Protein AF-0000000080282221 (afdb_homodimer)

Nearest PDB structures (foldseek):
  2b5a-assembly1_A  TM=9.089E-01  e=2.354E-03  [Bacillus] caldolyticus
  3f52-assembly1_A  TM=8.834E-01  e=5.276E-03  Corynebacterium glutamicum
  3jxc-assembly1_L  TM=9.179E-01  e=8.369E-03  Lederbergvirus P22
  3f52-assembly1_E  TM=8.524E-01  e=6.273E-03  Corynebacterium glutamicum
  4fbi-assembly2_C  TM=8.414E-01  e=1.771E-02  Enterobacter sp. RFL1396

Solvent-accessible surface area (backbone atoms only — not comparable to full-atom values): 26665 Å² total; per-residue (Å²): 123,71,77,37,35,16,53,43,51,48,52,53,37,53,69,68,63,44,50,57,53,56,49,13,61,65,42,72,57,44,39,66,56,45,49,29,30,43,69,62,75,42,81,75,54,72,57,54,49,52,39,44,31,55,60,65,65,48,55,62,62,54,36,27,50,51,30,44,35,63,73,38,75,64,84,50,51,74,60,60,90,84,35,76,88,43,42,45,47,52,51,46,50,50,45,40,45,58,24,36,58,59,37,27,28,38,30,24,42,81,82,32,36,58,74,48,66,39,76,48,35,55,64,68,51,55,86,38,44,68,76,63,67,42,80,86,26,38,51,62,53,37,51,45,27,74,57,26,35,29,78,36,31,76,46,40,63,61,41,50,48,40,53,51,49,51,52,50,50,49,37,67,74,52,77,44,70,70,56,51,52,47,50,56,55,53,54,71,49,47,75,78,69,66,80,74,53,88,78,54,65,68,63,31,46,54,46,32,37,60,44,98,86,42,68,34,38,29,25,41,31,41,28,36,32,70,14,41,61,32,36,47,59,43,36,32,34,39,39,34,44,38,35,67,35,65,68,26,40,52,59,48,67,102,122,70,79,34,34,17,54,42,50,47,53,53,37,53,69,69,63,44,51,55,53,55,48,13,61,65,42,72,55,45,40,66,55,44,49,29,30,42,69,61,75,42,80,76,53,72,58,54,49,52,38,44,30,54,61,65,66,48,55,58,63,55,37,26,50,51,30,42,37,62,72,39,74,64,84,50,51,75,60,60,88,84,37,75,88,43,42,46,46,52,51,48,50,51,45,41,46,57,23,36,58,58,36,27,27,38,30,25,41,80,82,32,36,60,74,46,67,41,76,48,34,56,64,69,52,56,86,37,44,66,76,64,68,41,80,84,26,38,53,62,54,36,50,44,27,75,57,25,36,29,79,36,30,77,48,41,63,59,42,50,46,40,54,52,49,52,51,51,50,50,38,67,74,52,76,43,70,69,55,51,51,48,49,57,55,55,56,69,49,47,75,76,70,65,79,72,52,89,78,52,65,69,63,30,45,53,45,34,35,60,44,98,88,43,68,34,38,29,25,42,30,40,29,38,32,71,14,41,60,31,35,47,58,43,37,32,35,40,40,34,43,36,34,65,35,65,68,25,41,52,59,48,68,102

Structure (mmCIF, N/CA/C/O backbone):
data_AF-0000000080282221-model_v1
#
loop_
_entity.id
_entity.type
_entity.pdbx_description
1 polymer 'Transcriptional regulator'
#
loop_
_atom_site.group_PDB
_atom_site.id
_atom_site.type_symbol
_atom_site.label_atom_id
_atom_site.label_alt_id
_atom_site.label_comp_id
_atom_site.label_asym_id
_atom_site.label_entity_id
_atom_site.label_seq_id
_atom_site.pdbx_PDB_ins_code
_atom_site.Cartn_x
_atom_site.Cartn_y
_atom_site.Cartn_z
_atom_site.occupancy
_atom_site.B_iso_or_equiv
_atom_site.auth_seq_id
_atom_site.auth_comp_id
_atom_site.auth_asym_id
_atom_site.auth_atom_id
_atom_site.pdbx_PDB_model_num
ATOM 1 N N . MET A 1 1 ? -8.883 6.48 26.781 1 37.97 1 MET A N 1
ATOM 2 C CA . MET A 1 1 ? -9.992 6.176 25.875 1 37.97 1 MET A CA 1
ATOM 3 C C . MET A 1 1 ? -10.953 7.352 25.781 1 37.97 1 MET A C 1
ATOM 5 O O . MET A 1 1 ? -11.602 7.719 26.781 1 37.97 1 MET A O 1
ATOM 9 N N . VAL A 1 2 ? -10.625 8.344 25.094 1 50.25 2 VAL A N 1
ATOM 10 C CA . VAL A 1 2 ? -11.5 9.516 25.078 1 50.25 2 VAL A CA 1
ATOM 11 C C . VAL A 1 2 ? -12.938 9.086 24.828 1 50.25 2 VAL A C 1
ATOM 13 O O . VAL A 1 2 ? -13.234 8.43 23.828 1 50.25 2 VAL A O 1
ATOM 16 N N . SER A 1 3 ? -13.797 8.992 25.797 1 66.38 3 SER A N 1
ATOM 17 C CA . SER A 1 3 ? -14.992 8.219 26.109 1 66.38 3 SER A CA 1
ATOM 18 C C . SER A 1 3 ? -16.141 8.562 25.156 1 66.38 3 SER A C 1
ATOM 20 O O . SER A 1 3 ? -17 7.73 24.891 1 66.38 3 SER A O 1
ATOM 22 N N . GLY A 1 4 ? -16.156 9.477 24.469 1 90.94 4 GLY A N 1
ATOM 23 C CA . GLY A 1 4 ? -17.344 9.703 23.656 1 90.94 4 GLY A CA 1
ATOM 24 C C . GLY A 1 4 ? -17.047 9.969 22.203 1 90.94 4 GLY A C 1
ATOM 25 O O . GLY A 1 4 ? -15.875 10.156 21.828 1 90.94 4 GLY A O 1
ATOM 26 N N . PHE A 1 5 ? -18 9.836 21.422 1 96.19 5 PHE A N 1
ATOM 27 C CA . PHE A 1 5 ? -17.875 10.055 19.984 1 96.19 5 PHE A CA 1
ATOM 28 C C . PHE A 1 5 ? -17.219 11.398 19.703 1 96.19 5 PHE A C 1
ATOM 30 O O . PHE A 1 5 ? -16.312 11.492 18.875 1 96.19 5 PHE A O 1
ATOM 37 N N . GLY A 1 6 ? -17.656 12.375 20.359 1 96.38 6 GLY A N 1
ATOM 38 C CA . GLY A 1 6 ? -17.172 13.727 20.141 1 96.38 6 GLY A CA 1
ATOM 39 C C . GLY A 1 6 ? -15.672 13.859 20.266 1 96.38 6 GLY A C 1
ATOM 40 O O . GLY A 1 6 ? -14.984 14.203 19.297 1 96.38 6 GLY A O 1
ATOM 41 N N . PRO A 1 7 ? -15.227 13.539 21.453 1 96.25 7 PRO A N 1
ATOM 42 C CA . PRO A 1 7 ? -13.773 13.617 21.656 1 96.25 7 PRO A CA 1
ATOM 43 C C . PRO A 1 7 ? -13 12.711 20.703 1 96.25 7 PRO A C 1
ATOM 45 O O . PRO A 1 7 ? -11.922 13.086 20.234 1 96.25 7 PRO A O 1
ATOM 48 N N . ALA A 1 8 ? -13.508 11.562 20.391 1 96.38 8 ALA A N 1
ATOM 49 C CA . ALA A 1 8 ? -12.844 10.656 19.453 1 96.38 8 ALA A CA 1
ATOM 50 C C . ALA A 1 8 ? -12.758 11.273 18.062 1 96.38 8 ALA A C 1
ATOM 52 O O . ALA A 1 8 ? -11.711 11.211 17.422 1 96.38 8 ALA A O 1
ATOM 53 N N . LEU A 1 9 ? -13.859 11.828 17.656 1 97.5 9 LEU A N 1
ATOM 54 C CA . LEU A 1 9 ? -13.906 12.477 16.344 1 97.5 9 LEU A CA 1
ATOM 55 C C . LEU A 1 9 ? -12.891 13.609 16.266 1 97.5 9 LEU A C 1
ATOM 57 O O . LEU A 1 9 ? -12.133 13.703 15.297 1 97.5 9 LEU A O 1
ATOM 61 N N . ARG A 1 10 ? -12.898 14.414 17.297 1 96.88 10 ARG A N 1
ATOM 62 C CA . ARG A 1 10 ? -11.953 15.523 17.344 1 96.88 10 ARG A CA 1
ATOM 63 C C . ARG A 1 10 ? -10.516 15.023 17.281 1 96.88 10 ARG A C 1
ATOM 65 O O . ARG A 1 10 ? -9.688 15.578 16.547 1 96.88 10 ARG A O 1
ATOM 72 N N . GLY A 1 11 ? -10.25 13.992 18.047 1 96.12 11 GLY A N 1
ATOM 73 C CA . GLY A 1 11 ? -8.922 13.414 18.047 1 96.12 11 GLY A CA 1
ATOM 74 C C . GLY A 1 11 ? -8.461 12.961 16.672 1 96.12 11 GLY A C 1
ATOM 75 O O . GLY A 1 11 ? -7.348 13.266 16.25 1 96.12 11 GLY A O 1
ATOM 76 N N . TRP A 1 12 ? -9.273 12.25 15.945 1 96.25 12 TRP A N 1
ATOM 77 C CA . TRP A 1 12 ? -8.938 11.758 14.617 1 96.25 12 TRP A CA 1
ATOM 78 C C . TRP A 1 12 ? -8.805 12.906 13.625 1 96.25 12 TRP A C 1
ATOM 80 O O . TRP A 1 12 ? -7.887 12.914 12.797 1 96.25 12 TRP A O 1
ATOM 90 N N . ARG A 1 13 ? -9.758 13.844 13.68 1 96.31 13 ARG A N 1
ATOM 91 C CA . ARG A 1 13 ? -9.703 14.992 12.781 1 96.31 13 ARG A CA 1
ATOM 92 C C . ARG A 1 13 ? -8.383 15.742 12.938 1 96.31 13 ARG A C 1
ATOM 94 O O . ARG A 1 13 ? -7.738 16.094 11.945 1 96.31 13 ARG A O 1
ATOM 101 N N . GLU A 1 14 ? -7.961 16 14.203 1 95.06 14 GLU A N 1
ATOM 102 C CA . GLU A 1 14 ? -6.727 16.719 14.484 1 95.06 14 GLU A CA 1
ATOM 103 C C . GLU A 1 14 ? -5.504 15.922 14.055 1 95.06 14 GLU A C 1
ATOM 105 O O . GLU A 1 14 ? -4.527 16.484 13.555 1 95.06 14 GLU A O 1
ATOM 110 N N . ARG A 1 15 ? -5.605 14.688 14.211 1 92.56 15 ARG A N 1
ATOM 111 C CA . ARG A 1 15 ? -4.504 13.82 13.789 1 92.56 15 ARG A CA 1
ATOM 112 C C . ARG A 1 15 ? -4.312 13.875 12.281 1 92.56 15 ARG A C 1
ATOM 114 O O . ARG A 1 15 ? -3.186 13.789 11.789 1 92.56 15 ARG A O 1
ATOM 121 N N . ARG A 1 16 ? -5.398 14.039 11.57 1 92.62 16 ARG A N 1
ATOM 122 C CA . ARG A 1 16 ? -5.324 14.164 10.117 1 92.62 16 ARG A CA 1
ATOM 123 C C . ARG A 1 16 ? -5.051 15.609 9.711 1 92.62 16 ARG A C 1
ATOM 125 O O . ARG A 1 16 ? -5.031 15.93 8.516 1 92.62 16 ARG A O 1
ATOM 132 N N . ARG A 1 17 ? -5.016 16.484 10.742 1 92.69 17 ARG A N 1
ATOM 133 C CA . ARG A 1 17 ? -4.758 17.906 10.539 1 92.69 17 ARG A CA 1
ATOM 134 C C . ARG A 1 17 ? -5.844 18.547 9.688 1 92.69 17 ARG A C 1
ATOM 136 O O . ARG A 1 17 ? -5.551 19.375 8.82 1 92.69 17 ARG A O 1
ATOM 143 N N . LEU A 1 18 ? -6.996 18.125 9.883 1 94.75 18 LEU A N 1
ATOM 144 C CA . LEU A 1 18 ? -8.133 18.703 9.18 1 94.75 18 LEU A CA 1
ATOM 145 C C . LEU A 1 18 ? -8.867 19.703 10.055 1 94.75 18 LEU A C 1
ATOM 147 O O . LEU A 1 18 ? -9.031 19.484 11.258 1 94.75 18 LEU A O 1
ATOM 151 N N . SER A 1 19 ? -9.305 20.781 9.422 1 95.88 19 SER A N 1
ATOM 152 C CA . SER A 1 19 ? -10.258 21.656 10.094 1 95.88 19 SER A CA 1
ATOM 153 C C . SER A 1 19 ? -11.656 21.047 10.102 1 95.88 19 SER A C 1
ATOM 155 O O . SER A 1 19 ? -11.922 20.062 9.391 1 95.88 19 SER A O 1
ATOM 157 N N . GLN A 1 20 ? -12.469 21.656 10.992 1 96.88 20 GLN A N 1
ATOM 158 C CA . GLN A 1 20 ? -13.852 21.203 11 1 96.88 20 GLN A CA 1
ATOM 159 C C . GLN A 1 20 ? -14.508 21.422 9.641 1 96.88 20 GLN A C 1
ATOM 161 O O . GLN A 1 20 ? -15.281 20.578 9.18 1 96.88 20 GLN A O 1
ATOM 166 N N . LEU A 1 21 ? -14.156 22.469 8.977 1 96.75 21 LEU A N 1
ATOM 167 C CA . LEU A 1 21 ? -14.711 22.781 7.664 1 96.75 21 LEU A CA 1
ATOM 168 C C . LEU A 1 21 ? -14.258 21.766 6.629 1 96.75 21 LEU A C 1
ATOM 170 O O . LEU A 1 21 ? -15.07 21.266 5.848 1 96.75 21 LEU A O 1
ATOM 174 N N . GLU A 1 22 ? -13 21.438 6.656 1 94.62 22 GLU A N 1
ATOM 175 C CA . GLU A 1 22 ? -12.469 20.469 5.691 1 94.62 22 GLU A CA 1
ATOM 176 C C . GLU A 1 22 ? -13.102 19.094 5.875 1 94.62 22 GLU A C 1
ATOM 178 O O . GLU A 1 22 ? -13.469 18.438 4.898 1 94.62 22 GLU A O 1
ATOM 183 N N . LEU A 1 23 ? -13.195 18.672 7.086 1 95.81 23 LEU A N 1
ATOM 184 C CA . LEU A 1 23 ? -13.844 17.391 7.344 1 95.81 23 LEU A CA 1
ATOM 185 C C . LEU A 1 23 ? -15.297 17.406 6.887 1 95.81 23 LEU A C 1
ATOM 187 O O . LEU A 1 23 ? -15.781 16.438 6.301 1 95.81 23 LEU A O 1
ATOM 191 N N . ALA A 1 24 ? -16 18.5 7.188 1 96 24 ALA A N 1
ATOM 192 C CA . ALA A 1 24 ? -17.406 18.625 6.797 1 96 24 ALA A CA 1
ATOM 193 C C . ALA A 1 24 ? -17.562 18.5 5.285 1 96 24 ALA A C 1
ATOM 195 O O . ALA A 1 24 ? -18.453 17.797 4.812 1 96 24 ALA A O 1
ATOM 196 N N . LEU A 1 25 ? -16.703 19.109 4.566 1 91.44 25 LEU A N 1
ATOM 197 C CA . LEU A 1 25 ? -16.75 19.062 3.109 1 91.44 25 LEU A CA 1
ATOM 198 C C . LEU A 1 25 ? -16.516 17.641 2.602 1 91.44 25 LEU A C 1
ATOM 200 O O . LEU A 1 25 ? -17.234 17.172 1.718 1 91.44 25 LEU A O 1
ATOM 204 N N . ARG A 1 26 ? -15.586 16.953 3.178 1 87.44 26 ARG A N 1
ATOM 205 C CA . ARG A 1 26 ? -15.281 15.594 2.77 1 87.44 26 ARG A CA 1
ATOM 206 C C . ARG A 1 26 ? -16.438 14.656 3.102 1 87.44 26 ARG A C 1
ATOM 208 O O . ARG A 1 26 ? -16.703 13.719 2.352 1 87.44 26 ARG A O 1
ATOM 215 N N . ALA A 1 27 ? -17.031 14.914 4.211 1 90 27 ALA A N 1
ATOM 216 C CA . ALA A 1 27 ? -18.062 14.008 4.723 1 90 27 ALA A CA 1
ATOM 217 C C . ALA A 1 27 ? -19.438 14.375 4.191 1 90 27 ALA A C 1
ATOM 219 O O . ALA A 1 27 ? -20.422 13.672 4.457 1 90 27 ALA A O 1
ATOM 220 N N . GLY A 1 28 ? -19.562 15.391 3.504 1 88.62 28 GLY A N 1
ATOM 221 C CA . GLY A 1 28 ? -20.844 15.812 2.957 1 88.62 28 GLY A CA 1
ATOM 222 C C . GLY A 1 28 ? -21.797 16.359 4.008 1 88.62 28 GLY A C 1
ATOM 223 O O . GLY A 1 28 ? -22.969 16 4.043 1 88.62 28 GLY A O 1
ATOM 224 N N . THR A 1 29 ? -21.297 17.125 4.883 1 93.19 29 THR A N 1
ATOM 225 C CA . THR A 1 29 ? -22.094 17.781 5.918 1 93.19 29 THR A CA 1
ATOM 226 C C . THR A 1 29 ? -21.625 19.219 6.129 1 93.19 29 THR A C 1
ATOM 228 O O . THR A 1 29 ? -20.969 19.797 5.262 1 93.19 29 THR A O 1
ATOM 231 N N . THR A 1 30 ? -22.031 19.859 7.227 1 95.69 30 THR A N 1
ATOM 232 C CA . THR A 1 30 ? -21.688 21.25 7.465 1 95.69 30 THR A CA 1
ATOM 233 C C . THR A 1 30 ? -20.688 21.375 8.609 1 95.69 30 THR A C 1
ATOM 235 O O . THR A 1 30 ? -20.625 20.5 9.477 1 95.69 30 THR A O 1
ATOM 238 N N . GLN A 1 31 ? -19.938 22.438 8.461 1 97.25 31 GLN A N 1
ATOM 239 C CA . GLN A 1 31 ? -18.984 22.719 9.531 1 97.25 31 GLN A CA 1
ATOM 240 C C . GLN A 1 31 ? -19.703 22.812 10.883 1 97.25 31 GLN A C 1
ATOM 242 O O . GLN A 1 31 ? -19.188 22.344 11.891 1 97.25 31 GLN A O 1
ATOM 247 N N . ARG A 1 32 ? -20.812 23.422 10.898 1 97.25 32 ARG A N 1
ATOM 248 C CA . ARG A 1 32 ? -21.594 23.547 12.125 1 97.25 32 ARG A CA 1
ATOM 249 C C . ARG A 1 32 ? -21.953 22.188 12.703 1 97.25 32 ARG A C 1
ATOM 251 O O . ARG A 1 32 ? -21.844 21.969 13.914 1 97.25 32 ARG A O 1
ATOM 258 N N . HIS A 1 33 ? -22.391 21.328 11.875 1 96.94 33 HIS A N 1
ATOM 259 C CA . HIS A 1 33 ? -22.766 20 12.344 1 96.94 33 HIS A CA 1
ATOM 260 C C . HIS A 1 33 ? -21.562 19.266 12.922 1 96.94 33 HIS A C 1
ATOM 262 O O . HIS A 1 33 ? -21.656 18.625 13.969 1 96.94 33 HIS A O 1
ATOM 268 N N . VAL A 1 34 ? -20.453 19.328 12.227 1 97.38 34 VAL A N 1
ATOM 269 C CA . VAL A 1 34 ? -19.234 18.719 12.742 1 97.38 34 VAL A CA 1
ATOM 270 C C . VAL A 1 34 ? -18.891 19.297 14.109 1 97.38 34 VAL A C 1
ATOM 272 O O . VAL A 1 34 ? -18.531 18.562 15.031 1 97.38 34 VAL A O 1
ATOM 275 N N . SER A 1 35 ? -19.016 20.578 14.203 1 97.81 35 SER A N 1
ATOM 276 C CA . SER A 1 35 ? -18.766 21.25 15.477 1 97.81 35 SER A CA 1
ATOM 277 C C . SER A 1 35 ? -19.688 20.734 16.578 1 97.81 35 SER A C 1
ATOM 279 O O . SER A 1 35 ? -19.25 20.453 17.688 1 97.81 35 SER A O 1
ATOM 281 N N . PHE A 1 36 ? -20.922 20.594 16.266 1 97.38 36 PHE A N 1
ATOM 282 C CA . PHE A 1 36 ? -21.891 20.078 17.219 1 97.38 36 PHE A CA 1
ATOM 283 C C . PHE A 1 36 ? -21.562 18.641 17.609 1 97.38 36 PHE A C 1
ATOM 285 O O . PHE A 1 36 ? -21.703 18.266 18.781 1 97.38 36 PHE A O 1
ATOM 292 N N . LEU A 1 37 ? -21.125 17.859 16.703 1 97.12 37 LEU A N 1
ATOM 293 C CA . LEU A 1 37 ? -20.75 16.469 16.969 1 97.12 37 LEU A CA 1
ATOM 294 C C . LEU A 1 37 ? -19.578 16.406 17.938 1 97.12 37 LEU A C 1
ATOM 296 O O . LEU A 1 37 ? -19.609 15.68 18.922 1 97.12 37 LEU A O 1
ATOM 300 N N . GLU A 1 38 ? -18.578 17.234 17.641 1 97.12 38 GLU A N 1
ATOM 301 C CA . GLU A 1 38 ? -17.375 17.219 18.469 1 97.12 38 GLU A CA 1
ATOM 302 C C . GLU A 1 38 ? -17.656 17.75 19.875 1 97.12 38 GLU A C 1
ATOM 304 O O . GLU A 1 38 ? -17.016 17.328 20.844 1 97.12 38 GLU A O 1
ATOM 309 N N . GLY A 1 39 ? -18.641 18.625 19.969 1 95.56 39 GLY A N 1
ATOM 310 C CA . GLY A 1 39 ? -18.984 19.219 21.25 1 95.56 39 GLY A CA 1
ATOM 311 C C . GLY A 1 39 ? -20.047 18.438 22 1 95.56 39 GLY A C 1
ATOM 312 O O . GLY A 1 39 ? -20.406 18.797 23.125 1 95.56 39 GLY A O 1
ATOM 313 N N . GLY A 1 40 ? -20.594 17.406 21.422 1 93.81 40 GLY A N 1
ATOM 314 C CA . GLY A 1 40 ? -21.594 16.578 22.094 1 93.81 40 GLY A CA 1
ATOM 315 C C . GLY A 1 40 ? -22.984 17.156 22 1 93.81 40 GLY A C 1
ATOM 316 O O . GLY A 1 40 ? -23.906 16.656 22.641 1 93.81 40 GLY A O 1
ATOM 317 N N . ARG A 1 41 ? -23.203 18.141 21.234 1 94.94 41 ARG A N 1
ATOM 318 C CA . ARG A 1 41 ? -24.5 18.797 21.109 1 94.94 41 ARG A CA 1
ATOM 319 C C . ARG A 1 41 ? -25.375 18.094 20.078 1 94.94 41 ARG A C 1
ATOM 321 O O . ARG A 1 41 ? -26.578 18.359 20 1 94.94 41 ARG A O 1
ATOM 328 N N . SER A 1 42 ? -24.828 17.234 19.297 1 94.75 42 SER A N 1
ATOM 329 C CA . SER A 1 42 ? -25.547 16.391 18.344 1 94.75 42 SER A CA 1
ATOM 330 C C . SER A 1 42 ? -25.047 14.953 18.375 1 94.75 42 SER A C 1
ATOM 332 O O . SER A 1 42 ? -23.859 14.711 18.594 1 94.75 42 SER A O 1
ATOM 334 N N . ILE A 1 43 ? -25.984 14.102 18.172 1 91.94 43 ILE A N 1
ATOM 335 C CA . ILE A 1 43 ? -25.656 12.68 18.109 1 91.94 43 ILE A CA 1
ATOM 336 C C . ILE A 1 43 ? -25.734 12.211 16.656 1 91.94 43 ILE A C 1
ATOM 338 O O . ILE A 1 43 ? -26.75 12.391 15.984 1 91.94 43 ILE A O 1
ATOM 342 N N . PRO A 1 44 ? -24.641 11.688 16.203 1 93.5 44 PRO A N 1
ATOM 343 C CA . PRO A 1 44 ? -24.641 11.258 14.797 1 93.5 44 PRO A CA 1
ATOM 344 C C . PRO A 1 44 ? -25.438 9.969 14.586 1 93.5 44 PRO A C 1
ATOM 346 O O . PRO A 1 44 ? -25.531 9.141 15.492 1 93.5 44 PRO A O 1
ATOM 349 N N . GLY A 1 45 ? -26.062 9.844 13.383 1 91.88 45 GLY A N 1
ATOM 350 C CA . GLY A 1 45 ? -26.531 8.531 12.969 1 91.88 45 GLY A CA 1
ATOM 351 C C . GLY A 1 45 ? -25.406 7.609 12.523 1 91.88 45 GLY A C 1
ATOM 352 O O . GLY A 1 45 ? -24.281 8.047 12.344 1 91.88 45 GLY A O 1
ATOM 353 N N . ARG A 1 46 ? -25.75 6.316 12.391 1 90.31 46 ARG A N 1
ATOM 354 C CA . ARG A 1 46 ? -24.766 5.312 12.016 1 90.31 46 ARG A CA 1
ATOM 355 C C . ARG A 1 46 ? -24.109 5.66 10.68 1 90.31 46 ARG A C 1
ATOM 357 O O . ARG A 1 46 ? -22.891 5.555 10.531 1 90.31 46 ARG A O 1
ATOM 364 N N . GLY A 1 47 ? -24.906 6.059 9.742 1 88.5 47 GLY A N 1
ATOM 365 C CA . GLY A 1 47 ? -24.406 6.418 8.422 1 88.5 47 GLY A CA 1
ATOM 366 C C . GLY A 1 47 ? -23.406 7.562 8.453 1 88.5 47 GLY A C 1
ATOM 367 O O . GLY A 1 47 ? -22.391 7.527 7.754 1 88.5 47 GLY A O 1
ATOM 368 N N . LEU A 1 48 ? -23.672 8.539 9.242 1 90.94 48 LEU A N 1
ATOM 369 C CA . LEU A 1 48 ? -22.766 9.68 9.336 1 90.94 48 LEU A CA 1
ATOM 370 C C . LEU A 1 48 ? -21.453 9.281 9.992 1 90.94 48 LEU A C 1
ATOM 372 O O . LEU A 1 48 ? -20.391 9.75 9.586 1 90.94 48 LEU A O 1
ATOM 376 N N . VAL A 1 49 ? -21.516 8.383 11 1 93.19 49 VAL A N 1
ATOM 377 C CA . VAL A 1 49 ? -20.312 7.895 11.656 1 93.19 49 VAL A CA 1
ATOM 378 C C . VAL A 1 49 ? -19.406 7.227 10.625 1 93.19 49 VAL A C 1
ATOM 380 O O . VAL A 1 49 ? -18.203 7.496 10.578 1 93.19 49 VAL A O 1
ATOM 383 N N . LEU A 1 50 ? -19.984 6.461 9.781 1 89.19 50 LEU A N 1
ATOM 384 C CA . LEU A 1 50 ? -19.203 5.746 8.773 1 89.19 50 LEU A CA 1
ATOM 385 C C . LEU A 1 50 ? -18.656 6.707 7.723 1 89.19 50 LEU A C 1
ATOM 387 O O . LEU A 1 50 ? -17.516 6.57 7.289 1 89.19 50 LEU A O 1
ATOM 391 N N . ARG A 1 51 ? -19.406 7.66 7.391 1 88.56 51 ARG A N 1
ATOM 392 C CA . ARG A 1 51 ? -18.969 8.641 6.402 1 88.56 51 ARG A CA 1
ATOM 393 C C . ARG A 1 51 ? -17.781 9.445 6.918 1 88.56 51 ARG A C 1
ATOM 395 O O . ARG A 1 51 ? -16.812 9.688 6.18 1 88.56 51 ARG A O 1
ATOM 402 N N . VAL A 1 52 ? -17.922 9.828 8.141 1 92.5 52 VAL A N 1
ATOM 403 C CA . VAL A 1 52 ? -16.828 10.617 8.727 1 92.5 52 VAL A CA 1
ATOM 404 C C . VAL A 1 52 ? -15.586 9.742 8.875 1 92.5 52 VAL A C 1
ATOM 406 O O . VAL A 1 52 ? -14.469 10.195 8.609 1 92.5 52 VAL A O 1
ATOM 409 N N . ALA A 1 53 ? -15.758 8.531 9.273 1 92.88 53 ALA A N 1
ATOM 410 C CA . ALA A 1 53 ? -14.633 7.613 9.414 1 92.88 53 ALA A CA 1
ATOM 411 C C . ALA A 1 53 ? -13.914 7.426 8.078 1 92.88 53 ALA A C 1
ATOM 413 O O . ALA A 1 53 ? -12.688 7.414 8.031 1 92.88 53 ALA A O 1
ATOM 414 N N . GLU A 1 54 ? -14.625 7.301 7.066 1 88.5 54 GLU A N 1
ATOM 415 C CA . GLU A 1 54 ? -14.078 7.145 5.723 1 88.5 54 GLU A CA 1
ATOM 416 C C . GLU A 1 54 ? -13.328 8.398 5.277 1 88.5 54 GLU A C 1
ATOM 418 O O . GLU A 1 54 ? -12.242 8.312 4.703 1 88.5 54 GLU A O 1
ATOM 423 N N . SER A 1 55 ? -13.977 9.5 5.582 1 89.44 55 SER A N 1
ATOM 424 C CA . SER A 1 55 ? -13.383 10.781 5.215 1 89.44 55 SER A CA 1
ATOM 425 C C . SER A 1 55 ? -12.055 11 5.941 1 89.44 55 SER A C 1
ATOM 427 O O . SER A 1 55 ? -11.18 11.711 5.445 1 89.44 55 SER A O 1
ATOM 429 N N . LEU A 1 56 ? -11.961 10.32 7.051 1 93.06 56 LEU A N 1
ATOM 430 C CA . LEU A 1 56 ? -10.734 10.398 7.844 1 93.06 56 LEU A CA 1
ATOM 431 C C . LEU A 1 56 ? -9.766 9.281 7.469 1 93.06 56 LEU A C 1
ATOM 433 O O . LEU A 1 56 ? -8.695 9.156 8.07 1 93.06 56 LEU A O 1
ATOM 437 N N . GLU A 1 57 ? -10.141 8.445 6.543 1 89.38 57 GLU A N 1
ATOM 438 C CA . GLU A 1 57 ? -9.328 7.336 6.051 1 89.38 57 GLU A CA 1
ATOM 439 C C . GLU A 1 57 ? -8.914 6.41 7.191 1 89.38 57 GLU A C 1
ATOM 441 O O . GLU A 1 57 ? -7.758 5.977 7.254 1 89.38 57 GLU A O 1
ATOM 446 N N . LEU A 1 58 ? -9.852 6.117 8.039 1 93.06 58 LEU A N 1
ATOM 447 C CA . LEU A 1 58 ? -9.562 5.23 9.156 1 93.06 58 LEU A CA 1
ATOM 448 C C . LEU A 1 58 ? -9.523 3.773 8.695 1 93.06 58 LEU A C 1
ATOM 450 O O . LEU A 1 58 ? -10.352 3.352 7.891 1 93.06 58 LEU A O 1
ATOM 454 N N . PRO A 1 59 ? -8.508 3.029 9.203 1 92.88 59 PRO A N 1
ATOM 455 C CA . PRO A 1 59 ? -8.594 1.581 9.008 1 92.88 59 PRO A CA 1
ATOM 456 C C . PRO A 1 59 ? -9.852 0.972 9.609 1 92.88 59 PRO A C 1
ATOM 458 O O . PRO A 1 59 ? -10.5 1.599 10.453 1 92.88 59 PRO A O 1
ATOM 461 N N . LEU A 1 60 ? -10.219 -0.206 9.219 1 92.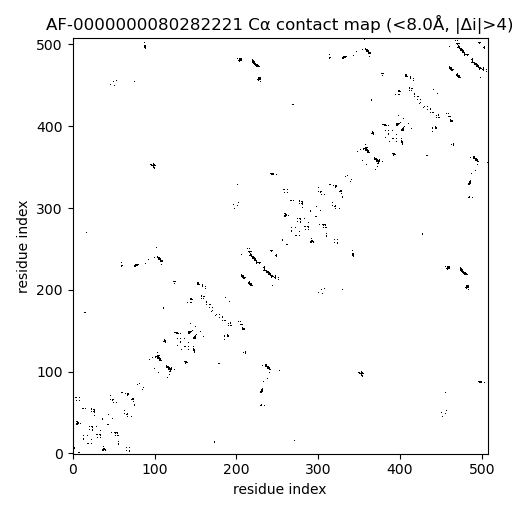69 60 LEU A N 1
ATOM 462 C CA . LEU A 1 60 ? -11.477 -0.828 9.602 1 92.69 60 LEU A CA 1
ATOM 463 C C . LEU A 1 60 ? -11.602 -0.938 11.117 1 92.69 60 LEU A C 1
ATOM 465 O O . LEU A 1 60 ? -12.672 -0.707 11.68 1 92.69 60 LEU A O 1
ATOM 469 N N . ARG A 1 61 ? -10.562 -1.325 11.766 1 94.31 61 ARG A N 1
ATOM 470 C CA . ARG A 1 61 ? -10.594 -1.45 13.219 1 94.31 61 ARG A CA 1
ATOM 471 C C . ARG A 1 61 ? -10.93 -0.115 13.875 1 94.31 61 ARG A C 1
ATOM 473 O O . ARG A 1 61 ? -11.734 -0.06 14.812 1 94.31 61 ARG A O 1
ATOM 480 N N . GLU A 1 62 ? -10.312 0.894 13.359 1 95.06 62 GLU A N 1
ATOM 481 C CA . GLU A 1 62 ? -10.531 2.223 13.922 1 95.06 62 GLU A CA 1
ATOM 482 C C . GLU A 1 62 ? -11.914 2.758 13.562 1 95.06 62 GLU A C 1
ATOM 484 O O . GLU A 1 62 ? -12.5 3.531 14.32 1 95.06 62 GLU A O 1
ATOM 489 N N . ARG A 1 63 ? -12.43 2.348 12.422 1 93.69 63 ARG A N 1
ATOM 490 C CA . ARG A 1 63 ? -13.82 2.662 12.109 1 93.69 63 ARG A CA 1
ATOM 491 C C . ARG A 1 63 ? -14.766 2.035 13.133 1 93.69 63 ARG A C 1
ATOM 493 O O . ARG A 1 63 ? -15.695 2.689 13.609 1 93.69 63 ARG A O 1
ATOM 500 N N . ASN A 1 64 ? -14.516 0.767 13.422 1 94.25 64 ASN A N 1
ATOM 501 C CA . ASN A 1 64 ? -15.289 0.107 14.477 1 94.25 64 ASN A CA 1
ATOM 502 C C . ASN A 1 64 ? -15.188 0.857 15.797 1 94.25 64 ASN A C 1
ATOM 504 O O . ASN A 1 64 ? -16.188 0.985 16.516 1 94.25 64 ASN A O 1
ATOM 508 N N . GLY A 1 65 ? -13.977 1.319 16.125 1 95.5 65 GLY A N 1
ATOM 509 C CA . GLY A 1 65 ? -13.797 2.104 17.328 1 95.5 65 GLY A CA 1
ATOM 510 C C . GLY A 1 65 ? -14.664 3.346 17.375 1 95.5 65 GLY A C 1
ATOM 511 O O . GL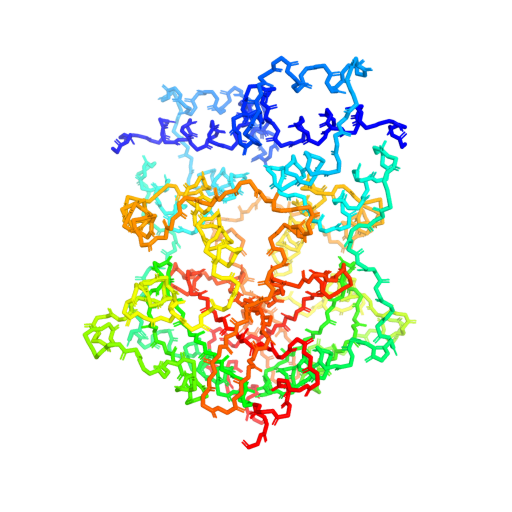Y A 1 65 ? -15.25 3.668 18.406 1 95.5 65 GLY A O 1
ATOM 512 N N . LEU A 1 66 ? -14.75 4.008 16.266 1 95.06 66 LEU A N 1
ATOM 513 C CA . LEU A 1 66 ? -15.562 5.215 16.188 1 95.06 66 LEU A CA 1
ATOM 514 C C . LEU A 1 66 ? -17.047 4.879 16.297 1 95.06 66 LEU A C 1
ATOM 516 O O . LEU A 1 66 ? -17.812 5.602 16.938 1 95.06 66 LEU A O 1
ATOM 520 N N . LEU A 1 67 ? -17.484 3.777 15.656 1 94.25 67 LEU A N 1
ATOM 521 C CA . LEU A 1 67 ? -18.859 3.301 15.789 1 94.25 67 LEU A CA 1
ATOM 522 C C . LEU A 1 67 ? -19.203 3.029 17.25 1 94.25 67 LEU A C 1
ATOM 524 O O . LEU A 1 67 ? -20.219 3.494 17.75 1 94.25 67 LEU A O 1
ATOM 528 N N . LEU A 1 68 ? -18.312 2.396 17.938 1 96.25 68 LEU A N 1
ATOM 529 C CA . LEU A 1 68 ? -18.516 2.068 19.344 1 96.25 68 LEU A CA 1
ATOM 530 C C . LEU A 1 68 ? -18.609 3.336 20.188 1 96.25 68 LEU A C 1
ATOM 532 O O . LEU A 1 68 ? -19.469 3.439 21.078 1 96.25 68 LEU A O 1
ATOM 536 N N . ALA A 1 69 ? -17.75 4.258 19.875 1 95.94 69 ALA A N 1
ATOM 537 C CA . ALA A 1 69 ? -17.75 5.52 20.609 1 95.94 69 ALA A CA 1
ATOM 538 C C . ALA A 1 69 ? -19.078 6.254 20.438 1 95.94 69 ALA A C 1
ATOM 540 O O . ALA A 1 69 ? -19.5 7.004 21.312 1 95.94 69 ALA A O 1
ATOM 541 N N . ALA A 1 70 ? -19.734 5.988 19.344 1 95.81 70 ALA A N 1
ATOM 542 C CA . ALA A 1 70 ? -21 6.637 19.047 1 95.81 70 ALA A CA 1
ATOM 543 C C . ALA A 1 70 ? -22.172 5.797 19.547 1 95.81 70 ALA A C 1
ATOM 545 O O . ALA A 1 70 ? -23.344 6.176 19.375 1 95.81 70 ALA A O 1
ATOM 546 N N . GLY A 1 71 ? -21.875 4.625 20.094 1 94.69 71 GLY A N 1
ATOM 547 C CA . GLY A 1 71 ? -22.922 3.797 20.672 1 94.69 71 GLY A CA 1
ATOM 548 C C . GLY A 1 71 ? -23.453 2.748 19.719 1 94.69 71 GLY A C 1
ATOM 549 O O . GLY A 1 71 ? -24.5 2.148 19.969 1 94.69 71 GLY A O 1
ATOM 550 N N . PHE A 1 72 ? -22.766 2.525 18.641 1 94.25 72 PHE A N 1
ATOM 551 C CA . PHE A 1 72 ? -23.203 1.524 17.672 1 94.25 72 PHE A CA 1
ATOM 552 C C . PHE A 1 72 ? -22.359 0.267 17.766 1 94.25 72 PHE A C 1
ATOM 554 O O . PHE A 1 72 ? -21.203 0.322 18.219 1 94.25 72 PHE A O 1
ATOM 561 N N . ALA A 1 73 ? -22.984 -0.832 17.328 1 93.69 73 ALA A N 1
ATOM 562 C CA . ALA A 1 73 ? -22.203 -2.066 17.188 1 93.69 73 ALA A CA 1
ATOM 563 C C . ALA A 1 73 ? -21.188 -1.945 16.062 1 93.69 73 ALA A C 1
ATOM 565 O O . ALA A 1 73 ? -21.391 -1.194 15.109 1 93.69 73 ALA A O 1
ATOM 566 N N . PRO A 1 74 ? -20.047 -2.711 16.172 1 92.06 74 PRO A N 1
ATOM 567 C CA . PRO A 1 74 ? -19.094 -2.729 15.062 1 92.06 74 PRO A CA 1
ATOM 568 C C . PRO A 1 74 ? -19.734 -3.104 13.727 1 92.06 74 PRO A C 1
ATOM 570 O O . PRO A 1 74 ? -20.641 -3.934 13.695 1 92.06 74 PRO A O 1
ATOM 573 N N . GLY A 1 75 ? -19.234 -2.436 12.68 1 88.44 75 GLY A N 1
ATOM 574 C CA . GLY A 1 75 ? -19.734 -2.707 11.336 1 88.44 75 GLY A CA 1
ATOM 575 C C . GLY A 1 75 ? -18.875 -3.705 10.578 1 88.44 75 GLY A C 1
ATOM 576 O O . GLY A 1 75 ? -19.312 -4.258 9.562 1 88.44 75 GLY A O 1
ATOM 577 N N . PHE A 1 76 ? -17.672 -3.949 11.039 1 91 76 PHE A N 1
ATOM 578 C CA . PHE A 1 76 ? -16.719 -4.832 10.367 1 91 76 PHE A CA 1
ATOM 579 C C . PHE A 1 76 ? -16.281 -5.961 11.289 1 91 76 PHE A C 1
ATOM 581 O O . PHE A 1 76 ? -15.82 -5.711 12.406 1 91 76 PHE A O 1
ATOM 588 N N . PRO A 1 77 ? -16.453 -7.137 10.82 1 91.38 77 PRO A N 1
ATOM 589 C CA . PRO A 1 77 ? -16.109 -8.266 11.688 1 91.38 77 PRO A CA 1
ATOM 590 C C . PRO A 1 77 ? -14.602 -8.406 11.906 1 91.38 77 PRO A C 1
ATOM 592 O O . PRO A 1 77 ? -13.812 -8.031 11.039 1 91.38 77 PRO A O 1
ATOM 595 N N . GLU A 1 78 ? -14.25 -8.836 13.055 1 93.44 78 GLU A N 1
ATOM 596 C CA . GLU A 1 78 ? -12.898 -9.266 13.398 1 93.44 78 GLU A CA 1
ATOM 597 C C . GLU A 1 78 ? -12.836 -10.781 13.578 1 93.44 78 GLU A C 1
ATOM 599 O O . GLU A 1 78 ? -12.867 -11.281 14.703 1 93.44 78 GLU A O 1
ATOM 604 N N . THR A 1 79 ? -12.664 -11.43 12.508 1 91.81 79 THR A N 1
ATOM 605 C CA . THR A 1 79 ? -12.781 -12.891 12.492 1 91.81 79 THR A CA 1
ATOM 606 C C . THR A 1 79 ? -11.438 -13.539 12.82 1 91.81 79 THR A C 1
ATOM 608 O O . THR A 1 79 ? -10.391 -13.062 12.383 1 91.81 79 THR A O 1
ATOM 611 N N . LYS A 1 80 ? -11.609 -14.711 13.672 1 92.75 80 LYS A N 1
ATOM 612 C CA . LYS A 1 80 ? -10.383 -15.461 13.938 1 92.75 80 LYS A CA 1
ATOM 613 C C . LYS A 1 80 ? -9.852 -16.109 12.672 1 92.75 80 LYS A C 1
ATOM 615 O O . LYS A 1 80 ? -10.625 -16.531 11.812 1 92.75 80 LYS A O 1
ATOM 620 N N . LEU A 1 81 ? -8.523 -16.172 12.562 1 89.19 81 LEU A N 1
ATOM 621 C CA . LEU A 1 81 ? -7.875 -16.672 11.352 1 89.19 81 LEU A CA 1
ATOM 622 C C . LEU A 1 81 ? -8.281 -18.125 11.078 1 89.19 81 LEU A C 1
ATOM 624 O O . LEU A 1 81 ? -8.211 -18.578 9.938 1 89.19 81 LEU A O 1
ATOM 628 N N . ASP A 1 82 ? -8.672 -18.844 12.078 1 88.25 82 ASP A N 1
ATOM 629 C CA . ASP A 1 82 ? -9.039 -20.25 11.898 1 88.25 82 ASP A CA 1
ATOM 630 C C . ASP A 1 82 ? -10.539 -20.406 11.656 1 88.25 82 ASP A C 1
ATOM 632 O O . ASP A 1 82 ? -11.039 -21.516 11.523 1 88.25 82 ASP A O 1
ATOM 636 N N . ASP A 1 83 ? -11.203 -19.297 11.602 1 90.69 83 ASP A N 1
ATOM 637 C CA . ASP A 1 83 ? -12.641 -19.312 11.336 1 90.69 83 ASP A CA 1
ATOM 638 C C . ASP A 1 83 ? -12.93 -19.812 9.922 1 90.69 83 ASP A C 1
ATOM 640 O O . ASP A 1 83 ? -12.336 -19.328 8.953 1 90.69 83 ASP A O 1
ATOM 644 N N . PRO A 1 84 ? -13.906 -20.719 9.805 1 87.19 84 PRO A N 1
ATOM 645 C CA . PRO A 1 84 ? -14.25 -21.266 8.492 1 87.19 84 PRO A CA 1
ATOM 646 C C . PRO A 1 84 ? -14.719 -20.203 7.512 1 87.19 84 PRO A C 1
ATOM 648 O O . PRO A 1 84 ? -14.555 -20.359 6.301 1 87.19 84 PRO A O 1
ATOM 651 N N . GLY A 1 85 ? -15.258 -19.156 8.031 1 84.75 85 GLY A N 1
ATOM 652 C CA . GLY A 1 85 ? -15.734 -18.078 7.18 1 84.75 85 GLY A CA 1
ATOM 653 C C . GLY A 1 85 ? -14.625 -17.391 6.41 1 84.75 85 GLY A C 1
ATOM 654 O O . GLY A 1 85 ? -14.875 -16.75 5.383 1 84.75 85 GLY A O 1
ATOM 655 N N . LEU A 1 86 ? -13.445 -17.453 6.891 1 87 86 LEU A N 1
ATOM 656 C CA . LEU A 1 86 ? -12.305 -16.797 6.25 1 87 86 LEU A CA 1
ATOM 657 C C . LEU A 1 86 ? -11.547 -17.781 5.363 1 87 86 LEU A C 1
ATOM 659 O O . LEU A 1 86 ? -10.625 -17.391 4.648 1 87 86 LEU A O 1
ATOM 663 N N . LYS A 1 87 ? -11.969 -19.016 5.293 1 87.62 87 LYS A N 1
ATOM 664 C CA . LYS A 1 87 ? -11.203 -20.078 4.641 1 87.62 87 LYS A CA 1
ATOM 665 C C . LYS A 1 87 ? -10.938 -19.734 3.178 1 87.62 87 LYS A C 1
ATOM 667 O O . LYS A 1 87 ? -9.812 -19.875 2.693 1 87.62 87 LYS A O 1
ATOM 672 N N . PRO A 1 88 ? -11.953 -19.266 2.418 1 83.94 88 PRO A N 1
ATOM 673 C CA . PRO A 1 88 ? -11.68 -18.984 1.006 1 83.94 88 PRO A CA 1
ATOM 674 C C . PRO A 1 88 ? -10.609 -17.922 0.81 1 83.94 88 PRO A C 1
ATOM 676 O O . PRO A 1 88 ? -9.742 -18.062 -0.056 1 83.94 88 PRO A O 1
ATOM 679 N N . VAL A 1 89 ? -10.656 -16.859 1.617 1 85.5 89 VAL A N 1
ATOM 680 C CA . VAL A 1 89 ? -9.68 -15.773 1.515 1 85.5 89 VAL A CA 1
ATOM 681 C C . VAL A 1 89 ? -8.297 -16.266 1.931 1 85.5 89 VAL A C 1
ATOM 683 O O . VAL A 1 89 ? -7.305 -16 1.257 1 85.5 89 VAL A O 1
ATOM 686 N N . LEU A 1 90 ? -8.281 -17.047 2.975 1 88.25 90 LEU A N 1
ATOM 687 C CA . LEU A 1 90 ? -7.012 -17.531 3.496 1 88.25 90 LEU A CA 1
ATOM 688 C C . LEU A 1 90 ? -6.406 -18.578 2.555 1 88.25 90 LEU A C 1
ATOM 690 O O . LEU A 1 90 ? -5.188 -18.625 2.377 1 88.25 90 LEU A O 1
ATOM 694 N N . ASP A 1 91 ? -7.25 -19.359 1.96 1 88.69 91 ASP A N 1
ATOM 695 C CA . ASP A 1 91 ? -6.77 -20.312 0.957 1 88.69 91 ASP A CA 1
ATOM 696 C C . ASP A 1 91 ? -6.18 -19.578 -0.248 1 88.69 91 ASP A C 1
ATOM 698 O O . ASP A 1 91 ? -5.152 -19.984 -0.788 1 88.69 91 ASP A O 1
ATOM 702 N N . GLY A 1 92 ? -6.879 -18.531 -0.671 1 88.06 92 GLY A N 1
ATOM 703 C CA . GLY A 1 92 ? -6.344 -17.703 -1.735 1 88.06 92 GLY A CA 1
ATOM 704 C C . GLY A 1 92 ? -4.996 -17.094 -1.4 1 88.06 92 GLY A C 1
ATOM 705 O O . GLY A 1 92 ? -4.078 -17.109 -2.227 1 88.06 92 GLY A O 1
ATOM 706 N N . MET A 1 93 ? -4.859 -16.562 -0.243 1 89.56 93 MET A N 1
ATOM 707 C CA . MET A 1 93 ? -3.609 -15.977 0.224 1 89.56 93 MET A CA 1
ATOM 708 C C . MET A 1 93 ? -2.49 -17.016 0.245 1 89.56 93 MET A C 1
ATOM 710 O O . MET A 1 93 ? -1.361 -16.719 -0.153 1 89.56 93 MET A O 1
ATOM 714 N N . ARG A 1 94 ? -2.83 -18.188 0.739 1 90.69 94 ARG A N 1
ATOM 715 C CA . ARG A 1 94 ? -1.849 -19.266 0.78 1 90.69 94 ARG A CA 1
ATOM 716 C C . ARG A 1 94 ? -1.425 -19.688 -0.626 1 90.69 94 ARG A C 1
ATOM 718 O O . ARG A 1 94 ? -0.256 -20 -0.861 1 90.69 94 ARG A O 1
ATOM 725 N N . ARG A 1 95 ? -2.348 -19.672 -1.485 1 89.69 95 ARG A N 1
ATOM 726 C CA . ARG A 1 95 ? -2.027 -19.969 -2.877 1 89.69 95 ARG A CA 1
ATOM 727 C C . ARG A 1 95 ? -1.091 -18.906 -3.461 1 89.69 95 ARG A C 1
ATOM 729 O O . ARG A 1 95 ? -0.145 -19.25 -4.176 1 89.69 95 ARG A O 1
ATOM 736 N N . LEU A 1 96 ? -1.391 -17.672 -3.188 1 91.12 96 LEU A N 1
ATOM 737 C CA . LEU A 1 96 ? -0.492 -16.609 -3.623 1 91.12 96 LEU A CA 1
ATOM 738 C C . LEU A 1 96 ? 0.909 -16.812 -3.059 1 91.12 96 LEU A C 1
ATOM 740 O O . LEU A 1 96 ? 1.899 -16.703 -3.783 1 91.12 96 LEU A O 1
ATOM 744 N N . LEU A 1 97 ? 0.909 -17.078 -1.784 1 92.62 97 LEU A N 1
ATOM 745 C CA . LEU A 1 97 ? 2.176 -17.328 -1.102 1 92.62 97 LEU A CA 1
ATOM 746 C C . LEU A 1 97 ? 2.971 -18.422 -1.799 1 92.62 97 LEU A C 1
ATOM 748 O O . LEU A 1 97 ? 4.164 -18.266 -2.062 1 92.62 97 LEU A O 1
ATOM 752 N N . ASP A 1 98 ? 2.295 -19.484 -2.146 1 90.69 98 ASP A N 1
ATOM 753 C CA . ASP A 1 98 ? 2.936 -20.609 -2.818 1 90.69 98 ASP A CA 1
ATOM 754 C C . ASP A 1 98 ? 3.344 -20.234 -4.242 1 90.69 98 ASP A C 1
ATOM 756 O O . ASP A 1 98 ? 4.402 -20.656 -4.715 1 90.69 98 ASP A O 1
ATOM 760 N N . GLY A 1 99 ? 2.562 -19.469 -4.867 1 88.94 99 GLY A N 1
ATOM 761 C CA . GLY A 1 99 ? 2.826 -19.047 -6.23 1 88.94 99 GLY A CA 1
ATOM 762 C C . GLY A 1 99 ? 4.012 -18.109 -6.34 1 88.94 99 GLY A C 1
ATOM 763 O O . GLY A 1 99 ? 4.547 -17.906 -7.434 1 88.94 99 GLY A O 1
ATOM 764 N N . HIS A 1 100 ? 4.441 -17.547 -5.27 1 91.94 100 HIS A N 1
ATOM 765 C CA . HIS A 1 100 ? 5.535 -16.578 -5.277 1 91.94 100 HIS A CA 1
ATOM 766 C C . HIS A 1 100 ? 6.891 -17.281 -5.234 1 91.94 100 HIS A C 1
ATOM 768 O O . HIS A 1 100 ? 7.934 -16.641 -5.344 1 91.94 100 HIS A O 1
ATOM 774 N N . ARG A 1 101 ? 6.836 -18.656 -5.117 1 91.69 101 ARG A N 1
ATOM 775 C CA . ARG A 1 101 ? 8.078 -19.406 -5.266 1 91.69 101 ARG A CA 1
ATOM 776 C C . ARG A 1 101 ? 8.711 -19.156 -6.633 1 91.69 101 ARG A C 1
ATOM 778 O O . ARG A 1 101 ? 8 -19 -7.629 1 91.69 101 ARG A O 1
ATOM 785 N N . PRO A 1 102 ? 10.062 -19.062 -6.707 1 92.69 102 PRO A N 1
ATOM 786 C CA . PRO A 1 102 ? 11.094 -19.375 -5.719 1 92.69 102 PRO A CA 1
ATOM 787 C C . PRO A 1 102 ? 11.461 -18.188 -4.836 1 92.69 102 PRO A C 1
ATOM 789 O O . PRO A 1 102 ? 12.438 -18.25 -4.082 1 92.69 102 PRO A O 1
ATOM 792 N N . TYR A 1 103 ? 10.734 -17.156 -4.93 1 94.44 103 TYR A N 1
ATOM 793 C CA . TYR A 1 103 ? 11.055 -15.969 -4.137 1 94.44 103 TYR A CA 1
ATOM 794 C C . TYR A 1 103 ? 10.531 -16.109 -2.713 1 94.44 103 TYR A C 1
ATOM 796 O O . TYR A 1 103 ? 9.383 -16.516 -2.506 1 94.44 103 TYR A O 1
ATOM 804 N N . PRO A 1 104 ? 11.383 -15.789 -1.729 1 96.06 104 PRO A N 1
ATOM 805 C CA . PRO A 1 104 ? 10.906 -15.828 -0.344 1 96.06 104 PRO A CA 1
ATOM 806 C C . PRO A 1 104 ? 9.695 -14.922 -0.112 1 96.06 104 PRO A C 1
ATOM 808 O O . PRO A 1 104 ? 9.656 -13.797 -0.612 1 96.06 104 PRO A O 1
ATOM 811 N N . ALA A 1 105 ? 8.742 -15.422 0.603 1 96.88 105 ALA A N 1
ATOM 812 C CA . ALA A 1 105 ? 7.531 -14.656 0.891 1 96.88 105 ALA A CA 1
ATOM 813 C C . ALA A 1 105 ? 6.965 -15.023 2.26 1 96.88 105 ALA A C 1
ATOM 815 O O . ALA A 1 105 ? 7.129 -16.156 2.725 1 96.88 105 ALA A O 1
ATOM 816 N N . ILE A 1 106 ? 6.348 -14.016 2.861 1 97.19 106 ILE A N 1
ATOM 817 C CA . ILE A 1 106 ? 5.73 -14.211 4.168 1 97.19 106 ILE A CA 1
ATOM 818 C C . ILE A 1 106 ? 4.363 -13.523 4.199 1 97.19 106 ILE A C 1
ATOM 820 O O . ILE A 1 106 ? 4.09 -12.641 3.387 1 97.19 106 ILE A O 1
ATOM 824 N N . VAL A 1 107 ? 3.482 -14.008 5.039 1 96.62 107 VAL A N 1
ATOM 825 C CA . VAL A 1 107 ? 2.266 -13.312 5.445 1 96.62 107 VAL A CA 1
ATOM 826 C C . VAL A 1 107 ? 2.373 -12.891 6.91 1 96.62 107 VAL A C 1
ATOM 828 O O . VAL A 1 107 ? 2.713 -13.711 7.77 1 96.62 107 VAL A O 1
ATOM 831 N N . VAL A 1 108 ? 2.109 -11.625 7.141 1 97.06 108 VAL A N 1
ATOM 832 C CA . VAL A 1 108 ? 2.197 -11.109 8.508 1 97.06 108 VAL A CA 1
ATOM 833 C C . VAL A 1 108 ? 0.907 -10.383 8.867 1 97.06 108 VAL A C 1
ATOM 835 O O . VAL A 1 108 ? 0.177 -9.922 7.984 1 97.06 108 VAL A O 1
ATOM 838 N N . ASP A 1 109 ? 0.647 -10.336 10.156 1 95.88 109 ASP A N 1
ATOM 839 C CA . ASP A 1 109 ? -0.479 -9.523 10.609 1 95.88 109 ASP A CA 1
ATOM 840 C C . ASP A 1 109 ? -0.042 -8.094 10.898 1 95.88 109 ASP A C 1
ATOM 842 O O . ASP A 1 109 ? 1.058 -7.684 10.516 1 95.88 109 ASP A O 1
ATOM 846 N N . ARG A 1 110 ? -0.919 -7.277 11.5 1 94.81 110 ARG A N 1
ATOM 847 C CA . ARG A 1 110 ? -0.708 -5.848 11.711 1 94.81 110 ARG A CA 1
ATOM 848 C C . ARG A 1 110 ? 0.533 -5.594 12.555 1 94.81 110 ARG A C 1
ATOM 850 O O . ARG A 1 110 ? 1.16 -4.539 12.453 1 94.81 110 ARG A O 1
ATOM 857 N N . TYR A 1 111 ? 0.94 -6.547 13.383 1 96.56 111 TYR A N 1
ATOM 858 C CA . TYR A 1 111 ? 2.025 -6.344 14.336 1 96.56 111 TYR A CA 1
ATOM 859 C C . TYR A 1 111 ? 3.312 -6.996 13.844 1 96.56 111 TYR A C 1
ATOM 861 O O . TYR A 1 111 ? 4.305 -7.059 14.578 1 96.56 111 TYR A O 1
ATOM 869 N N . GLY A 1 112 ? 3.332 -7.52 12.633 1 97.12 112 GLY A N 1
ATOM 870 C CA . GLY A 1 112 ? 4.52 -8.148 12.07 1 97.12 112 GLY A CA 1
ATOM 871 C C . GLY A 1 112 ? 4.684 -9.594 12.484 1 97.12 112 GLY A C 1
ATOM 872 O O . GLY A 1 112 ? 5.754 -10.18 12.297 1 97.12 112 GLY A O 1
ATOM 873 N N . VAL A 1 113 ? 3.639 -10.164 13.078 1 97.31 113 VAL A N 1
ATOM 874 C CA . VAL A 1 113 ? 3.691 -11.562 13.492 1 97.31 113 VAL A CA 1
ATOM 875 C C . VAL A 1 113 ? 3.484 -12.461 12.273 1 97.31 113 VAL A C 1
ATOM 877 O O . VAL A 1 113 ? 2.547 -12.258 11.5 1 97.31 113 VAL A O 1
ATOM 880 N N . LEU A 1 114 ? 4.328 -13.43 12.172 1 96.81 114 LEU A N 1
ATOM 881 C CA . LEU A 1 114 ? 4.328 -14.344 11.039 1 96.81 114 LEU A CA 1
ATOM 882 C C . LEU A 1 114 ? 3.104 -15.258 11.07 1 96.81 114 LEU A C 1
ATOM 884 O O . LEU A 1 114 ? 2.877 -15.961 12.062 1 96.81 114 LEU A O 1
ATOM 888 N N . VAL A 1 115 ? 2.336 -15.203 10.047 1 95.25 115 VAL A N 1
ATOM 889 C CA . VAL A 1 115 ? 1.137 -16.031 9.922 1 95.25 115 VAL A CA 1
ATOM 890 C C . VAL A 1 115 ? 1.428 -17.234 9.03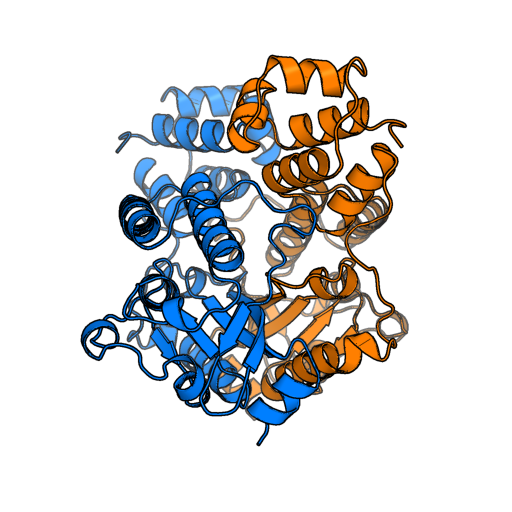9 1 95.25 115 VAL A C 1
ATOM 892 O O . VAL A 1 115 ? 0.97 -18.344 9.32 1 95.25 115 VAL A O 1
ATOM 895 N N . ALA A 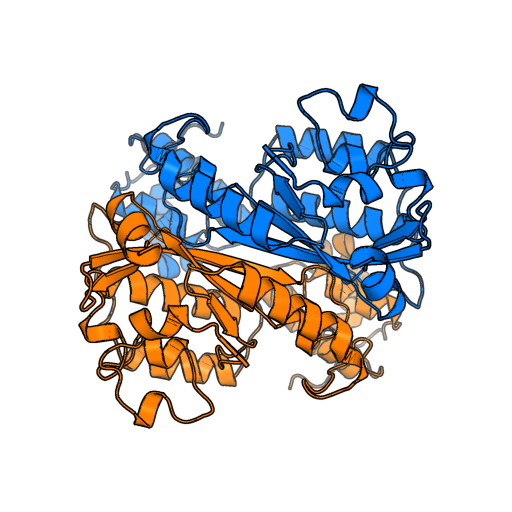1 116 ? 2.164 -17.016 7.977 1 94.75 116 ALA A N 1
ATOM 896 C CA . ALA A 1 116 ? 2.537 -18.062 7.027 1 94.75 116 ALA A CA 1
ATOM 897 C C . ALA A 1 116 ? 3.814 -17.703 6.281 1 94.75 116 ALA A C 1
ATOM 899 O O . ALA A 1 116 ? 4.219 -16.531 6.266 1 94.75 116 ALA A O 1
ATOM 900 N N . ARG A 1 117 ? 4.461 -18.641 5.758 1 95.56 117 ARG A N 1
ATOM 901 C CA . ARG A 1 117 ? 5.668 -18.438 4.965 1 95.56 117 ARG A CA 1
ATOM 902 C C . ARG A 1 117 ? 5.844 -19.547 3.938 1 95.56 117 ARG A C 1
ATOM 904 O O . ARG A 1 117 ? 5.234 -20.625 4.059 1 95.56 117 ARG A O 1
ATOM 911 N N . ASN A 1 118 ? 6.539 -19.266 2.885 1 94.75 118 ASN A N 1
ATOM 912 C CA . ASN A 1 118 ? 6.934 -20.359 2.012 1 94.75 118 ASN A CA 1
ATOM 913 C C . ASN A 1 118 ? 8.359 -20.828 2.312 1 94.75 118 ASN A C 1
ATOM 915 O O . ASN A 1 118 ? 9.039 -20.25 3.158 1 94.75 118 ASN A O 1
ATOM 919 N N . ASP A 1 119 ? 8.812 -21.891 1.724 1 92.62 119 ASP A N 1
ATOM 920 C CA . ASP A 1 119 ? 10.055 -22.578 2.084 1 92.62 119 ASP A CA 1
ATOM 921 C C . ASP A 1 119 ? 11.266 -21.75 1.653 1 92.62 119 ASP A C 1
ATOM 923 O O . ASP A 1 119 ? 12.352 -21.906 2.213 1 92.62 119 ASP A O 1
ATOM 927 N N . ALA A 1 120 ? 11.102 -20.922 0.692 1 92.06 120 ALA A N 1
ATOM 928 C CA . ALA A 1 120 ? 12.211 -20.109 0.214 1 92.06 120 ALA A CA 1
ATOM 929 C C . ALA A 1 120 ? 12.719 -19.172 1.312 1 92.06 120 ALA A C 1
ATOM 931 O O . ALA A 1 120 ? 13.844 -18.672 1.237 1 92.06 120 ALA A O 1
ATOM 932 N N . LEU A 1 121 ? 11.914 -18.922 2.307 1 93.5 121 LEU A N 1
ATOM 933 C CA . LEU A 1 121 ? 12.266 -18.031 3.404 1 93.5 121 LEU A CA 1
ATOM 934 C C . LEU A 1 121 ? 13.414 -18.625 4.227 1 93.5 121 LEU A C 1
ATOM 936 O O . LEU A 1 121 ? 14.078 -17.906 4.969 1 93.5 121 LEU A O 1
ATOM 940 N N . ASP A 1 122 ? 13.617 -19.938 4.148 1 93.06 122 ASP A N 1
ATOM 941 C CA . ASP A 1 122 ? 14.664 -20.609 4.922 1 93.06 122 ASP A CA 1
ATOM 942 C C . ASP A 1 122 ? 16.031 -19.969 4.648 1 93.06 122 ASP A C 1
ATOM 944 O O . ASP A 1 122 ? 16.844 -19.844 5.562 1 93.06 122 ASP A O 1
ATOM 948 N N . LEU A 1 123 ? 16.219 -19.609 3.441 1 93.38 123 LEU A N 1
ATOM 949 C CA . LEU A 1 123 ? 17.484 -18.969 3.057 1 93.38 123 LEU A CA 1
ATOM 950 C C . LEU A 1 123 ? 17.688 -17.656 3.811 1 93.38 123 LEU A C 1
ATOM 952 O O . LEU A 1 123 ? 18.797 -17.344 4.238 1 93.38 123 LEU A O 1
ATOM 956 N N . LEU A 1 124 ? 16.641 -16.875 4.051 1 94.38 124 LEU A N 1
ATOM 957 C CA . LEU A 1 124 ? 16.734 -15.594 4.734 1 94.38 124 LEU A CA 1
ATOM 958 C C . LEU A 1 124 ? 16.906 -15.781 6.234 1 94.38 124 LEU A C 1
ATOM 960 O O . LEU A 1 124 ? 17.484 -14.93 6.91 1 94.38 124 LEU A O 1
ATOM 964 N N . PHE A 1 125 ? 16.484 -16.891 6.711 1 94.19 125 PHE A N 1
ATOM 965 C CA . PHE A 1 125 ? 16.484 -17.109 8.148 1 94.19 125 PHE A CA 1
ATOM 966 C C . PHE A 1 125 ? 17.719 -17.891 8.578 1 94.19 125 PHE A C 1
ATOM 968 O O . PHE A 1 125 ? 17.812 -18.344 9.719 1 94.19 125 PHE A O 1
ATOM 975 N N . GLU A 1 126 ? 18.656 -18.062 7.719 1 94.31 126 GLU A N 1
ATOM 976 C CA . GLU A 1 126 ? 19.906 -18.719 8.086 1 94.31 126 GLU A CA 1
ATOM 977 C C . GLU A 1 126 ? 20.547 -18.031 9.297 1 94.31 126 GLU A C 1
ATOM 979 O O . GLU A 1 126 ? 20.547 -16.812 9.398 1 94.31 126 GLU A O 1
ATOM 984 N N . ASP A 1 127 ? 21.062 -18.922 10.281 1 94.25 127 ASP A N 1
ATOM 985 C CA . ASP A 1 127 ? 21.906 -18.531 11.406 1 94.25 127 ASP A CA 1
ATOM 986 C C . ASP A 1 127 ? 21.125 -17.688 12.414 1 94.25 127 ASP A C 1
ATOM 988 O O . ASP A 1 127 ? 21.719 -17.047 13.281 1 94.25 127 ASP A O 1
ATOM 992 N N . VAL A 1 128 ? 19.828 -17.625 12.258 1 96.19 128 VAL A N 1
ATOM 993 C CA . VAL A 1 128 ? 19 -16.938 13.242 1 96.19 128 VAL A CA 1
ATOM 994 C C . VAL A 1 128 ? 18.891 -17.766 14.508 1 96.19 128 VAL A C 1
ATOM 996 O O . VAL A 1 128 ? 18.719 -19 14.438 1 96.19 128 VAL A O 1
ATOM 999 N N . ALA A 1 129 ? 18.953 -17.172 15.656 1 97.25 129 ALA A N 1
ATOM 1000 C CA . ALA A 1 129 ? 18.828 -17.859 16.938 1 97.25 129 ALA A CA 1
ATOM 1001 C C . ALA A 1 129 ? 17.484 -18.578 17.031 1 97.25 129 ALA A C 1
ATOM 1003 O O . ALA A 1 129 ? 16.438 -18 16.734 1 97.25 129 ALA A O 1
ATOM 1004 N N . PRO A 1 130 ? 17.5 -19.797 17.531 1 95.88 130 PRO A N 1
ATOM 1005 C CA . PRO A 1 130 ? 16.266 -20.594 17.594 1 95.88 130 PRO A CA 1
ATOM 1006 C C . PRO A 1 130 ? 15.18 -19.953 18.453 1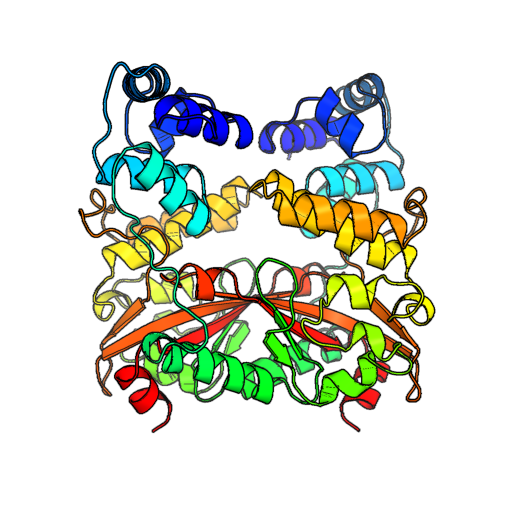 95.88 130 PRO A C 1
ATOM 1008 O O . PRO A 1 130 ? 13.992 -20.109 18.172 1 95.88 130 PRO A O 1
ATOM 1011 N N . GLU A 1 131 ? 15.57 -19.219 19.406 1 95.81 131 GLU A N 1
ATOM 1012 C CA . GLU A 1 131 ? 14.594 -18.578 20.297 1 95.81 131 GLU A CA 1
ATOM 1013 C C . GLU A 1 131 ? 13.742 -17.562 19.531 1 95.81 131 GLU A C 1
ATOM 1015 O O . GLU A 1 131 ? 12.578 -17.344 19.875 1 95.81 131 GLU A O 1
ATOM 1020 N N . LEU A 1 132 ? 14.344 -16.938 18.5 1 96.19 132 LEU A N 1
ATOM 1021 C CA . LEU A 1 132 ? 13.633 -15.945 17.703 1 96.19 132 LEU A CA 1
ATOM 1022 C C . LEU A 1 132 ? 12.664 -16.609 16.734 1 96.19 132 LEU A C 1
ATOM 1024 O O . LEU A 1 132 ? 11.781 -15.953 16.172 1 96.19 132 LEU A O 1
ATOM 1028 N N . LEU A 1 133 ? 12.773 -17.922 16.562 1 95.56 133 LEU A N 1
ATOM 1029 C CA . LEU A 1 133 ? 11.93 -18.656 15.625 1 95.56 133 LEU A CA 1
ATOM 1030 C C . LEU A 1 133 ? 10.836 -19.406 16.375 1 95.56 133 LEU A C 1
ATOM 1032 O O . LEU A 1 133 ? 10.031 -20.109 15.758 1 95.56 133 LEU A O 1
ATOM 1036 N N . GLU A 1 134 ? 10.844 -19.203 17.688 1 95.19 134 GLU A N 1
ATOM 1037 C CA . GLU A 1 134 ? 9.75 -19.766 18.469 1 95.19 134 GLU A CA 1
ATOM 1038 C C . GLU A 1 134 ? 8.469 -18.953 18.297 1 95.19 134 GLU A C 1
ATOM 1040 O O . GLU A 1 134 ? 8.492 -17.719 18.391 1 95.19 134 GLU A O 1
ATOM 1045 N N . GLU A 1 135 ? 7.465 -19.578 18.109 1 93.25 135 GLU A N 1
ATOM 1046 C CA . GLU A 1 135 ? 6.191 -18.891 17.875 1 93.25 135 GLU A CA 1
ATOM 1047 C C . GLU A 1 135 ? 5.688 -18.203 19.141 1 93.25 135 GLU A C 1
ATOM 1049 O O . GLU A 1 135 ? 5.855 -18.734 20.25 1 93.25 135 GLU A O 1
ATOM 1054 N N . PRO A 1 136 ? 5.047 -17.047 19.031 1 95.19 136 PRO A N 1
ATOM 1055 C CA . PRO A 1 136 ? 4.805 -16.312 17.781 1 95.19 136 PRO A CA 1
ATOM 1056 C C . PRO A 1 136 ? 6.051 -15.578 17.281 1 95.19 136 PRO A C 1
ATOM 1058 O O . PRO A 1 136 ? 6.695 -14.859 18.031 1 95.19 136 PRO A O 1
ATOM 1061 N N . VAL A 1 137 ? 6.379 -15.797 16.031 1 97.06 137 VAL A N 1
ATOM 1062 C CA . VAL A 1 137 ? 7.551 -15.195 15.406 1 97.06 137 VAL A CA 1
ATOM 1063 C C . VAL A 1 137 ? 7.219 -13.773 14.953 1 97.06 137 VAL A C 1
ATOM 1065 O O . VAL A 1 137 ? 6.258 -13.57 14.203 1 97.06 137 VAL A O 1
ATOM 1068 N N . ASN A 1 138 ? 7.926 -12.844 15.406 1 97.75 138 ASN A N 1
ATOM 1069 C CA . ASN A 1 138 ? 7.809 -11.477 14.922 1 97.75 138 ASN A CA 1
ATOM 1070 C C . ASN A 1 138 ? 8.875 -11.156 13.875 1 97.75 138 ASN A C 1
ATOM 1072 O O . ASN A 1 138 ? 10.07 -11.125 14.195 1 97.75 138 ASN A O 1
ATOM 1076 N N . THR A 1 139 ? 8.477 -10.828 12.75 1 97.31 139 THR A N 1
ATOM 1077 C CA . THR A 1 139 ? 9.398 -10.727 11.625 1 97.31 139 THR A CA 1
ATOM 1078 C C . THR A 1 139 ? 10.195 -9.43 11.695 1 97.31 139 THR A C 1
ATOM 1080 O O . THR A 1 139 ? 11.289 -9.336 11.141 1 97.31 139 THR A O 1
ATOM 1083 N N . LEU A 1 140 ? 9.633 -8.383 12.344 1 97.19 140 LEU A N 1
ATOM 1084 C CA . LEU A 1 140 ? 10.383 -7.145 12.531 1 97.19 140 LEU A CA 1
ATOM 1085 C C . LEU A 1 140 ? 11.523 -7.348 13.531 1 97.19 140 LEU A C 1
ATOM 1087 O O . LEU A 1 140 ? 12.641 -6.879 13.305 1 97.19 140 LEU A O 1
ATOM 1091 N N . ARG A 1 141 ? 11.211 -8.117 14.586 1 96.81 141 ARG A N 1
ATOM 1092 C CA . ARG A 1 141 ? 12.258 -8.508 15.523 1 96.81 141 ARG A CA 1
ATOM 1093 C C . ARG A 1 141 ? 13.328 -9.344 14.82 1 96.81 141 ARG A C 1
ATOM 1095 O O . ARG A 1 141 ? 14.523 -9.086 14.992 1 96.81 141 ARG A O 1
ATOM 1102 N N . LEU A 1 142 ? 12.906 -10.234 14.078 1 96.38 142 LEU A N 1
ATOM 1103 C CA . LEU A 1 142 ? 13.828 -11.102 13.352 1 96.38 142 LEU A CA 1
ATOM 1104 C C . LEU A 1 142 ? 14.758 -10.289 12.461 1 96.38 142 LEU A C 1
ATOM 1106 O O . LEU A 1 142 ? 15.953 -10.586 12.359 1 96.38 142 LEU A O 1
ATOM 1110 N N . ALA A 1 143 ? 14.234 -9.297 11.844 1 95.62 143 ALA A N 1
ATOM 1111 C CA . ALA A 1 143 ? 14.961 -8.508 10.852 1 95.62 143 ALA A CA 1
ATOM 1112 C C . ALA A 1 143 ? 16.031 -7.652 11.516 1 95.62 143 ALA A C 1
ATOM 1114 O O . ALA A 1 143 ? 17.109 -7.457 10.953 1 95.62 143 ALA A O 1
ATOM 1115 N N . LEU A 1 144 ? 15.742 -7.211 12.758 1 96.62 144 LEU A N 1
ATOM 1116 C CA . LEU A 1 144 ? 16.609 -6.176 13.297 1 96.62 144 LEU A CA 1
ATOM 1117 C C . LEU A 1 144 ? 17.391 -6.688 14.5 1 96.62 144 LEU A C 1
ATOM 1119 O O . LEU A 1 144 ? 18.375 -6.07 14.922 1 96.62 144 LEU A O 1
ATOM 1123 N N . HIS A 1 145 ? 17 -7.805 15.086 1 97.5 145 HIS A N 1
ATOM 1124 C CA . HIS A 1 145 ? 17.625 -8.305 16.297 1 97.5 145 HIS A CA 1
ATOM 1125 C C . HIS A 1 145 ? 19.078 -8.703 16.047 1 97.5 145 HIS A C 1
ATOM 1127 O O . HIS A 1 145 ? 19.391 -9.297 15.016 1 97.5 145 HIS A O 1
ATOM 1133 N N . PRO A 1 146 ? 19.953 -8.469 17.062 1 96.56 146 PRO A N 1
ATOM 1134 C CA . PRO A 1 146 ? 21.375 -8.82 16.922 1 96.56 146 PRO A CA 1
ATOM 1135 C C . PRO A 1 146 ? 21.594 -10.32 16.75 1 96.56 146 PRO A C 1
ATOM 1137 O O . PRO A 1 146 ? 22.625 -10.742 16.219 1 96.56 146 PRO A O 1
ATOM 1140 N N . LYS A 1 147 ? 20.734 -11.117 17.234 1 97.44 147 LYS A N 1
ATOM 1141 C CA . LYS A 1 147 ? 20.828 -12.562 17.062 1 97.44 147 LYS A CA 1
ATOM 1142 C C . LYS A 1 147 ? 19.906 -13.039 15.945 1 97.44 147 LYS A C 1
ATOM 1144 O O . LYS A 1 147 ? 19.641 -14.242 15.812 1 97.44 147 LYS A O 1
ATOM 1149 N N . GLY A 1 148 ? 19.312 -12.109 15.227 1 97.38 148 GLY A N 1
ATOM 1150 C CA . GLY A 1 148 ? 18.469 -12.422 14.078 1 97.38 148 GLY A CA 1
ATOM 1151 C C . GLY A 1 148 ? 19.188 -12.25 12.758 1 97.38 148 GLY A C 1
ATOM 1152 O O . GLY A 1 148 ? 20.297 -12.766 12.57 1 97.38 148 GLY A O 1
ATOM 1153 N N . MET A 1 149 ? 18.547 -11.461 11.859 1 96.69 149 MET A N 1
ATOM 1154 C CA . MET A 1 149 ? 19.094 -11.289 10.516 1 96.69 149 MET A CA 1
ATOM 1155 C C . MET A 1 149 ? 20.125 -10.164 10.492 1 96.69 149 MET A C 1
ATOM 1157 O O . MET A 1 149 ? 20.922 -10.07 9.562 1 96.69 149 MET A O 1
ATOM 1161 N N . ALA A 1 150 ? 20.156 -9.328 11.469 1 96.06 150 ALA A N 1
ATOM 1162 C CA . ALA A 1 150 ? 20.891 -8.062 11.477 1 96.06 150 ALA A CA 1
ATOM 1163 C C . ALA A 1 150 ? 22.359 -8.266 11.156 1 96.06 150 ALA A C 1
ATOM 1165 O O . ALA A 1 150 ? 22.922 -7.574 10.297 1 96.06 150 ALA A O 1
ATOM 1166 N N . PRO A 1 151 ? 23.047 -9.25 11.719 1 96.38 151 PRO A N 1
ATOM 1167 C CA . PRO A 1 151 ? 24.469 -9.406 11.477 1 96.38 151 PRO A CA 1
ATOM 1168 C C . PRO A 1 151 ? 24.797 -9.719 10.008 1 96.38 151 PRO A C 1
ATOM 1170 O O . PRO A 1 151 ? 25.922 -9.508 9.562 1 96.38 151 PRO A O 1
ATOM 1173 N N . ARG A 1 152 ? 23.812 -10.141 9.289 1 97.31 152 ARG A N 1
ATOM 1174 C CA . ARG A 1 152 ? 24.047 -10.555 7.906 1 97.31 152 ARG A CA 1
ATOM 1175 C C . ARG A 1 152 ? 23.562 -9.492 6.926 1 97.31 152 ARG A C 1
ATOM 1177 O O . ARG A 1 152 ? 23.766 -9.625 5.715 1 97.31 152 ARG A O 1
ATOM 1184 N N . VAL A 1 153 ? 22.906 -8.5 7.398 1 95.19 153 VAL A N 1
ATOM 1185 C CA . VAL A 1 153 ? 22.422 -7.43 6.535 1 95.19 153 VAL A CA 1
ATOM 1186 C C . VAL A 1 153 ? 23.547 -6.414 6.305 1 95.19 153 VAL A C 1
ATOM 1188 O O . VAL A 1 153 ? 23.938 -5.695 7.227 1 95.19 153 VAL A O 1
ATOM 1191 N N . ARG A 1 154 ? 24.031 -6.273 5.109 1 94.12 154 ARG A N 1
ATOM 1192 C CA . ARG A 1 154 ? 25.219 -5.48 4.781 1 94.12 154 ARG A CA 1
ATOM 1193 C C . ARG A 1 154 ? 24.906 -3.986 4.848 1 94.12 154 ARG A C 1
ATOM 1195 O O . ARG A 1 154 ? 25.781 -3.18 5.152 1 94.12 154 ARG A O 1
ATOM 1202 N N . ASN A 1 155 ? 23.688 -3.676 4.527 1 90.06 155 ASN A N 1
ATOM 1203 C CA . ASN A 1 155 ? 23.281 -2.277 4.621 1 90.06 155 ASN A CA 1
ATOM 1204 C C . ASN A 1 155 ? 22.328 -2.053 5.785 1 90.06 155 ASN A C 1
ATOM 1206 O O . ASN A 1 155 ? 21.297 -1.388 5.629 1 90.06 155 ASN A O 1
ATOM 1210 N N . LEU A 1 156 ? 22.656 -2.533 6.93 1 91.44 156 LEU A N 1
ATOM 1211 C CA . LEU A 1 156 ? 21.781 -2.592 8.094 1 91.44 156 LEU A CA 1
ATOM 1212 C C . LEU A 1 156 ? 21.328 -1.195 8.5 1 91.44 156 LEU A C 1
ATOM 1214 O O . LEU A 1 156 ? 20.156 -0.998 8.852 1 91.44 156 LEU A O 1
ATOM 1218 N N . ALA A 1 157 ? 22.172 -0.254 8.469 1 87.19 157 ALA A N 1
ATOM 1219 C CA . ALA A 1 157 ? 21.812 1.095 8.898 1 87.19 157 ALA A CA 1
ATOM 1220 C C . ALA A 1 157 ? 20.641 1.639 8.07 1 87.19 157 ALA A C 1
ATOM 1222 O O . ALA A 1 157 ? 19.656 2.115 8.633 1 87.19 157 ALA A O 1
ATOM 1223 N N . ASP A 1 158 ? 20.75 1.512 6.754 1 84.56 158 ASP A N 1
ATOM 1224 C CA . ASP A 1 158 ? 19.703 2.004 5.852 1 84.56 158 ASP A CA 1
ATOM 1225 C C . ASP A 1 158 ? 18.438 1.161 5.965 1 84.56 158 ASP A C 1
ATOM 1227 O O . ASP A 1 158 ? 17.328 1.7 5.988 1 84.56 158 ASP A O 1
ATOM 1231 N N . TRP A 1 159 ? 18.641 -0.1 6.039 1 88.75 159 TRP A N 1
ATOM 1232 C CA . TRP A 1 159 ? 17.516 -1.021 6.117 1 88.75 159 TRP A CA 1
ATOM 1233 C C . TRP A 1 159 ? 16.75 -0.833 7.418 1 88.75 159 TRP A C 1
ATOM 1235 O O . TRP A 1 159 ? 15.516 -0.786 7.418 1 88.75 159 TRP A O 1
ATOM 1245 N N . ALA A 1 160 ? 17.438 -0.715 8.531 1 91.31 160 ALA A N 1
ATOM 1246 C CA . ALA A 1 160 ? 16.812 -0.476 9.828 1 91.31 160 ALA A CA 1
ATOM 1247 C C . ALA A 1 160 ? 16.031 0.839 9.828 1 91.31 160 ALA A C 1
ATOM 1249 O O . ALA A 1 160 ? 14.914 0.906 10.344 1 91.31 160 ALA A O 1
ATOM 1250 N N . ARG A 1 161 ? 16.625 1.816 9.289 1 86.44 161 ARG A N 1
ATOM 1251 C CA . ARG A 1 161 ? 15.938 3.105 9.188 1 86.44 161 ARG A CA 1
ATOM 1252 C C . ARG A 1 161 ? 14.625 2.975 8.43 1 86.44 161 ARG A C 1
ATOM 1254 O O . ARG A 1 161 ? 13.602 3.518 8.852 1 86.44 161 ARG A O 1
ATOM 1261 N N . HIS A 1 162 ? 14.719 2.271 7.352 1 85.88 162 HIS A N 1
ATOM 1262 C CA . HIS A 1 162 ? 13.516 2.043 6.551 1 85.88 162 HIS A CA 1
ATOM 1263 C C . HIS A 1 162 ? 12.422 1.373 7.375 1 85.88 162 HIS A C 1
ATOM 1265 O O . HIS A 1 162 ? 11.273 1.827 7.379 1 85.88 162 HIS A O 1
ATOM 1271 N N . ILE A 1 163 ? 12.758 0.365 8.094 1 91.62 163 ILE A N 1
ATOM 1272 C CA . ILE A 1 163 ? 11.789 -0.396 8.875 1 91.62 163 ILE A CA 1
ATOM 1273 C C . ILE A 1 163 ? 11.211 0.486 9.977 1 91.62 163 ILE A C 1
ATOM 1275 O O . ILE A 1 163 ? 9.992 0.549 10.156 1 91.62 163 ILE A O 1
ATOM 1279 N N . LEU A 1 164 ? 12.047 1.208 10.688 1 91.75 164 LEU A N 1
ATOM 1280 C CA . LEU A 1 164 ? 11.625 2.01 11.828 1 91.75 164 LEU A CA 1
ATOM 1281 C C . LEU A 1 164 ? 10.773 3.193 11.375 1 91.75 164 LEU A C 1
ATOM 1283 O O . LEU A 1 164 ? 9.773 3.525 12.016 1 91.75 164 LEU A O 1
ATOM 1287 N N . GLU A 1 165 ? 11.141 3.779 10.312 1 86.31 165 GLU A N 1
ATOM 1288 C CA . GLU A 1 165 ? 10.375 4.914 9.797 1 86.31 165 GLU A CA 1
ATOM 1289 C C . GLU A 1 165 ? 8.992 4.48 9.336 1 86.31 165 GLU A C 1
ATOM 1291 O O . GLU A 1 165 ? 8 5.184 9.562 1 86.31 165 GLU A O 1
ATOM 1296 N N . ARG A 1 166 ? 8.977 3.383 8.672 1 88.88 166 ARG A N 1
ATOM 1297 C CA . ARG A 1 166 ? 7.688 2.861 8.234 1 88.88 166 ARG A CA 1
ATOM 1298 C C . ARG A 1 166 ? 6.777 2.59 9.43 1 88.88 166 ARG A C 1
ATOM 1300 O O . ARG A 1 166 ? 5.586 2.912 9.398 1 88.88 166 ARG A O 1
ATOM 1307 N N . LEU A 1 167 ? 7.309 2.008 10.438 1 93.06 167 LEU A N 1
ATOM 1308 C CA . LEU A 1 167 ? 6.539 1.724 11.641 1 93.06 167 LEU A CA 1
ATOM 1309 C C . LEU A 1 167 ? 6.102 3.016 12.32 1 93.06 167 LEU A C 1
ATOM 1311 O O . LEU A 1 167 ? 4.961 3.125 12.781 1 93.06 167 LEU A O 1
ATOM 1315 N N . THR A 1 168 ? 6.98 3.973 12.359 1 90.62 168 THR A N 1
ATOM 1316 C CA . THR A 1 168 ? 6.668 5.277 12.93 1 90.62 168 THR A CA 1
ATOM 1317 C C . THR A 1 168 ? 5.508 5.93 12.18 1 90.62 168 THR A C 1
ATOM 1319 O O . THR A 1 168 ? 4.59 6.473 12.797 1 90.62 168 THR A O 1
ATOM 1322 N N . GLN A 1 169 ? 5.559 5.824 10.898 1 88.12 169 GLN A N 1
ATOM 1323 C CA . GLN A 1 169 ? 4.496 6.398 10.078 1 88.12 169 GLN A CA 1
ATOM 1324 C C . GLN A 1 169 ? 3.17 5.684 10.32 1 88.12 169 GLN A C 1
ATOM 1326 O O . GLN A 1 169 ? 2.115 6.32 10.375 1 88.12 169 GLN A O 1
ATOM 1331 N N . GLU A 1 170 ? 3.246 4.395 10.414 1 91.62 170 GLU A N 1
ATOM 1332 C CA . GLU A 1 170 ? 2.041 3.615 10.688 1 91.62 170 GLU A CA 1
ATOM 1333 C C . GLU A 1 170 ? 1.41 4.02 12.016 1 91.62 170 GLU A C 1
ATOM 1335 O O . GLU A 1 170 ? 0.194 4.203 12.102 1 91.62 170 GLU A O 1
ATOM 1340 N N . ILE A 1 171 ? 2.207 4.238 13.023 1 93.62 171 ILE A N 1
ATOM 1341 C CA . ILE A 1 171 ? 1.748 4.621 14.352 1 93.62 171 ILE A CA 1
ATOM 1342 C C . ILE A 1 171 ? 1.157 6.027 14.312 1 93.62 171 ILE A C 1
ATOM 1344 O O . ILE A 1 171 ? 0.152 6.305 14.969 1 93.62 171 ILE A O 1
ATOM 1348 N N . ALA A 1 172 ? 1.786 6.871 13.531 1 88.5 172 ALA A N 1
ATOM 1349 C CA . ALA A 1 172 ? 1.291 8.242 13.391 1 88.5 172 ALA A CA 1
ATOM 1350 C C . ALA A 1 172 ? -0.085 8.258 12.734 1 88.5 172 ALA A C 1
ATOM 1352 O O . ALA A 1 172 ? -0.947 9.055 13.109 1 88.5 172 ALA A O 1
ATOM 1353 N N . HIS A 1 173 ? -0.274 7.371 11.844 1 88.62 173 HIS A N 1
ATOM 1354 C CA . HIS A 1 173 ? -1.53 7.301 11.102 1 88.62 173 HIS A CA 1
ATOM 1355 C C . HIS A 1 173 ? -2.639 6.699 11.961 1 88.62 173 HIS A C 1
ATOM 1357 O O . HIS A 1 173 ? -3.777 7.168 11.93 1 88.62 173 HIS A O 1
ATOM 1363 N N . ALA A 1 174 ? -2.326 5.707 12.672 1 93.25 174 ALA A N 1
ATOM 1364 C CA . ALA A 1 174 ? -3.252 5.043 13.586 1 93.25 174 ALA A CA 1
ATOM 1365 C C . ALA A 1 174 ? -2.533 4.559 14.836 1 93.25 174 ALA A C 1
ATOM 1367 O O . ALA A 1 174 ? -1.968 3.463 14.852 1 93.25 174 ALA A O 1
ATOM 1368 N N . PRO A 1 175 ? -2.645 5.336 15.867 1 93.12 175 PRO A N 1
ATOM 1369 C CA . PRO A 1 175 ? -1.903 5.008 17.094 1 93.12 175 PRO A CA 1
ATOM 1370 C C . PRO A 1 175 ? -2.281 3.643 17.656 1 93.12 175 PRO A C 1
ATOM 1372 O O . PRO A 1 175 ? -3.457 3.27 17.641 1 93.12 175 PRO A O 1
ATOM 1375 N N . ASP A 1 176 ? -1.288 2.941 18.078 1 95.06 176 ASP A N 1
ATOM 1376 C CA . ASP A 1 176 ? -1.403 1.604 18.656 1 95.06 176 ASP A CA 1
ATOM 1377 C C . ASP A 1 176 ? -0.316 1.36 19.703 1 95.06 176 ASP A C 1
ATOM 1379 O O . ASP A 1 176 ? 0.875 1.427 19.391 1 95.06 176 ASP A O 1
ATOM 1383 N N . GLU A 1 177 ? -0.745 1.112 20.906 1 96.25 177 GLU A N 1
ATOM 1384 C CA . GLU A 1 177 ? 0.201 0.987 22.016 1 96.25 177 GLU A CA 1
ATOM 1385 C C . GLU A 1 177 ? 1.14 -0.198 21.797 1 96.25 177 GLU A C 1
ATOM 1387 O O . GLU A 1 177 ? 2.318 -0.131 22.156 1 96.25 177 GLU A O 1
ATOM 1392 N N . ARG A 1 178 ? 0.573 -1.245 21.312 1 96.81 178 ARG A N 1
ATOM 1393 C CA . ARG A 1 178 ? 1.394 -2.426 21.062 1 96.81 178 ARG A CA 1
ATOM 1394 C C . ARG A 1 178 ? 2.471 -2.135 20.031 1 96.81 178 ARG A C 1
ATOM 1396 O O . ARG A 1 178 ? 3.625 -2.535 20.188 1 96.81 178 ARG A O 1
ATOM 1403 N N . LEU A 1 179 ? 2.156 -1.403 18.969 1 97.31 179 LEU A N 1
ATOM 1404 C CA . LEU A 1 179 ? 3.119 -1.032 17.938 1 97.31 179 LEU A CA 1
ATOM 1405 C C . LEU A 1 179 ? 4.145 -0.045 18.484 1 97.31 179 LEU A C 1
ATOM 1407 O O . LEU A 1 179 ? 5.324 -0.113 18.141 1 97.31 179 LEU A O 1
ATOM 1411 N N . ALA A 1 180 ? 3.65 0.825 19.312 1 97.56 180 ALA A N 1
ATOM 1412 C CA . ALA A 1 180 ? 4.566 1.781 19.922 1 97.56 180 ALA A CA 1
ATOM 1413 C C . ALA A 1 180 ? 5.605 1.07 20.797 1 97.56 180 ALA A C 1
ATOM 1415 O O . ALA A 1 180 ? 6.785 1.418 20.766 1 97.56 180 ALA A O 1
ATOM 1416 N N . ALA A 1 181 ? 5.117 0.122 21.547 1 97.94 181 ALA A N 1
ATOM 1417 C CA . ALA A 1 181 ? 6.027 -0.665 22.375 1 97.94 181 ALA A CA 1
ATOM 1418 C C . ALA A 1 181 ? 7.023 -1.436 21.516 1 97.94 181 ALA A C 1
ATOM 1420 O O . ALA A 1 181 ? 8.211 -1.515 21.844 1 97.94 181 ALA A O 1
ATOM 1421 N N . LEU A 1 182 ? 6.57 -1.979 20.422 1 97.62 182 LEU A N 1
ATOM 1422 C CA . LEU A 1 182 ? 7.438 -2.699 19.484 1 97.62 182 LEU A CA 1
ATOM 1423 C C . LEU A 1 182 ? 8.484 -1.769 18.891 1 97.62 182 LEU A C 1
ATOM 1425 O O . LEU A 1 182 ? 9.656 -2.137 18.781 1 97.62 182 LEU A O 1
ATOM 1429 N N . LEU A 1 183 ? 8.062 -0.582 18.484 1 97.25 183 LEU A N 1
ATOM 1430 C CA . LEU A 1 183 ? 8.992 0.401 17.938 1 97.25 183 LEU A CA 1
ATOM 1431 C C . LEU A 1 183 ? 10.109 0.708 18.922 1 97.25 183 LEU A C 1
ATOM 1433 O O . LEU A 1 183 ? 11.289 0.717 18.562 1 97.25 183 LEU A O 1
ATOM 1437 N N . THR A 1 184 ? 9.727 0.89 20.188 1 96.94 184 THR A N 1
ATOM 1438 C CA . THR A 1 184 ? 10.703 1.161 21.234 1 96.94 184 THR A CA 1
ATOM 1439 C C . THR A 1 184 ? 11.688 -0.001 21.375 1 96.94 184 THR A C 1
ATOM 1441 O O . THR A 1 184 ? 12.898 0.21 21.469 1 96.94 184 THR A O 1
ATOM 1444 N N . GLU A 1 185 ? 11.18 -1.137 21.359 1 97.38 185 GLU A N 1
ATOM 1445 C CA . GLU A 1 185 ? 12.023 -2.328 21.438 1 97.38 185 GLU A CA 1
ATOM 1446 C C . GLU A 1 185 ? 13 -2.391 20.266 1 97.38 185 GLU A C 1
ATOM 1448 O O . GLU A 1 185 ? 14.203 -2.574 20.469 1 97.38 185 GLU A O 1
ATOM 1453 N N . LEU A 1 186 ? 12.516 -2.203 19.047 1 97 186 LEU A N 1
ATOM 1454 C CA . LEU A 1 186 ? 13.312 -2.338 17.844 1 97 186 LEU A CA 1
ATOM 1455 C C . LEU A 1 186 ? 14.391 -1.261 17.781 1 97 186 LEU A C 1
ATOM 1457 O O . LEU A 1 186 ? 15.492 -1.509 17.297 1 97 186 LEU A O 1
ATOM 1461 N N . GLU A 1 187 ? 14.008 -0.085 18.25 1 94.94 187 GLU A N 1
ATOM 1462 C CA . GLU A 1 187 ? 14.977 1.009 18.297 1 94.94 187 GLU A CA 1
ATOM 1463 C C . GLU A 1 187 ? 16.188 0.642 19.141 1 94.94 187 GLU A C 1
ATOM 1465 O O . GLU A 1 187 ? 17.297 1.14 18.906 1 94.94 187 GLU A O 1
ATOM 1470 N N . GLY A 1 188 ? 16.016 -0.22 20.062 1 95.19 188 GLY A N 1
ATOM 1471 C CA . GLY A 1 188 ? 17.094 -0.653 20.938 1 95.19 188 GLY A CA 1
ATOM 1472 C C . GLY A 1 188 ? 18.047 -1.635 20.266 1 95.19 188 GLY A C 1
ATOM 1473 O O . GLY A 1 188 ? 19.156 -1.877 20.766 1 95.19 188 GLY A O 1
ATOM 1474 N N . TYR A 1 189 ? 17.641 -2.246 19.172 1 95.06 189 TYR A N 1
ATOM 1475 C CA . TYR A 1 189 ? 18.453 -3.262 18.516 1 95.06 189 TYR A CA 1
ATOM 1476 C C . TYR A 1 189 ? 19.531 -2.619 17.656 1 95.06 189 TYR A C 1
ATOM 1478 O O . TYR A 1 189 ? 20.531 -3.262 17.328 1 95.06 189 TYR A O 1
ATOM 1486 N N . VAL A 1 190 ? 19.266 -1.392 17.094 1 89.12 190 VAL A N 1
ATOM 1487 C CA . VAL A 1 190 ? 20.141 -0.821 16.062 1 89.12 190 VAL A CA 1
ATOM 1488 C C . VAL A 1 190 ? 20.641 0.549 16.516 1 89.12 190 VAL A C 1
ATOM 1490 O O . VAL A 1 190 ? 19.984 1.233 17.297 1 89.12 190 VAL A O 1
ATOM 1493 N N . PRO A 1 191 ? 21.844 0.749 16.078 1 76.31 191 PRO A N 1
ATOM 1494 C CA . PRO A 1 191 ? 22.344 2.078 16.438 1 76.31 191 PRO A CA 1
ATOM 1495 C C . PRO A 1 191 ? 21.547 3.205 15.789 1 76.31 191 PRO A C 1
ATOM 1497 O O . PRO A 1 191 ? 20.875 2.99 14.773 1 76.31 191 PRO A O 1
ATOM 1500 N N . ALA A 1 192 ? 21.531 4.254 16.469 1 70 192 ALA A N 1
ATOM 1501 C CA . ALA A 1 192 ? 20.828 5.418 15.93 1 70 192 ALA A CA 1
ATOM 1502 C C . ALA A 1 192 ? 21.359 5.781 14.547 1 70 192 ALA A C 1
ATOM 1504 O O . ALA A 1 192 ? 22.578 5.77 14.32 1 70 192 ALA A O 1
ATOM 1505 N N . PRO A 1 193 ? 20.312 5.699 13.594 1 61.53 193 PRO A N 1
ATOM 1506 C CA . PRO A 1 193 ? 20.797 5.973 12.242 1 61.53 193 PRO A CA 1
ATOM 1507 C C . PRO A 1 193 ? 21.562 7.285 12.141 1 61.53 193 PRO A C 1
ATOM 1509 O O . PRO A 1 193 ? 21.219 8.258 12.812 1 61.53 193 PRO A O 1
ATOM 1512 N N . GLY A 1 194 ? 22.812 7.184 11.805 1 59.31 194 GLY A N 1
ATOM 1513 C CA . GLY A 1 194 ? 23.531 8.406 11.492 1 59.31 194 GLY A CA 1
ATOM 1514 C C . GLY A 1 194 ? 22.891 9.195 10.359 1 59.31 194 GLY A C 1
ATOM 1515 O O . GLY A 1 194 ? 21.891 8.773 9.789 1 59.31 194 GLY A O 1
ATOM 1516 N N . PRO A 1 195 ? 23.359 10.445 10.195 1 59.62 195 PRO A N 1
ATOM 1517 C CA . PRO A 1 195 ? 22.875 11.211 9.047 1 59.62 195 PRO A CA 1
ATOM 1518 C C . PRO A 1 195 ? 23.016 10.445 7.73 1 59.62 195 PRO A C 1
ATOM 1520 O O . PRO A 1 195 ? 23.953 9.664 7.562 1 59.62 195 PRO A O 1
ATOM 1523 N N . PRO A 1 196 ? 21.875 10.391 7.02 1 57.03 196 PRO A N 1
ATOM 1524 C CA . PRO A 1 196 ? 21.984 9.672 5.75 1 57.03 196 PRO A CA 1
ATOM 1525 C C . PRO A 1 196 ? 23.203 10.094 4.938 1 57.03 196 PRO A C 1
ATOM 1527 O O . PRO A 1 196 ? 23.594 11.266 4.957 1 57.03 196 PRO A O 1
ATOM 1530 N N . GLY A 1 197 ? 23.938 9.094 4.582 1 55.81 197 GLY A N 1
ATOM 1531 C CA . GLY A 1 197 ? 25.078 9.383 3.713 1 55.81 197 GLY A CA 1
ATOM 1532 C C . GLY A 1 197 ? 24.672 10.062 2.416 1 55.81 197 GLY A C 1
ATOM 1533 O O . GLY A 1 197 ? 23.484 10.242 2.145 1 55.81 197 GLY A O 1
ATOM 1534 N N . PRO A 1 198 ? 25.688 10.664 1.746 1 54.5 198 PRO A N 1
ATOM 1535 C CA . PRO A 1 198 ? 25.438 11.383 0.495 1 54.5 198 PRO A CA 1
ATOM 1536 C C . PRO A 1 198 ? 24.703 10.523 -0.534 1 54.5 198 PRO A C 1
ATOM 1538 O O . PRO A 1 198 ? 24 11.062 -1.392 1 54.5 198 PRO A O 1
ATOM 1541 N N . ASP A 1 199 ? 24.875 9.164 -0.392 1 55.34 199 ASP A N 1
ATOM 1542 C CA . ASP A 1 199 ? 24.297 8.266 -1.383 1 55.34 199 ASP A CA 1
ATOM 1543 C C . ASP A 1 199 ? 22.953 7.727 -0.912 1 55.34 199 ASP A C 1
ATOM 1545 O O . ASP A 1 199 ? 22.422 6.773 -1.49 1 55.34 199 ASP A O 1
ATOM 1549 N N . HIS A 1 200 ? 22.578 8.398 0.126 1 56.75 200 HIS A N 1
ATOM 1550 C CA . HIS A 1 200 ? 21.344 7.906 0.71 1 56.75 200 HIS A CA 1
ATOM 1551 C C . HIS A 1 200 ? 20.156 8.141 -0.227 1 56.75 200 HIS A C 1
ATOM 1553 O O . HIS A 1 200 ? 19.922 9.273 -0.654 1 56.75 200 HIS A O 1
ATOM 1559 N N . LEU A 1 201 ? 19.672 7.039 -0.797 1 57.03 201 LEU A N 1
ATOM 1560 C CA . LEU A 1 201 ? 18.562 7.156 -1.725 1 57.03 201 LEU A CA 1
ATOM 1561 C C . LEU A 1 201 ? 17.234 7.141 -0.976 1 57.03 201 LEU A C 1
ATOM 1563 O O . LEU A 1 201 ? 16.188 6.859 -1.565 1 57.03 201 LEU A O 1
ATOM 1567 N N . GLY A 1 202 ? 17.344 7.48 0.312 1 56.81 202 GLY A N 1
ATOM 1568 C CA . GLY A 1 202 ? 16.094 7.523 1.062 1 56.81 202 GLY A CA 1
ATOM 1569 C C . GLY A 1 202 ? 15.539 6.148 1.374 1 56.81 202 GLY A C 1
ATOM 1570 O O . GLY A 1 202 ? 16.281 5.246 1.768 1 56.81 202 GLY A O 1
ATOM 1571 N N . PHE A 1 203 ? 14.172 5.949 1.225 1 60.75 203 PHE A N 1
ATOM 1572 C CA . PHE A 1 203 ? 13.453 4.766 1.686 1 60.75 203 PHE A CA 1
ATOM 1573 C C . PHE A 1 203 ? 13.484 3.666 0.63 1 60.75 203 PHE A C 1
ATOM 1575 O O . PHE A 1 203 ? 13.211 2.504 0.928 1 60.75 203 PHE A O 1
ATOM 1582 N N . ALA A 1 204 ? 13.961 3.998 -0.444 1 61.25 204 ALA A N 1
ATOM 1583 C CA . ALA A 1 204 ? 14.141 2.965 -1.459 1 61.25 204 ALA A CA 1
ATOM 1584 C C . ALA A 1 204 ? 15.445 2.203 -1.233 1 61.25 204 ALA A C 1
ATOM 1586 O O . ALA A 1 204 ? 16.5 2.609 -1.724 1 61.25 204 ALA A O 1
ATOM 1587 N N . VAL A 1 205 ? 15.383 1.197 -0.285 1 79.94 205 VAL A N 1
ATOM 1588 C CA . VAL A 1 205 ? 16.578 0.508 0.19 1 79.94 205 VAL A CA 1
ATOM 1589 C C . VAL A 1 205 ? 16.422 -0.998 0.001 1 79.94 205 VAL A C 1
ATOM 1591 O O . VAL A 1 205 ? 15.852 -1.681 0.858 1 79.94 205 VAL A O 1
ATOM 1594 N N . PRO A 1 206 ? 16.922 -1.461 -1.22 1 86.81 206 PRO A N 1
ATOM 1595 C CA . PRO A 1 206 ? 16.938 -2.924 -1.273 1 86.81 206 PRO A CA 1
ATOM 1596 C C . PRO A 1 206 ? 17.781 -3.547 -0.159 1 86.81 206 PRO A C 1
ATOM 1598 O O . PRO A 1 206 ? 18.859 -3.037 0.167 1 86.81 206 PRO A O 1
ATOM 1601 N N . MET A 1 207 ? 17.25 -4.523 0.464 1 92.12 207 MET A N 1
ATOM 1602 C CA . MET A 1 207 ? 17.984 -5.23 1.502 1 92.12 207 MET A CA 1
ATOM 1603 C C . MET A 1 207 ? 19.172 -5.984 0.905 1 92.12 207 MET A C 1
ATOM 1605 O O . MET A 1 207 ? 19.031 -6.68 -0.103 1 92.12 207 MET A O 1
ATOM 1609 N N . ARG A 1 208 ? 20.344 -5.785 1.413 1 95.31 208 ARG A N 1
ATOM 1610 C CA . ARG A 1 208 ? 21.516 -6.578 1.065 1 95.31 208 ARG A CA 1
ATOM 1611 C C . ARG A 1 208 ? 21.828 -7.605 2.148 1 95.31 208 ARG A C 1
ATOM 1613 O O . ARG A 1 208 ? 22.203 -7.246 3.262 1 95.31 208 ARG A O 1
ATOM 1620 N N . LEU A 1 209 ? 21.641 -8.844 1.814 1 97.06 209 LEU A N 1
ATOM 1621 C CA . LEU A 1 209 ? 21.734 -9.914 2.805 1 97.06 209 LEU A CA 1
ATOM 1622 C C . LEU A 1 209 ? 22.797 -10.938 2.414 1 97.06 209 LEU A C 1
ATOM 1624 O O . LEU A 1 209 ? 22.766 -11.461 1.302 1 97.06 209 LEU A O 1
ATOM 1628 N N . SER A 1 210 ? 23.75 -11.164 3.303 1 97.69 210 SER A N 1
ATOM 1629 C CA . SER A 1 210 ? 24.719 -12.234 3.107 1 97.69 210 SER A CA 1
ATOM 1630 C C . SER A 1 210 ? 24.125 -13.594 3.461 1 97.69 210 SER A C 1
ATOM 1632 O O . SER A 1 210 ? 23.516 -13.758 4.523 1 97.69 210 SER A O 1
ATOM 1634 N N . THR A 1 211 ? 24.266 -14.57 2.568 1 96.44 211 THR A N 1
ATOM 1635 C CA . THR A 1 211 ? 23.797 -15.93 2.805 1 96.44 211 THR A CA 1
ATOM 1636 C C . THR A 1 211 ? 24.859 -16.938 2.424 1 96.44 211 THR A C 1
ATOM 1638 O O . THR A 1 211 ? 25.906 -16.578 1.889 1 96.44 211 THR A O 1
ATOM 1641 N N . SER A 1 212 ? 24.609 -18.203 2.732 1 95 212 SER A N 1
ATOM 1642 C CA . SER A 1 212 ? 25.5 -19.297 2.352 1 95 212 SER A CA 1
ATOM 1643 C C . SER A 1 212 ? 25.594 -19.438 0.836 1 95 212 SER A C 1
ATOM 1645 O O . SER A 1 212 ? 26.578 -19.938 0.308 1 95 212 SER A O 1
ATOM 1647 N N . ALA A 1 213 ? 24.609 -18.953 0.122 1 95.31 213 ALA A N 1
ATOM 1648 C CA . ALA A 1 213 ? 24.547 -19.062 -1.333 1 95.31 213 ALA A CA 1
ATOM 1649 C C . ALA A 1 213 ? 25.156 -17.828 -2.002 1 95.31 213 ALA A C 1
ATOM 1651 O O . ALA A 1 213 ? 25.297 -17.781 -3.227 1 95.31 213 ALA A O 1
ATOM 1652 N N . GLY A 1 214 ? 25.469 -16.828 -1.203 1 95.69 214 GLY A N 1
ATOM 1653 C CA . GLY A 1 214 ? 25.984 -15.57 -1.715 1 95.69 214 GLY A CA 1
ATOM 1654 C C . GLY A 1 214 ? 25.234 -14.359 -1.192 1 95.69 214 GLY A C 1
ATOM 1655 O O . GLY A 1 214 ? 24.344 -14.492 -0.336 1 95.69 214 GLY A O 1
ATOM 1656 N N . GLU A 1 215 ? 25.609 -13.234 -1.722 1 96.75 215 GLU A N 1
ATOM 1657 C CA . GLU A 1 215 ? 24.922 -12.008 -1.324 1 96.75 215 GLU A CA 1
ATOM 1658 C C . GLU A 1 215 ? 23.641 -11.805 -2.127 1 96.75 215 GLU A C 1
ATOM 1660 O O . GLU A 1 215 ? 23.641 -11.945 -3.352 1 96.75 215 GLU A O 1
ATOM 1665 N N . LEU A 1 216 ? 22.609 -11.508 -1.394 1 96.25 216 LEU A N 1
ATOM 1666 C CA . LEU A 1 216 ? 21.328 -11.219 -2.021 1 96.25 216 LEU A CA 1
ATOM 1667 C C . LEU A 1 216 ? 21.031 -9.727 -1.965 1 96.25 216 LEU A C 1
ATOM 1669 O O . LEU A 1 216 ? 21.297 -9.07 -0.953 1 96.25 216 LEU A O 1
ATOM 1673 N N . ARG A 1 217 ? 20.609 -9.211 -3.039 1 93.62 217 ARG A N 1
ATOM 1674 C CA . ARG A 1 217 ? 20 -7.891 -3.115 1 93.62 217 ARG A CA 1
ATOM 1675 C C . ARG A 1 217 ? 18.5 -8 -3.422 1 93.62 217 ARG A C 1
ATOM 1677 O O . ARG A 1 217 ? 18.125 -8.414 -4.52 1 93.62 217 ARG A O 1
ATOM 1684 N N . LEU A 1 218 ? 17.688 -7.543 -2.414 1 93.69 218 LEU A N 1
ATOM 1685 C CA . LEU A 1 218 ? 16.266 -7.898 -2.473 1 93.69 218 LEU A CA 1
ATOM 1686 C C . LEU A 1 218 ? 15.391 -6.648 -2.422 1 93.69 218 LEU A C 1
ATOM 1688 O O . LEU A 1 218 ? 15.586 -5.785 -1.564 1 93.69 218 LEU A O 1
ATOM 1692 N N . ILE A 1 219 ? 14.43 -6.57 -3.322 1 91.5 219 ILE A N 1
ATOM 1693 C CA . ILE A 1 219 ? 13.352 -5.59 -3.281 1 91.5 219 ILE A CA 1
ATOM 1694 C C . ILE A 1 219 ? 12.133 -6.199 -2.594 1 91.5 219 ILE A C 1
ATOM 1696 O O . ILE A 1 219 ? 11.766 -7.348 -2.861 1 91.5 219 ILE A O 1
ATOM 1700 N N . THR A 1 220 ? 11.539 -5.398 -1.712 1 92.44 220 THR A N 1
ATOM 1701 C CA . THR A 1 220 ? 10.359 -5.887 -1.012 1 92.44 220 THR A CA 1
ATOM 1702 C C . THR A 1 220 ? 9.086 -5.469 -1.742 1 92.44 220 THR A C 1
ATOM 1704 O O . THR A 1 220 ? 8.867 -4.277 -1.989 1 92.44 220 THR A O 1
ATOM 1707 N N . ALA A 1 221 ? 8.297 -6.418 -2.119 1 93 221 ALA A N 1
ATOM 1708 C CA . ALA A 1 221 ? 6.941 -6.195 -2.619 1 93 221 ALA A CA 1
ATOM 1709 C C . ALA A 1 221 ? 5.902 -6.477 -1.537 1 93 221 ALA A C 1
ATOM 1711 O O . ALA A 1 221 ? 5.938 -7.531 -0.896 1 93 221 ALA A O 1
ATOM 1712 N N . ILE A 1 222 ? 5.012 -5.555 -1.353 1 94.44 222 ILE A N 1
ATOM 1713 C CA . ILE A 1 222 ? 4.012 -5.695 -0.3 1 94.44 222 ILE A CA 1
ATOM 1714 C C . ILE A 1 222 ? 2.621 -5.789 -0.92 1 94.44 222 ILE A C 1
ATOM 1716 O O . ILE A 1 222 ? 2.23 -4.934 -1.717 1 94.44 222 ILE A O 1
ATOM 1720 N N . THR A 1 223 ? 1.886 -6.781 -0.529 1 92.88 223 THR A N 1
ATOM 1721 C CA . THR A 1 223 ? 0.501 -6.988 -0.939 1 92.88 223 THR A CA 1
ATOM 1722 C C . THR A 1 223 ? -0.453 -6.703 0.218 1 92.88 223 THR A C 1
ATOM 1724 O O . THR A 1 223 ? -0.32 -7.289 1.296 1 92.88 223 THR A O 1
ATOM 1727 N N . THR A 1 224 ? -1.357 -5.836 -0.02 1 93.44 224 THR A N 1
ATOM 1728 C CA . THR A 1 224 ? -2.432 -5.543 0.922 1 93.44 224 THR A CA 1
ATOM 1729 C C . THR A 1 224 ? -3.791 -5.879 0.315 1 93.44 224 THR A C 1
ATOM 1731 O O . THR A 1 224 ? -3.934 -5.93 -0.908 1 93.44 224 THR A O 1
ATOM 1734 N N . PHE A 1 225 ? -4.738 -6.047 1.17 1 90.12 225 PHE A N 1
ATOM 1735 C CA . PHE A 1 225 ? -6.074 -6.422 0.73 1 90.12 225 PHE A CA 1
ATOM 1736 C C . PHE A 1 225 ? -7.02 -5.23 0.793 1 90.12 225 PHE A C 1
ATOM 1738 O O . PHE A 1 225 ? -7.809 -5.105 1.733 1 90.12 225 PHE A O 1
ATOM 1745 N N . ALA A 1 226 ? -7.047 -4.512 -0.193 1 83.31 226 ALA A N 1
ATOM 1746 C CA . ALA A 1 226 ? -7.551 -3.141 -0.249 1 83.31 226 ALA A CA 1
ATOM 1747 C C . ALA A 1 226 ? -9.07 -3.105 -0.086 1 83.31 226 ALA A C 1
ATOM 1749 O O . ALA A 1 226 ? -9.625 -2.115 0.396 1 83.31 226 ALA A O 1
ATOM 1750 N N . THR A 1 227 ? -9.805 -4.199 -0.419 1 82.38 227 THR A N 1
ATOM 1751 C CA . THR A 1 227 ? -11.266 -4.117 -0.385 1 82.38 227 THR A CA 1
ATOM 1752 C C . THR A 1 227 ? -11.844 -5.152 0.575 1 82.38 227 THR A C 1
ATOM 1754 O O . THR A 1 227 ? -13.031 -5.473 0.51 1 82.38 227 THR A O 1
ATOM 1757 N N . ALA A 1 228 ? -11.008 -5.676 1.46 1 82.31 228 ALA A N 1
ATOM 1758 C CA . ALA A 1 228 ? -11.5 -6.609 2.471 1 82.31 228 ALA A CA 1
ATOM 1759 C C . ALA A 1 228 ? -12.453 -5.914 3.441 1 82.31 228 ALA A C 1
ATOM 1761 O O . ALA A 1 228 ? -12.195 -4.789 3.873 1 82.31 228 ALA A O 1
ATOM 1762 N N . ALA A 1 229 ? -13.523 -6.613 3.717 1 85.94 229 ALA A N 1
ATOM 1763 C CA . ALA A 1 229 ? -14.516 -6.055 4.629 1 85.94 229 ALA A CA 1
ATOM 1764 C C . ALA A 1 229 ? -14.398 -6.68 6.016 1 85.94 229 ALA A C 1
ATOM 1766 O O . ALA A 1 229 ? -15.305 -6.543 6.844 1 85.94 229 ALA A O 1
ATOM 1767 N N . ASP A 1 230 ? -13.375 -7.441 6.266 1 89.94 230 ASP A N 1
ATOM 1768 C CA . ASP A 1 230 ? -13.039 -8.047 7.551 1 89.94 230 ASP A CA 1
ATOM 1769 C C . ASP A 1 230 ? -11.766 -7.434 8.125 1 89.94 230 ASP A C 1
ATOM 1771 O O . ASP A 1 230 ? -10.75 -7.332 7.43 1 89.94 230 ASP A O 1
ATOM 1775 N N . VAL A 1 231 ? -11.82 -7.02 9.414 1 93.31 231 VAL A N 1
ATOM 1776 C CA . VAL A 1 231 ? -10.703 -6.336 10.055 1 93.31 231 VAL A CA 1
ATOM 1777 C C . VAL A 1 231 ? -9.453 -7.203 9.977 1 93.31 231 VAL A C 1
ATOM 1779 O O . VAL A 1 231 ? -8.375 -6.723 9.625 1 93.31 231 VAL A O 1
ATOM 1782 N N . THR A 1 232 ? -9.594 -8.469 10.258 1 93.81 232 THR A N 1
ATOM 1783 C CA . THR A 1 232 ? -8.461 -9.383 10.289 1 93.81 232 THR A CA 1
ATOM 1784 C C . THR A 1 232 ? -7.793 -9.477 8.922 1 93.81 232 THR A C 1
ATOM 1786 O O . THR A 1 232 ? -6.578 -9.312 8.805 1 93.81 232 THR A O 1
ATOM 1789 N N . VAL A 1 233 ? -8.57 -9.641 7.898 1 91.56 233 VAL A N 1
ATOM 1790 C CA . VAL A 1 233 ? -8.047 -9.789 6.543 1 91.56 233 VAL A CA 1
ATOM 1791 C C . VAL A 1 233 ? -7.418 -8.477 6.086 1 91.56 233 VAL A C 1
ATOM 1793 O O . VAL A 1 233 ? -6.344 -8.477 5.477 1 91.56 233 VAL A O 1
ATOM 1796 N N . SER A 1 234 ? -8.055 -7.367 6.43 1 92.44 234 SER A N 1
ATOM 1797 C CA . SER A 1 234 ? -7.59 -6.055 6 1 92.44 234 SER A CA 1
ATOM 1798 C C . SER A 1 234 ? -6.234 -5.715 6.613 1 92.44 234 SER A C 1
ATOM 1800 O O . SER A 1 234 ? -5.531 -4.828 6.125 1 92.44 234 SER A O 1
ATOM 1802 N N . GLU A 1 235 ? -5.871 -6.398 7.684 1 95.19 235 GLU A N 1
ATOM 1803 C CA . GLU A 1 235 ? -4.645 -6.082 8.406 1 95.19 235 GLU A CA 1
ATOM 1804 C C . GLU A 1 235 ? -3.533 -7.074 8.07 1 95.19 235 GLU A C 1
ATOM 1806 O O . GLU A 1 235 ? -2.42 -6.965 8.586 1 95.19 235 GLU A O 1
ATOM 1811 N N . LEU A 1 236 ? -3.83 -8.023 7.176 1 94.81 236 LEU A N 1
ATOM 1812 C CA . LEU A 1 236 ? -2.793 -8.922 6.688 1 94.81 236 LEU A CA 1
ATOM 1813 C C . LEU A 1 236 ? -1.993 -8.273 5.562 1 94.81 236 LEU A C 1
ATOM 1815 O O . LEU A 1 236 ? -2.531 -7.477 4.793 1 94.81 236 LEU A O 1
ATOM 1819 N N . LYS A 1 237 ? -0.744 -8.648 5.504 1 95.94 237 LYS A N 1
ATOM 1820 C CA . LYS A 1 237 ? 0.145 -8.266 4.41 1 95.94 237 LYS A CA 1
ATOM 1821 C C . LYS A 1 237 ? 0.95 -9.461 3.91 1 95.94 237 LYS A C 1
ATOM 1823 O O . LYS A 1 237 ? 1.437 -10.266 4.707 1 95.94 237 LYS A O 1
ATOM 1828 N N . LEU A 1 238 ? 0.971 -9.586 2.682 1 95.75 238 LEU A N 1
ATOM 1829 C CA . LEU A 1 238 ? 1.909 -10.508 2.051 1 95.75 238 LEU A CA 1
ATOM 1830 C C . LEU A 1 238 ? 3.139 -9.766 1.538 1 95.75 238 LEU A C 1
ATOM 1832 O O . LEU A 1 238 ? 3.016 -8.805 0.778 1 95.75 238 LEU A O 1
ATOM 1836 N N . GLU A 1 239 ? 4.27 -10.125 2.027 1 95.81 239 GLU A N 1
ATOM 1837 C CA . GLU A 1 239 ? 5.535 -9.523 1.608 1 95.81 239 GLU A CA 1
ATOM 1838 C C . GLU A 1 239 ? 6.375 -10.523 0.81 1 95.81 239 GLU A C 1
ATOM 1840 O O . GLU A 1 239 ? 6.605 -11.648 1.256 1 95.81 239 GLU A O 1
ATOM 1845 N N . THR A 1 240 ? 6.812 -10.094 -0.32 1 95.25 240 THR A N 1
ATOM 1846 C CA . THR A 1 240 ? 7.668 -10.906 -1.177 1 95.25 240 THR A CA 1
ATOM 1847 C C . THR A 1 240 ? 9 -10.203 -1.432 1 95.25 240 THR A C 1
ATOM 1849 O O . THR A 1 240 ? 9.039 -8.992 -1.672 1 95.25 240 THR A O 1
ATOM 1852 N N . PHE A 1 241 ? 10.023 -10.992 -1.382 1 95.06 241 PHE A N 1
ATOM 1853 C CA . PHE A 1 241 ? 11.367 -10.469 -1.62 1 95.06 241 PHE A CA 1
ATOM 1854 C C . PHE A 1 241 ? 11.859 -10.867 -3.006 1 95.06 241 PHE A C 1
ATOM 1856 O O . PHE A 1 241 ? 12.211 -12.023 -3.242 1 95.06 241 PHE A O 1
ATOM 1863 N N . LEU A 1 242 ? 11.945 -9.891 -3.881 1 92.88 242 LEU A N 1
ATOM 1864 C CA . LEU A 1 242 ? 12.305 -10.102 -5.277 1 92.88 242 LEU A CA 1
ATOM 1865 C C . LEU A 1 242 ? 13.773 -9.742 -5.52 1 92.88 242 LEU A C 1
ATOM 1867 O O . LEU A 1 242 ? 14.328 -8.883 -4.828 1 92.88 242 LEU A O 1
ATOM 1871 N N . PRO A 1 243 ? 14.344 -10.383 -6.527 1 92.31 243 PRO A N 1
ATOM 1872 C CA . PRO A 1 243 ? 15.734 -10.031 -6.836 1 92.31 243 PRO A CA 1
ATOM 1873 C C . PRO A 1 243 ? 15.875 -8.625 -7.406 1 92.31 243 PRO A C 1
ATOM 1875 O O . PRO A 1 243 ? 15.117 -8.242 -8.305 1 92.31 243 PRO A O 1
ATOM 1878 N N . ALA A 1 244 ? 16.828 -7.918 -6.922 1 89.38 244 ALA A N 1
ATOM 1879 C CA . ALA A 1 244 ? 17.109 -6.574 -7.418 1 89.38 244 ALA A CA 1
ATOM 1880 C C . ALA A 1 244 ? 18.156 -6.605 -8.531 1 89.38 244 ALA A C 1
ATOM 1882 O O . ALA A 1 244 ? 18.406 -5.59 -9.18 1 89.38 244 ALA A O 1
ATOM 1883 N N . ASP A 1 245 ? 18.766 -7.77 -8.727 1 89.25 245 ASP A N 1
ATOM 1884 C CA . ASP A 1 245 ? 19.781 -7.906 -9.766 1 89.25 245 ASP A CA 1
ATOM 1885 C C . ASP A 1 245 ? 19.875 -9.344 -10.266 1 89.25 245 ASP A C 1
ATOM 1887 O O . ASP A 1 245 ? 19.203 -10.234 -9.734 1 89.25 245 ASP A O 1
ATOM 1891 N N . ALA A 1 246 ? 20.672 -9.484 -11.367 1 90.5 246 ALA A N 1
ATOM 1892 C CA . ALA A 1 246 ? 20.75 -10.773 -12.047 1 90.5 246 ALA A CA 1
ATOM 1893 C C . ALA A 1 246 ? 21.391 -11.828 -11.164 1 90.5 246 ALA A C 1
ATOM 1895 O O . ALA A 1 246 ? 21 -13 -11.195 1 90.5 246 ALA A O 1
ATOM 1896 N N . GLU A 1 247 ? 22.359 -11.469 -10.438 1 93.94 247 GLU A N 1
ATOM 1897 C CA . GLU A 1 247 ? 23.047 -12.398 -9.555 1 93.94 247 GLU A CA 1
ATOM 1898 C C . GLU A 1 247 ? 22.109 -12.977 -8.508 1 93.94 247 GLU A C 1
ATOM 1900 O O . GLU A 1 247 ? 22.062 -14.188 -8.289 1 93.94 247 GLU A O 1
ATOM 1905 N N . THR A 1 248 ? 21.344 -12.156 -7.816 1 94.62 248 THR A N 1
ATOM 1906 C CA . THR A 1 248 ? 20.375 -12.594 -6.828 1 94.62 248 THR A CA 1
ATOM 1907 C C . THR A 1 248 ? 19.312 -13.5 -7.469 1 94.62 248 THR A C 1
ATOM 1909 O O . THR A 1 248 ? 18.922 -14.508 -6.887 1 94.62 248 THR A O 1
ATOM 1912 N N . ALA A 1 249 ? 18.891 -13.109 -8.695 1 92.5 249 ALA A N 1
ATOM 1913 C CA . ALA A 1 249 ? 17.906 -13.93 -9.406 1 92.5 249 ALA A CA 1
ATOM 1914 C C . ALA A 1 249 ? 18.438 -15.344 -9.633 1 92.5 249 ALA A C 1
ATOM 1916 O O . ALA A 1 249 ? 17.703 -16.312 -9.445 1 92.5 249 ALA A O 1
ATOM 1917 N N . GLU A 1 250 ? 19.609 -15.414 -9.984 1 93.38 250 GLU A N 1
ATOM 1918 C CA . GLU A 1 250 ? 20.234 -16.719 -10.227 1 93.38 250 GLU A CA 1
ATOM 1919 C C . GLU A 1 250 ? 20.297 -17.547 -8.945 1 93.38 250 GLU A C 1
ATOM 1921 O O . GLU A 1 250 ? 20.016 -18.75 -8.969 1 93.38 250 GLU A O 1
ATOM 1926 N N . ILE A 1 251 ? 20.594 -16.938 -7.867 1 94.56 251 ILE A N 1
ATOM 1927 C CA . ILE A 1 251 ? 20.734 -17.625 -6.594 1 94.56 251 ILE A CA 1
ATOM 1928 C C . ILE A 1 251 ? 19.375 -18.156 -6.152 1 94.56 251 ILE A C 1
ATOM 1930 O O . ILE A 1 251 ? 19.266 -19.297 -5.684 1 94.56 251 ILE A O 1
ATOM 1934 N N . LEU A 1 252 ? 18.344 -17.359 -6.312 1 92.88 252 LEU A N 1
ATOM 1935 C CA . LEU A 1 252 ? 17.016 -17.719 -5.809 1 92.88 252 LEU A CA 1
ATOM 1936 C C . LEU A 1 252 ? 16.359 -18.766 -6.699 1 92.88 252 LEU A C 1
ATOM 1938 O O . LEU A 1 252 ? 15.445 -19.469 -6.266 1 92.88 252 LEU A O 1
ATOM 1942 N N . THR A 1 253 ? 16.781 -18.828 -7.945 1 87.06 253 THR A N 1
ATOM 1943 C CA . THR A 1 253 ? 16.141 -19.766 -8.867 1 87.06 253 THR A CA 1
ATOM 1944 C C . THR A 1 253 ? 16.938 -21.062 -8.953 1 87.06 253 THR A C 1
ATOM 1946 O O . THR A 1 253 ? 16.562 -21.969 -9.719 1 87.06 253 THR A O 1
ATOM 1949 N N . ARG A 1 254 ? 18.031 -21.203 -8.336 1 76.56 254 ARG A N 1
ATOM 1950 C CA . ARG A 1 254 ? 18.797 -22.453 -8.312 1 76.56 254 ARG A CA 1
ATOM 1951 C C . ARG A 1 254 ? 18.094 -23.516 -7.488 1 76.56 254 ARG A C 1
ATOM 1953 O O . ARG A 1 254 ? 17.375 -23.203 -6.531 1 76.56 254 ARG A O 1
ATOM 1960 N N . MET B 1 1 ? 4.656 25.641 -12.422 1 38 1 MET B N 1
ATOM 1961 C CA . MET B 1 1 ? 5.895 25.062 -11.922 1 38 1 MET B CA 1
ATOM 1962 C C . MET B 1 1 ? 6.559 25.969 -10.898 1 38 1 MET B C 1
ATOM 1964 O O . MET B 1 1 ? 6.969 27.094 -11.234 1 38 1 MET B O 1
ATOM 1968 N N . VAL B 1 2 ? 6.109 26 -9.758 1 50.31 2 VAL B N 1
ATOM 1969 C CA . VAL B 1 2 ? 6.684 26.938 -8.797 1 50.31 2 VAL B CA 1
ATOM 1970 C C . VAL B 1 2 ? 8.211 26.844 -8.836 1 50.31 2 VAL B C 1
ATOM 1972 O O . VAL B 1 2 ? 8.773 25.766 -8.656 1 50.31 2 VAL B O 1
ATOM 1975 N N . SER B 1 3 ? 8.891 27.734 -9.414 1 66.62 3 SER B N 1
ATOM 1976 C CA . SER B 1 3 ? 10.195 27.797 -10.062 1 66.62 3 SER B CA 1
ATOM 1977 C C . SER B 1 3 ? 11.328 27.641 -9.055 1 66.62 3 SER B C 1
ATOM 1979 O O . SER B 1 3 ? 12.422 27.203 -9.406 1 66.62 3 SER B O 1
ATOM 1981 N N . GLY B 1 4 ? 11.203 27.531 -7.934 1 90.94 4 GLY B N 1
ATOM 1982 C CA . GLY B 1 4 ? 12.383 27.344 -7.113 1 90.94 4 GLY B CA 1
ATOM 1983 C C . GLY B 1 4 ? 12.172 26.391 -5.961 1 90.94 4 GLY B C 1
ATOM 1984 O O . GLY B 1 4 ? 11.039 25.984 -5.684 1 90.94 4 GLY B O 1
ATOM 1985 N N . PHE B 1 5 ? 13.242 25.969 -5.449 1 96.19 5 PHE B N 1
ATOM 1986 C CA . PHE B 1 5 ? 13.203 25.031 -4.336 1 96.19 5 PHE B CA 1
ATOM 1987 C C . PHE B 1 5 ? 12.312 25.547 -3.217 1 96.19 5 PHE B C 1
ATOM 1989 O O . PHE B 1 5 ? 11.484 24.797 -2.684 1 96.19 5 PHE B O 1
ATOM 1996 N N . GLY B 1 6 ? 12.461 26.766 -2.908 1 96.38 6 GLY B N 1
ATOM 1997 C CA . GLY B 1 6 ? 11.727 27.359 -1.808 1 96.38 6 GLY B CA 1
ATOM 1998 C C . GLY B 1 6 ? 10.219 27.203 -1.944 1 96.38 6 GLY B C 1
ATOM 1999 O O . GLY B 1 6 ? 9.578 26.562 -1.107 1 96.38 6 GLY B O 1
ATOM 2000 N N . PRO B 1 7 ? 9.734 27.781 -3.027 1 96.25 7 PRO B N 1
ATOM 2001 C CA . PRO B 1 7 ? 8.297 27.656 -3.24 1 96.25 7 PRO B CA 1
ATOM 2002 C C . PRO B 1 7 ? 7.832 26.203 -3.332 1 96.25 7 PRO B C 1
ATOM 2004 O O . PRO B 1 7 ? 6.754 25.859 -2.846 1 96.25 7 PRO B O 1
ATOM 2007 N N . ALA B 1 8 ? 8.617 25.344 -3.916 1 96.38 8 ALA B N 1
ATOM 2008 C CA . ALA B 1 8 ? 8.266 23.922 -4.016 1 96.38 8 ALA B CA 1
ATOM 2009 C C . ALA B 1 8 ? 8.18 23.281 -2.633 1 96.38 8 ALA B C 1
ATOM 2011 O O . ALA B 1 8 ? 7.242 22.547 -2.34 1 96.38 8 ALA B O 1
ATOM 2012 N N . LEU B 1 9 ? 9.172 23.594 -1.848 1 97.5 9 LEU B N 1
ATOM 2013 C CA . LEU B 1 9 ? 9.203 23.062 -0.486 1 97.5 9 LEU B CA 1
ATOM 2014 C C . LEU B 1 9 ? 7.977 23.516 0.301 1 97.5 9 LEU B C 1
ATOM 2016 O O . LEU B 1 9 ? 7.316 22.703 0.951 1 97.5 9 LEU B O 1
ATOM 2020 N N . ARG B 1 10 ? 7.707 24.781 0.195 1 96.88 10 ARG B N 1
ATOM 2021 C CA . ARG B 1 10 ? 6.543 25.328 0.886 1 96.88 10 ARG B CA 1
ATOM 2022 C C . ARG B 1 10 ? 5.262 24.641 0.423 1 96.88 10 ARG B C 1
ATOM 2024 O O . ARG B 1 10 ? 4.41 24.281 1.242 1 96.88 10 ARG B O 1
ATOM 2031 N N . GLY B 1 11 ? 5.156 24.484 -0.866 1 96.12 11 GLY B N 1
ATOM 2032 C CA . GLY B 1 11 ? 3.986 23.828 -1.422 1 96.12 11 GLY B CA 1
ATOM 2033 C C . GLY B 1 11 ? 3.777 22.422 -0.876 1 96.12 11 GLY B C 1
ATOM 2034 O O . GLY B 1 11 ? 2.67 22.062 -0.47 1 96.12 11 GLY B O 1
ATOM 2035 N N . TRP B 1 12 ? 4.789 21.609 -0.833 1 96.25 12 TRP B N 1
ATOM 2036 C CA . TRP B 1 12 ? 4.703 20.234 -0.332 1 96.25 12 TRP B CA 1
ATOM 2037 C C . TRP B 1 12 ? 4.414 20.219 1.166 1 96.25 12 TRP B C 1
ATOM 2039 O O . TRP B 1 12 ? 3.604 19.422 1.641 1 96.25 12 TRP B O 1
ATOM 2049 N N . ARG B 1 13 ? 5.137 21.062 1.913 1 96.38 13 ARG B N 1
ATOM 2050 C CA . ARG B 1 13 ? 4.918 21.141 3.354 1 96.38 13 ARG B CA 1
ATOM 2051 C C . ARG B 1 13 ? 3.459 21.453 3.672 1 96.38 13 ARG B C 1
ATOM 2053 O O . ARG B 1 13 ? 2.855 20.797 4.531 1 96.38 13 ARG B O 1
ATOM 2060 N N . GLU B 1 14 ? 2.877 22.453 2.963 1 95.06 14 GLU B N 1
ATOM 2061 C CA . GLU B 1 14 ? 1.492 22.859 3.182 1 95.06 14 GLU B CA 1
ATOM 2062 C C . GLU B 1 14 ? 0.522 21.75 2.768 1 95.06 14 GLU B C 1
ATOM 2064 O O . GLU B 1 14 ? -0.498 21.547 3.426 1 95.06 14 GLU B O 1
ATOM 2069 N N . ARG B 1 15 ? 0.87 21.094 1.774 1 92.5 15 ARG B N 1
ATOM 2070 C CA . ARG B 1 15 ? 0.032 19.984 1.318 1 92.5 15 ARG B CA 1
ATOM 2071 C C . ARG B 1 15 ? -0.019 18.875 2.357 1 92.5 15 ARG B C 1
ATOM 2073 O O . ARG B 1 15 ? -1.045 18.203 2.514 1 92.5 15 ARG B O 1
ATOM 2080 N N . ARG B 1 16 ? 1.075 18.703 3.062 1 92.62 16 ARG B N 1
ATOM 2081 C CA . ARG B 1 16 ? 1.118 17.703 4.125 1 92.62 16 ARG B CA 1
ATOM 2082 C C . ARG B 1 16 ? 0.58 18.281 5.434 1 92.62 16 ARG B C 1
ATOM 2084 O O . ARG B 1 16 ? 0.607 17.609 6.469 1 92.62 16 ARG B O 1
ATOM 2091 N N . ARG B 1 17 ? 0.255 19.594 5.387 1 92.69 17 ARG B N 1
ATOM 2092 C CA . ARG B 1 17 ? -0.286 20.312 6.539 1 92.69 17 ARG B CA 1
ATOM 2093 C C . ARG B 1 17 ? 0.714 20.328 7.688 1 92.69 17 ARG B C 1
ATOM 2095 O O . ARG B 1 17 ? 0.334 20.172 8.852 1 92.69 17 ARG B O 1
ATOM 2102 N N . LEU B 1 18 ? 1.905 20.453 7.348 1 94.75 18 LEU B N 1
ATOM 2103 C CA . LEU B 1 18 ? 2.957 20.547 8.352 1 94.75 18 LEU B CA 1
ATOM 2104 C C . LEU B 1 18 ? 3.367 22 8.57 1 94.75 18 LEU B C 1
ATOM 2106 O O . LEU B 1 18 ? 3.451 22.781 7.609 1 94.75 18 LEU B O 1
ATOM 2110 N N . SER B 1 19 ? 3.619 22.328 9.812 1 96 19 SER B N 1
ATOM 2111 C CA . SER B 1 19 ? 4.289 23.594 10.094 1 96 19 SER B CA 1
ATOM 2112 C C . SER B 1 19 ? 5.777 23.516 9.773 1 96 19 SER B C 1
ATOM 2114 O O . SER B 1 19 ? 6.316 22.438 9.57 1 96 19 SER B O 1
ATOM 2116 N N . GLN B 1 20 ? 6.332 24.734 9.703 1 96.94 20 GLN B N 1
ATOM 2117 C CA . GLN B 1 20 ? 7.777 24.75 9.508 1 96.94 20 GLN B CA 1
ATOM 2118 C C . GLN B 1 20 ? 8.492 24.047 10.648 1 96.94 20 GLN B C 1
ATOM 2120 O O . GLN B 1 20 ? 9.484 23.328 10.422 1 96.94 20 GLN B O 1
ATOM 2125 N N . LEU B 1 21 ? 7.988 24.156 11.828 1 96.69 21 LEU B N 1
ATOM 2126 C CA . LEU B 1 21 ? 8.586 23.516 12.992 1 96.69 21 LEU B CA 1
ATOM 2127 C C . LEU B 1 21 ? 8.477 22 12.898 1 96.69 21 LEU B C 1
ATOM 2129 O O . LEU B 1 21 ? 9.453 21.281 13.141 1 96.69 21 LEU B O 1
ATOM 2133 N N . GLU B 1 22 ? 7.332 21.531 12.523 1 94.62 22 GLU B N 1
ATOM 2134 C CA . GLU B 1 22 ? 7.117 20.094 12.414 1 94.62 22 GLU B CA 1
ATOM 2135 C C . GLU B 1 22 ? 8.016 19.484 11.344 1 94.62 22 GLU B C 1
ATOM 2137 O O . GLU B 1 22 ? 8.617 18.422 11.555 1 94.62 22 GLU B O 1
ATOM 2142 N N . LEU B 1 23 ? 8.086 20.109 10.234 1 95.81 23 LEU B N 1
ATOM 2143 C CA . LEU B 1 23 ? 8.969 19.609 9.18 1 95.81 23 LEU B CA 1
ATOM 2144 C C . LEU B 1 23 ? 10.422 19.609 9.641 1 95.81 23 LEU B C 1
ATOM 2146 O O . LEU B 1 23 ? 11.156 18.656 9.367 1 95.81 23 LEU B O 1
ATOM 2150 N N . ALA B 1 24 ? 10.844 20.703 10.305 1 95.94 24 ALA B N 1
ATOM 2151 C CA . ALA B 1 24 ? 12.211 20.812 10.805 1 95.94 24 ALA B CA 1
ATOM 2152 C C . ALA B 1 24 ? 12.547 19.656 11.742 1 95.94 24 ALA B C 1
ATOM 2154 O O . ALA B 1 24 ? 13.609 19.047 11.625 1 95.94 24 ALA B O 1
ATOM 2155 N N . LEU B 1 25 ? 11.633 19.312 12.586 1 91.5 25 LEU B N 1
ATOM 2156 C CA . LEU B 1 25 ? 11.836 18.234 13.539 1 91.5 25 LEU B CA 1
ATOM 2157 C C . LEU B 1 25 ? 11.969 16.891 12.812 1 91.5 25 LEU B C 1
ATOM 2159 O O . LEU B 1 25 ? 12.859 16.094 13.133 1 91.5 25 LEU B O 1
ATOM 2163 N N . ARG B 1 26 ? 11.164 16.672 11.836 1 87.5 26 ARG B N 1
ATOM 2164 C CA . ARG B 1 26 ? 11.203 15.422 11.078 1 87.5 26 ARG B CA 1
ATOM 2165 C C . ARG B 1 26 ? 12.492 15.312 10.273 1 87.5 26 ARG B C 1
ATOM 2167 O O . ARG B 1 26 ? 13.039 14.219 10.117 1 87.5 26 ARG B O 1
ATOM 2174 N N . ALA B 1 27 ? 12.914 16.422 9.781 1 90.06 27 ALA B N 1
ATOM 2175 C CA . ALA B 1 27 ? 14.055 16.438 8.867 1 90.06 27 ALA B CA 1
ATOM 2176 C C . ALA B 1 27 ? 15.367 16.594 9.625 1 90.06 27 ALA B C 1
ATOM 2178 O O . ALA B 1 27 ? 16.453 16.547 9.031 1 90.06 27 ALA B O 1
ATOM 2179 N N . GLY B 1 28 ? 15.336 16.766 10.852 1 88.62 28 GLY B N 1
ATOM 2180 C CA . GLY B 1 28 ? 16.547 16.922 11.648 1 88.62 28 GLY B CA 1
ATOM 2181 C C . GLY B 1 28 ? 17.234 18.25 11.438 1 88.62 28 GLY B C 1
ATOM 2182 O O . GLY B 1 28 ? 18.453 18.297 11.258 1 88.62 28 GLY B O 1
ATOM 2183 N N . THR B 1 29 ? 16.516 19.297 11.367 1 93.25 29 THR B N 1
ATOM 2184 C CA . THR B 1 29 ? 17.047 20.641 11.227 1 93.25 29 THR B CA 1
ATOM 2185 C C . THR B 1 29 ? 16.25 21.625 12.094 1 93.25 29 THR B C 1
ATOM 2187 O O . THR B 1 29 ? 15.578 21.219 13.039 1 93.25 29 THR B O 1
ATOM 2190 N N . THR B 1 30 ? 16.406 22.922 11.859 1 95.75 30 THR B N 1
ATOM 2191 C CA . THR B 1 30 ? 15.742 23.922 12.688 1 95.75 30 THR B CA 1
ATOM 2192 C C . THR B 1 30 ? 14.625 24.609 11.914 1 95.75 30 THR B C 1
ATOM 2194 O O . THR B 1 30 ? 14.656 24.672 10.688 1 95.75 30 THR B O 1
ATOM 2197 N N . GLN B 1 31 ? 13.68 25.031 12.703 1 97.31 31 GLN B N 1
ATOM 2198 C CA . GLN B 1 31 ? 12.594 25.781 12.102 1 97.31 31 GLN B CA 1
ATOM 2199 C C . GLN B 1 31 ? 13.117 26.984 11.328 1 97.31 31 GLN B C 1
ATOM 2201 O O . GLN B 1 31 ? 12.617 27.297 10.25 1 97.31 31 GLN B O 1
ATOM 2206 N N . ARG B 1 32 ? 14.07 27.641 11.859 1 97.25 32 ARG B N 1
ATOM 2207 C CA . ARG B 1 32 ? 14.68 28.797 11.211 1 97.25 32 ARG B CA 1
ATOM 2208 C C . ARG B 1 32 ? 15.258 28.422 9.852 1 97.25 32 ARG B C 1
ATOM 2210 O O . ARG B 1 32 ? 15.07 29.141 8.867 1 97.25 32 ARG B O 1
ATOM 2217 N N . HIS B 1 33 ? 15.953 27.344 9.82 1 97 33 HIS B N 1
ATOM 2218 C CA . HIS B 1 33 ? 16.562 26.922 8.57 1 97 33 HIS B CA 1
ATOM 2219 C C . HIS B 1 33 ? 15.5 26.594 7.523 1 97 33 HIS B C 1
ATOM 2221 O O . HIS B 1 33 ? 15.633 26.984 6.355 1 97 33 HIS B O 1
ATOM 2227 N N . VAL B 1 34 ? 14.469 25.891 7.945 1 97.38 34 VAL B N 1
ATOM 2228 C CA . VAL B 1 34 ? 13.375 25.609 7.027 1 97.38 34 VAL B CA 1
ATOM 2229 C C . VAL B 1 34 ? 12.773 26.906 6.504 1 97.38 34 VAL B C 1
ATOM 2231 O O . VAL B 1 34 ? 12.492 27.031 5.309 1 97.38 34 VAL B O 1
ATOM 2234 N N . SER B 1 35 ? 12.609 27.828 7.398 1 97.81 35 SER B N 1
ATOM 2235 C CA . SER B 1 35 ? 12.094 29.141 7.012 1 97.81 35 SER B CA 1
ATOM 2236 C C . SER B 1 35 ? 13 29.812 5.98 1 97.81 35 SER B C 1
ATOM 2238 O O . SER B 1 35 ? 12.516 30.359 4.984 1 97.81 35 SER B O 1
ATOM 2240 N N . PHE B 1 36 ? 14.258 29.766 6.188 1 97.38 36 PHE B N 1
ATOM 2241 C CA . PHE B 1 36 ? 15.219 30.359 5.262 1 97.38 36 PHE B CA 1
ATOM 2242 C C . PHE B 1 36 ? 15.172 29.641 3.914 1 97.38 36 PHE B C 1
ATOM 2244 O O . PHE B 1 36 ? 15.281 30.281 2.865 1 97.38 36 PHE B O 1
ATOM 2251 N N . LEU B 1 37 ? 15.008 28.359 3.908 1 97.19 37 LEU B N 1
ATOM 2252 C CA . LEU B 1 37 ? 14.914 27.594 2.676 1 97.19 37 LEU B CA 1
ATOM 2253 C C . LEU B 1 37 ? 13.688 28 1.867 1 97.19 37 LEU B C 1
ATOM 2255 O O . LEU B 1 37 ? 13.789 28.266 0.666 1 97.19 37 LEU B O 1
ATOM 2259 N N . GLU B 1 38 ? 12.57 28.094 2.574 1 97.19 38 GLU B N 1
ATOM 2260 C CA . GLU B 1 38 ? 11.32 28.422 1.894 1 97.19 38 GLU B CA 1
ATOM 2261 C C . GLU B 1 38 ? 11.344 29.859 1.361 1 97.19 38 GLU B C 1
ATOM 2263 O O . GLU B 1 38 ? 10.719 30.156 0.339 1 97.19 38 GLU B O 1
ATOM 2268 N N . GLY B 1 39 ? 12.102 30.719 2.035 1 95.56 39 GLY B N 1
ATOM 2269 C CA . GLY B 1 39 ? 12.18 32.125 1.646 1 95.56 39 GLY B CA 1
ATOM 2270 C C . GLY B 1 39 ? 13.297 32.406 0.666 1 95.56 39 GLY B C 1
ATOM 2271 O O . GLY B 1 39 ? 13.453 33.531 0.205 1 95.56 39 GLY B O 1
ATOM 2272 N N . GLY B 1 40 ? 14.102 31.438 0.341 1 93.81 40 GLY B N 1
ATOM 2273 C CA . GLY B 1 40 ? 15.188 31.609 -0.613 1 93.81 40 GLY B CA 1
ATOM 2274 C C . GLY B 1 40 ? 16.438 32.219 0.002 1 93.81 40 GLY B C 1
ATOM 2275 O O . GLY B 1 40 ? 17.375 32.562 -0.711 1 93.81 40 GLY B O 1
ATOM 2276 N N . ARG B 1 41 ? 16.5 32.344 1.263 1 95 41 ARG B N 1
ATOM 2277 C CA . ARG B 1 41 ? 17.625 32.938 1.961 1 95 41 ARG B CA 1
ATOM 2278 C C . ARG B 1 41 ? 18.734 31.922 2.219 1 95 41 ARG B C 1
ATOM 2280 O O . ARG B 1 41 ? 19.844 32.281 2.598 1 95 41 ARG B O 1
ATOM 2287 N N . SER B 1 42 ? 18.469 30.688 2.047 1 94.75 42 SER B N 1
ATOM 2288 C CA . SER B 1 42 ? 19.438 29.609 2.152 1 94.75 42 SER B CA 1
ATOM 2289 C C . SER B 1 42 ? 19.266 28.594 1.026 1 94.75 42 SER B C 1
ATOM 2291 O O . SER B 1 42 ? 18.156 28.328 0.586 1 94.75 42 SER B O 1
ATOM 2293 N N . ILE B 1 43 ? 20.375 28.078 0.638 1 91.94 43 ILE B N 1
ATOM 2294 C CA . ILE B 1 43 ? 20.391 27.047 -0.383 1 91.94 43 ILE B CA 1
ATOM 2295 C C . ILE B 1 43 ? 20.703 25.688 0.256 1 91.94 43 ILE B C 1
ATOM 2297 O O . ILE B 1 43 ? 21.719 25.547 0.934 1 91.94 43 ILE B O 1
ATOM 2301 N N . PRO B 1 44 ? 19.797 24.781 0.069 1 93.44 44 PRO B N 1
ATOM 2302 C CA . PRO B 1 44 ? 20.047 23.484 0.699 1 93.44 44 PRO B CA 1
ATOM 2303 C C . PRO B 1 44 ? 21.125 22.672 -0.021 1 93.44 44 PRO B C 1
ATOM 2305 O O . PRO B 1 44 ? 21.297 22.828 -1.231 1 93.44 44 PRO B O 1
ATOM 2308 N N . GLY B 1 45 ? 21.859 21.844 0.758 1 91.94 45 GLY B N 1
ATOM 2309 C CA . GLY B 1 45 ? 22.641 20.797 0.122 1 91.94 45 GLY B CA 1
ATOM 2310 C C . GLY B 1 45 ? 21.797 19.625 -0.364 1 91.94 45 GLY B C 1
ATOM 2311 O O . GLY B 1 45 ? 20.625 19.531 -0.038 1 91.94 45 GLY B O 1
ATOM 2312 N N . ARG B 1 46 ? 22.438 18.781 -1.191 1 90.44 46 ARG B N 1
ATOM 2313 C CA . ARG B 1 46 ? 21.719 17.641 -1.767 1 90.44 46 ARG B CA 1
ATOM 2314 C C . ARG B 1 46 ? 21.156 16.734 -0.674 1 90.44 46 ARG B C 1
ATOM 2316 O O . ARG B 1 46 ? 20.016 16.297 -0.765 1 90.44 46 ARG B O 1
ATOM 2323 N N . GLY B 1 47 ? 21.938 16.5 0.329 1 88.56 47 GLY B N 1
ATOM 2324 C CA . GLY B 1 47 ? 21.5 15.648 1.434 1 88.56 47 GLY B CA 1
ATOM 2325 C C . GLY B 1 47 ? 20.281 16.188 2.152 1 88.56 47 GLY B C 1
ATOM 2326 O O . GLY B 1 47 ? 19.375 15.43 2.502 1 88.56 47 GLY B O 1
ATOM 2327 N N . LEU B 1 48 ? 20.234 17.453 2.355 1 90.94 48 LEU B N 1
ATOM 2328 C CA . LEU B 1 48 ? 19.109 18.062 3.039 1 90.94 48 LEU B CA 1
ATOM 2329 C C . LEU B 1 48 ? 17.844 17.984 2.178 1 90.94 48 LEU B C 1
ATOM 2331 O O . LEU B 1 48 ? 16.75 17.766 2.691 1 90.94 48 LEU B O 1
ATOM 2335 N N . VAL B 1 49 ? 18.016 18.172 0.849 1 93.25 49 VAL B N 1
ATOM 2336 C CA . VAL B 1 49 ? 16.875 18.062 -0.063 1 93.25 49 VAL B CA 1
ATOM 2337 C C . VAL B 1 49 ? 16.25 16.688 0.052 1 93.25 49 VAL B C 1
ATOM 2339 O O . VAL B 1 49 ? 15.023 16.562 0.165 1 93.25 49 VAL B O 1
ATOM 2342 N N . LEU B 1 50 ? 17.062 15.695 0.121 1 89.25 50 LEU B N 1
ATOM 2343 C CA . LEU B 1 50 ? 16.562 14.328 0.201 1 89.25 50 LEU B CA 1
ATOM 2344 C C . LEU B 1 50 ? 15.922 14.062 1.559 1 89.25 50 LEU B C 1
ATOM 2346 O O . LEU B 1 50 ? 14.883 13.406 1.64 1 89.25 50 LEU B O 1
ATOM 2350 N N . ARG B 1 51 ? 16.469 14.602 2.547 1 88.62 51 ARG B N 1
ATOM 2351 C CA . ARG B 1 51 ? 15.93 14.406 3.887 1 88.62 51 ARG B CA 1
ATOM 2352 C C . ARG B 1 51 ? 14.547 15.039 4.012 1 88.62 51 ARG B C 1
ATOM 2354 O O . ARG B 1 51 ? 13.633 14.453 4.594 1 88.62 51 ARG B O 1
ATOM 2361 N N . VAL B 1 52 ? 14.484 16.219 3.486 1 92.5 52 VAL B N 1
ATOM 2362 C CA . VAL B 1 52 ? 13.203 16.922 3.559 1 92.5 52 VAL B CA 1
ATOM 2363 C C . VAL B 1 52 ? 12.172 16.188 2.701 1 92.5 52 VAL B C 1
ATOM 2365 O O . VAL B 1 52 ? 11.016 16.047 3.105 1 92.5 52 VAL B O 1
ATOM 2368 N N . ALA B 1 53 ? 12.562 15.742 1.559 1 92.88 53 ALA B N 1
ATOM 2369 C CA . ALA B 1 53 ? 11.656 15.008 0.684 1 92.88 53 ALA B CA 1
ATOM 2370 C C . ALA B 1 53 ? 11.133 13.75 1.373 1 92.88 53 ALA B C 1
ATOM 2372 O O . ALA B 1 53 ? 9.945 13.438 1.281 1 92.88 53 ALA B O 1
ATOM 2373 N N . GLU B 1 54 ? 11.945 13.086 2.041 1 88.56 54 GLU B N 1
ATOM 2374 C CA . GLU B 1 54 ? 11.578 11.883 2.779 1 88.56 54 GLU B CA 1
ATOM 2375 C C . GLU B 1 54 ? 10.625 12.203 3.926 1 88.56 54 GLU B C 1
ATOM 2377 O O . GLU B 1 54 ? 9.641 11.484 4.145 1 88.56 54 GLU B O 1
ATOM 2382 N N . SER B 1 55 ? 10.977 13.281 4.59 1 89.5 55 SER B N 1
ATOM 2383 C CA . SER B 1 55 ? 10.156 13.711 5.715 1 89.5 55 SER B CA 1
ATOM 2384 C C . SER B 1 55 ? 8.75 14.094 5.258 1 89.5 55 SER B C 1
ATOM 2386 O O . SER B 1 55 ? 7.793 13.992 6.031 1 89.5 55 SER B O 1
ATOM 2388 N N . LEU B 1 56 ? 8.695 14.438 4.004 1 93.06 56 LEU B N 1
ATOM 2389 C CA . LEU B 1 56 ? 7.414 14.805 3.412 1 93.06 56 LEU B CA 1
ATOM 2390 C C . LEU B 1 56 ? 6.754 13.602 2.752 1 93.06 56 LEU B C 1
ATOM 2392 O O . LEU B 1 56 ? 5.684 13.727 2.154 1 93.06 56 LEU B O 1
ATOM 2396 N N . GLU B 1 57 ? 7.387 12.461 2.797 1 89.38 57 GLU B N 1
ATOM 2397 C CA . GLU B 1 57 ? 6.891 11.203 2.238 1 89.38 57 GLU B CA 1
ATOM 2398 C C . GLU B 1 57 ? 6.578 11.352 0.75 1 89.38 57 GLU B C 1
ATOM 2400 O O . GLU B 1 57 ? 5.547 10.867 0.278 1 89.38 57 GLU B O 1
ATOM 2405 N N . LEU B 1 58 ? 7.477 11.992 0.056 1 93.06 58 LEU B N 1
ATOM 2406 C CA . LEU B 1 58 ? 7.277 12.172 -1.378 1 93.06 58 LEU B CA 1
ATOM 2407 C C . LEU B 1 58 ? 7.605 10.891 -2.139 1 93.06 58 LEU B C 1
ATOM 2409 O O . LEU B 1 58 ? 8.586 10.211 -1.824 1 93.06 58 LEU B O 1
ATOM 2413 N N . PRO B 1 59 ? 6.734 10.555 -3.121 1 92.81 59 PRO B N 1
ATOM 2414 C CA . PRO B 1 59 ? 7.148 9.492 -4.043 1 92.81 59 PRO B CA 1
ATOM 2415 C C . PRO B 1 59 ? 8.445 9.82 -4.773 1 92.81 59 PRO B C 1
ATOM 2417 O O . PRO B 1 59 ? 8.859 10.984 -4.82 1 92.81 59 PRO B O 1
ATOM 2420 N N . LEU B 1 60 ? 9.102 8.852 -5.332 1 92.62 60 LEU B N 1
ATOM 2421 C CA . LEU B 1 60 ? 10.422 9.008 -5.922 1 92.62 60 LEU B CA 1
ATOM 2422 C C . LEU B 1 60 ? 10.414 10.078 -7.016 1 92.62 60 LEU B C 1
ATOM 2424 O O . LEU B 1 60 ? 11.352 10.867 -7.121 1 92.62 60 LEU B O 1
ATOM 2428 N N . ARG B 1 61 ? 9.43 10.078 -7.84 1 94.31 61 ARG B N 1
ATOM 2429 C CA . ARG B 1 61 ? 9.336 11.07 -8.906 1 94.31 61 ARG B CA 1
ATOM 2430 C C . ARG B 1 61 ? 9.312 12.484 -8.344 1 94.31 61 ARG B C 1
ATOM 2432 O O . ARG B 1 61 ? 9.984 13.375 -8.859 1 94.31 61 ARG B O 1
ATOM 2439 N N . GLU B 1 62 ? 8.555 12.617 -7.309 1 95 62 GLU B N 1
ATOM 2440 C CA . GLU B 1 62 ? 8.414 13.93 -6.691 1 95 62 GLU B CA 1
ATOM 2441 C C . GLU B 1 62 ? 9.68 14.312 -5.922 1 95 62 GLU B C 1
ATOM 2443 O O . GLU B 1 62 ? 10.008 15.5 -5.809 1 95 62 GLU B O 1
ATOM 2448 N N . ARG B 1 63 ? 10.375 13.328 -5.406 1 93.62 63 ARG B N 1
ATOM 2449 C CA . ARG B 1 63 ? 11.688 13.609 -4.836 1 93.62 63 ARG B CA 1
ATOM 2450 C C . ARG B 1 63 ? 12.641 14.156 -5.891 1 93.62 63 ARG B C 1
ATOM 2452 O O . ARG B 1 63 ? 13.352 15.133 -5.645 1 93.62 63 ARG B O 1
ATOM 2459 N N . ASN B 1 64 ? 12.641 13.5 -7.039 1 94.31 64 ASN B N 1
ATOM 2460 C CA . ASN B 1 64 ? 13.43 14.016 -8.156 1 94.31 64 ASN B CA 1
ATOM 2461 C C . ASN B 1 64 ? 13.039 15.445 -8.516 1 94.31 64 ASN B C 1
ATOM 2463 O O . ASN B 1 64 ? 13.906 16.266 -8.812 1 94.31 64 ASN B O 1
ATOM 2467 N N . GLY B 1 65 ? 11.734 15.719 -8.5 1 95.56 65 GLY B N 1
ATOM 2468 C CA . GLY B 1 65 ? 11.266 17.062 -8.766 1 95.56 65 GLY B CA 1
ATOM 2469 C C . GLY B 1 65 ? 11.836 18.094 -7.797 1 95.56 65 GLY B C 1
ATOM 2470 O O . GLY B 1 65 ? 12.227 19.188 -8.203 1 95.56 65 GLY B O 1
ATOM 2471 N N . LEU B 1 66 ? 11.891 17.719 -6.547 1 95.12 66 LEU B N 1
ATOM 2472 C CA . LEU B 1 66 ? 12.422 18.625 -5.539 1 95.12 66 LEU B CA 1
ATOM 2473 C C . LEU B 1 66 ? 13.93 18.812 -5.711 1 95.12 66 LEU B C 1
ATOM 2475 O O . LEU B 1 66 ? 14.445 19.906 -5.543 1 95.12 66 LEU B O 1
ATOM 2479 N N . LEU B 1 67 ? 14.648 17.719 -6.043 1 94.31 67 LEU B N 1
ATOM 2480 C CA . LEU B 1 67 ? 16.078 17.812 -6.352 1 94.31 67 LEU B CA 1
ATOM 2481 C C . LEU B 1 67 ? 16.312 18.781 -7.504 1 94.31 67 LEU B C 1
ATOM 2483 O O . LEU B 1 67 ? 17.156 19.688 -7.398 1 94.31 67 LEU B O 1
ATOM 2487 N N . LEU B 1 68 ? 15.531 18.688 -8.516 1 96.19 68 LEU B N 1
ATOM 2488 C CA . LEU B 1 68 ? 15.664 19.562 -9.68 1 96.19 68 LEU B CA 1
ATOM 2489 C C . LEU B 1 68 ? 15.398 21.016 -9.312 1 96.19 68 LEU B C 1
ATOM 2491 O O . LEU B 1 68 ? 16.125 21.906 -9.75 1 96.19 68 LEU B O 1
ATOM 2495 N N . ALA B 1 69 ? 14.391 21.188 -8.516 1 95.94 69 ALA B N 1
ATOM 2496 C CA . ALA B 1 69 ? 14.047 22.547 -8.086 1 95.94 69 ALA B CA 1
ATOM 2497 C C . ALA B 1 69 ? 15.188 23.172 -7.293 1 95.94 69 ALA B C 1
ATOM 2499 O O . ALA B 1 69 ? 15.352 24.406 -7.301 1 95.94 69 ALA B O 1
ATOM 2500 N N . ALA B 1 70 ? 15.977 22.344 -6.703 1 95.75 70 ALA B N 1
ATOM 2501 C CA . ALA B 1 70 ? 17.109 22.828 -5.902 1 95.75 70 ALA B CA 1
ATOM 2502 C C . ALA B 1 70 ? 18.375 22.906 -6.738 1 95.75 70 ALA B C 1
ATOM 2504 O O . ALA B 1 70 ? 19.438 23.281 -6.23 1 95.75 70 ALA B O 1
ATOM 2505 N N . GLY B 1 71 ? 18.281 22.484 -7.992 1 94.69 71 GLY B N 1
ATOM 2506 C CA . GLY B 1 71 ? 19.406 22.609 -8.898 1 94.69 71 GLY B CA 1
ATOM 2507 C C . GLY B 1 71 ? 20.266 21.359 -8.969 1 94.69 71 GLY B C 1
ATOM 2508 O O . GLY B 1 71 ? 21.375 21.391 -9.477 1 94.69 71 GLY B O 1
ATOM 2509 N N . PHE B 1 72 ? 19.75 20.266 -8.469 1 94.31 72 PHE B N 1
ATOM 2510 C CA . PHE B 1 72 ? 20.5 19 -8.508 1 94.31 72 PHE B CA 1
ATOM 2511 C C . PHE B 1 72 ? 19.938 18.078 -9.578 1 94.31 72 PHE B C 1
ATOM 2513 O O . PHE B 1 72 ? 18.766 18.203 -9.961 1 94.31 72 PHE B O 1
ATOM 2520 N N . ALA B 1 73 ? 20.828 17.188 -10.016 1 93.69 73 ALA B N 1
ATOM 2521 C CA . ALA B 1 73 ? 20.359 16.109 -10.898 1 93.69 73 ALA B CA 1
ATOM 2522 C C . ALA B 1 73 ? 19.453 15.141 -10.148 1 93.69 73 ALA B C 1
ATOM 2524 O O . ALA B 1 73 ? 19.578 14.977 -8.938 1 93.69 73 ALA B O 1
ATOM 2525 N N . PRO B 1 74 ? 18.5 14.477 -10.891 1 92.19 74 PRO B N 1
ATOM 2526 C CA . PRO B 1 74 ? 17.688 13.445 -10.25 1 92.19 74 PRO B CA 1
ATOM 2527 C C . PRO B 1 74 ? 18.531 12.367 -9.57 1 92.19 74 PRO B C 1
ATOM 2529 O O . PRO B 1 74 ? 19.594 12 -10.062 1 92.19 74 PRO B O 1
ATOM 2532 N N . GLY B 1 75 ? 18 11.922 -8.414 1 88.62 75 GLY B N 1
ATOM 2533 C CA . GLY B 1 75 ? 18.672 10.875 -7.668 1 88.62 75 GLY B CA 1
ATOM 2534 C C . GLY B 1 75 ? 18.125 9.484 -7.965 1 88.62 75 GLY B C 1
ATOM 2535 O O . GLY B 1 75 ? 18.781 8.484 -7.648 1 88.62 75 GLY B O 1
ATOM 2536 N N . PHE B 1 76 ? 16.969 9.406 -8.578 1 91 76 PHE B N 1
ATOM 2537 C CA . PHE B 1 76 ? 16.297 8.141 -8.859 1 91 76 PHE B CA 1
ATOM 2538 C C . PHE B 1 76 ? 16.031 7.996 -10.352 1 91 76 PHE B C 1
ATOM 2540 O O . PHE B 1 76 ? 15.414 8.875 -10.969 1 91 76 PHE B O 1
ATOM 2547 N N . PRO B 1 77 ? 16.484 6.922 -10.883 1 91.5 77 PRO B N 1
ATOM 2548 C CA . PRO B 1 77 ? 16.328 6.758 -12.328 1 91.5 77 PRO B CA 1
ATOM 2549 C C . PRO B 1 77 ? 14.875 6.492 -12.727 1 91.5 77 PRO B C 1
ATOM 2551 O O . PRO B 1 77 ? 14.109 5.922 -11.945 1 91.5 77 PRO B O 1
ATOM 2554 N N . GLU B 1 78 ? 14.508 6.988 -13.844 1 93.44 78 GLU B N 1
ATOM 2555 C CA . GLU B 1 78 ? 13.258 6.668 -14.523 1 93.44 78 GLU B CA 1
ATOM 2556 C C . GLU B 1 78 ? 13.5 5.809 -15.758 1 93.44 78 GLU B C 1
ATOM 2558 O O . GLU B 1 78 ? 13.539 6.32 -16.875 1 93.44 78 GLU B O 1
ATOM 2563 N N . THR B 1 79 ? 13.594 4.566 -15.547 1 91.81 79 THR B N 1
ATOM 2564 C CA . THR B 1 79 ? 14.016 3.643 -16.594 1 91.81 79 THR B CA 1
ATOM 2565 C C . THR B 1 79 ? 12.828 3.168 -17.406 1 91.81 79 THR B C 1
ATOM 2567 O O . THR B 1 79 ? 11.75 2.918 -16.875 1 91.81 79 THR B O 1
ATOM 2570 N N . LYS B 1 80 ? 13.156 3.084 -18.828 1 92.69 80 LYS B N 1
ATOM 2571 C CA . LYS B 1 80 ? 12.109 2.529 -19.672 1 92.69 80 LYS B CA 1
ATOM 2572 C C . LYS B 1 80 ? 11.859 1.058 -19.359 1 92.69 80 LYS B C 1
ATOM 2574 O O . LYS B 1 80 ? 12.789 0.326 -19.016 1 92.69 80 LYS B O 1
ATOM 2579 N N . LEU B 1 81 ? 10.594 0.652 -19.453 1 89.06 81 LEU B N 1
ATOM 2580 C CA . LEU B 1 81 ? 10.188 -0.698 -19.078 1 89.06 81 LEU B CA 1
ATOM 2581 C C . LEU B 1 81 ? 10.93 -1.74 -19.906 1 89.06 81 LEU B C 1
ATOM 2583 O O . LEU B 1 81 ? 11.07 -2.889 -19.484 1 89.06 81 LEU B O 1
ATOM 2587 N N . ASP B 1 82 ? 11.367 -1.39 -21.078 1 88.12 82 ASP B N 1
ATOM 2588 C CA . ASP B 1 82 ? 12.047 -2.342 -21.953 1 88.12 82 ASP B CA 1
ATOM 2589 C C . ASP B 1 82 ? 13.562 -2.285 -21.766 1 88.12 82 ASP B C 1
ATOM 2591 O O . ASP B 1 82 ? 14.305 -2.988 -22.438 1 88.12 82 ASP B O 1
ATOM 2595 N N . ASP B 1 83 ? 13.969 -1.476 -20.844 1 90.62 83 ASP B N 1
ATOM 2596 C CA . ASP B 1 83 ? 15.391 -1.364 -20.547 1 90.62 83 ASP B CA 1
ATOM 2597 C C . ASP B 1 83 ? 15.922 -2.652 -19.922 1 90.62 83 ASP B C 1
ATOM 2599 O O . ASP B 1 83 ? 15.336 -3.178 -18.969 1 90.62 83 ASP B O 1
ATOM 2603 N N . PRO B 1 84 ? 17.078 -3.109 -20.406 1 87.12 84 PRO B N 1
ATOM 2604 C CA . PRO B 1 84 ? 17.672 -4.352 -19.891 1 87.12 84 PRO B CA 1
ATOM 2605 C C . PRO B 1 84 ? 17.984 -4.277 -18.406 1 87.12 84 PRO B C 1
ATOM 2607 O O . PRO B 1 84 ? 17.969 -5.305 -17.719 1 87.12 84 PRO B O 1
ATOM 2610 N N . GLY B 1 85 ? 18.234 -3.113 -17.938 1 84.5 85 GLY B N 1
ATOM 2611 C CA . GLY B 1 85 ? 18.547 -2.938 -16.516 1 84.5 85 GLY B CA 1
ATOM 2612 C C . GLY B 1 85 ? 17.391 -3.303 -15.602 1 84.5 85 GLY B C 1
ATOM 2613 O O . GLY B 1 85 ? 17.594 -3.6 -14.43 1 84.5 85 GLY B O 1
ATOM 2614 N N . LEU B 1 86 ? 16.203 -3.252 -16.109 1 86.81 86 LEU B N 1
ATOM 2615 C CA . LEU B 1 86 ? 15.023 -3.551 -15.312 1 86.81 86 LEU B CA 1
ATOM 2616 C C . LEU B 1 86 ? 14.586 -5 -15.508 1 86.81 86 LEU B C 1
ATOM 2618 O O . LEU B 1 86 ? 13.672 -5.473 -14.828 1 86.81 86 LEU B O 1
ATOM 2622 N N . LYS B 1 87 ? 15.258 -5.758 -16.312 1 87.38 87 LYS B N 1
ATOM 2623 C CA . LYS B 1 87 ? 14.812 -7.086 -16.719 1 87.38 87 LYS B CA 1
ATOM 2624 C C . LYS B 1 87 ? 14.633 -8 -15.516 1 87.38 87 LYS B C 1
ATOM 2626 O O . LYS B 1 87 ? 13.617 -8.695 -15.406 1 87.38 87 LYS B O 1
ATOM 2631 N N . PRO B 1 88 ? 15.594 -8.016 -14.562 1 83.81 88 PRO B N 1
ATOM 2632 C CA . PRO B 1 88 ? 15.406 -8.938 -13.438 1 83.81 88 PRO B CA 1
ATOM 2633 C C . PRO B 1 88 ? 14.148 -8.633 -12.633 1 83.81 88 PRO B C 1
ATOM 2635 O O . PRO B 1 88 ? 13.422 -9.547 -12.234 1 83.81 88 PRO B O 1
ATOM 2638 N N . VAL B 1 89 ? 13.883 -7.34 -12.391 1 85.12 89 VAL B N 1
ATOM 2639 C CA . VAL B 1 89 ? 12.711 -6.93 -11.625 1 85.12 89 VAL B CA 1
ATOM 2640 C C . VAL B 1 89 ? 11.445 -7.254 -12.406 1 85.12 89 VAL B C 1
ATOM 2642 O O . VAL B 1 89 ? 10.484 -7.797 -11.844 1 85.12 89 VAL B O 1
ATOM 2645 N N . LEU B 1 90 ? 11.484 -6.988 -13.672 1 88 90 LEU B N 1
ATOM 2646 C CA . LEU B 1 90 ? 10.312 -7.203 -14.508 1 88 90 LEU B CA 1
ATOM 2647 C C . LEU B 1 90 ? 10.047 -8.695 -14.695 1 88 90 LEU B C 1
ATOM 2649 O O . LEU B 1 90 ? 8.891 -9.125 -14.727 1 88 90 LEU B O 1
ATOM 2653 N N . ASP B 1 91 ? 11.086 -9.453 -14.781 1 88.38 91 ASP B N 1
ATOM 2654 C CA . ASP B 1 91 ? 10.93 -10.898 -14.852 1 88.38 91 ASP B CA 1
ATOM 2655 C C . ASP B 1 91 ? 10.32 -11.445 -13.555 1 88.38 91 ASP B C 1
ATOM 2657 O O . ASP B 1 91 ? 9.461 -12.328 -13.594 1 88.38 91 ASP B O 1
ATOM 2661 N N . GLY B 1 92 ? 10.812 -10.93 -12.445 1 87.75 92 GLY B N 1
ATOM 2662 C CA . GLY B 1 92 ? 10.219 -11.289 -11.164 1 87.75 92 GLY B CA 1
ATOM 2663 C C . GLY B 1 92 ? 8.742 -10.953 -11.078 1 87.75 92 GLY B C 1
ATOM 2664 O O . GLY B 1 92 ? 7.938 -11.773 -10.625 1 87.75 92 GLY B O 1
ATOM 2665 N N . MET B 1 93 ? 8.375 -9.797 -11.484 1 89.38 93 MET B N 1
ATOM 2666 C CA . MET B 1 93 ? 6.988 -9.352 -11.484 1 89.38 93 MET B CA 1
ATOM 2667 C C . MET B 1 93 ? 6.125 -10.25 -12.367 1 89.38 93 MET B C 1
ATOM 2669 O O . MET B 1 93 ? 5.004 -10.602 -11.992 1 89.38 93 MET B O 1
ATOM 2673 N N . ARG B 1 94 ? 6.66 -10.57 -13.531 1 90.5 94 ARG B N 1
ATOM 2674 C CA . ARG B 1 94 ? 5.938 -11.453 -14.445 1 90.5 94 ARG B CA 1
ATOM 2675 C C . ARG B 1 94 ? 5.754 -12.844 -13.836 1 90.5 94 ARG B C 1
ATOM 2677 O O . ARG B 1 94 ? 4.711 -13.469 -14.023 1 90.5 94 ARG B O 1
ATOM 2684 N N . ARG B 1 95 ? 6.738 -13.25 -13.164 1 89.56 95 ARG B N 1
ATOM 2685 C CA . ARG B 1 95 ? 6.629 -14.531 -12.477 1 89.56 95 ARG B CA 1
ATOM 2686 C C . ARG B 1 95 ? 5.547 -14.484 -11.398 1 89.56 95 ARG B C 1
ATOM 2688 O O . ARG B 1 95 ? 4.773 -15.43 -11.25 1 89.56 95 ARG B O 1
ATOM 2695 N N . LEU B 1 96 ? 5.539 -13.43 -10.641 1 91.06 96 LEU B N 1
ATOM 2696 C CA . LEU B 1 96 ? 4.48 -13.258 -9.656 1 91.06 96 LEU B CA 1
ATOM 2697 C C . LEU B 1 96 ? 3.107 -13.281 -10.32 1 91.06 96 LEU B C 1
ATOM 2699 O O . LEU B 1 96 ? 2.193 -13.961 -9.844 1 91.06 96 LEU B O 1
ATOM 2703 N N . LEU B 1 97 ? 3.039 -12.523 -11.367 1 92.56 97 LEU B N 1
ATOM 2704 C CA . LEU B 1 97 ? 1.793 -12.453 -12.125 1 92.56 97 LEU B CA 1
ATOM 2705 C C . LEU B 1 97 ? 1.329 -13.844 -12.539 1 92.56 97 LEU B C 1
ATOM 2707 O O . LEU B 1 97 ? 0.159 -14.195 -12.359 1 92.56 97 LEU B O 1
ATOM 2711 N N . ASP B 1 98 ? 2.258 -14.633 -13.023 1 90.56 98 ASP B N 1
ATOM 2712 C CA . ASP B 1 98 ? 1.947 -15.992 -13.461 1 90.56 98 ASP B CA 1
ATOM 2713 C C . ASP B 1 98 ? 1.607 -16.891 -12.273 1 90.56 98 ASP B C 1
ATOM 2715 O O . ASP B 1 98 ? 0.719 -17.734 -12.359 1 90.56 98 ASP B O 1
ATOM 2719 N N . GLY B 1 99 ? 2.262 -16.688 -11.203 1 88.81 99 GLY B N 1
ATOM 2720 C CA . GLY B 1 99 ? 2.039 -17.469 -9.992 1 88.81 99 GLY B CA 1
ATOM 2721 C C . GLY B 1 99 ? 0.691 -17.203 -9.352 1 88.81 99 GLY B C 1
ATOM 2722 O O . GLY B 1 99 ? 0.229 -17.984 -8.516 1 88.81 99 GLY B O 1
ATOM 2723 N N . HIS B 1 100 ? 0.046 -16.156 -9.703 1 91.75 100 HIS B N 1
ATOM 2724 C CA . HIS B 1 100 ? -1.227 -15.766 -9.102 1 91.75 100 HIS B CA 1
ATOM 2725 C C . HIS B 1 100 ? -2.391 -16.484 -9.773 1 91.75 100 HIS B C 1
ATOM 2727 O O . HIS B 1 100 ? -3.537 -16.375 -9.328 1 91.75 100 HIS B O 1
ATOM 2733 N N . ARG B 1 101 ? -2.045 -17.281 -10.852 1 91.56 101 ARG B N 1
ATOM 2734 C CA . ARG B 1 101 ? -3.08 -18.141 -11.414 1 91.56 101 ARG B CA 1
ATOM 2735 C C . ARG B 1 101 ? -3.615 -19.109 -10.367 1 91.56 101 ARG B C 1
ATOM 2737 O O . ARG B 1 101 ? -2.865 -19.594 -9.516 1 91.56 101 ARG B O 1
ATOM 2744 N N . PRO B 1 102 ? -4.938 -19.406 -10.383 1 92.69 102 PRO B N 1
ATOM 2745 C CA . PRO B 1 102 ? -5.961 -19.109 -11.391 1 92.69 102 PRO B CA 1
ATOM 2746 C C . PRO B 1 102 ? -6.66 -17.781 -11.156 1 92.69 102 PRO B C 1
ATOM 2748 O O . PRO B 1 102 ? -7.664 -17.484 -11.812 1 92.69 102 PRO B O 1
ATOM 2751 N N . TYR B 1 103 ? -6.184 -17.031 -10.25 1 94.44 103 TYR B N 1
ATOM 2752 C CA . TYR B 1 103 ? -6.828 -15.758 -9.953 1 94.44 103 TYR B CA 1
ATOM 2753 C C . TYR B 1 103 ? -6.43 -14.688 -10.969 1 94.44 103 TYR B C 1
ATOM 2755 O O . TYR B 1 103 ? -5.246 -14.539 -11.289 1 94.44 103 TYR B O 1
ATOM 2763 N N . PRO B 1 104 ? -7.426 -13.945 -11.477 1 96 104 PRO B N 1
ATOM 2764 C CA . PRO B 1 104 ? -7.098 -12.844 -12.391 1 96 104 PRO B CA 1
ATOM 2765 C C . PRO B 1 104 ? -6.141 -11.828 -11.766 1 96 104 PRO B C 1
ATOM 2767 O O . PRO B 1 104 ? -6.293 -11.461 -10.602 1 96 104 PRO B O 1
ATOM 2770 N N . ALA B 1 105 ? -5.172 -11.414 -12.523 1 96.88 105 ALA B N 1
ATOM 2771 C CA . ALA B 1 105 ? -4.188 -10.453 -12.039 1 96.88 105 ALA B CA 1
ATOM 2772 C C . ALA B 1 105 ? -3.693 -9.555 -13.172 1 96.88 105 ALA B C 1
ATOM 2774 O O . ALA B 1 105 ? -3.646 -9.984 -14.328 1 96.88 105 ALA B O 1
ATOM 2775 N N . ILE B 1 106 ? -3.369 -8.328 -12.781 1 97.12 106 ILE B N 1
ATOM 2776 C CA . ILE B 1 106 ? -2.855 -7.355 -13.742 1 97.12 106 ILE B CA 1
ATOM 2777 C C . ILE B 1 106 ? -1.679 -6.598 -13.125 1 97.12 106 ILE B C 1
ATOM 2779 O O . ILE B 1 106 ? -1.522 -6.566 -11.906 1 97.12 106 ILE B O 1
ATOM 2783 N N . VAL B 1 107 ? -0.806 -6.102 -13.961 1 96.56 107 VAL B N 1
ATOM 2784 C CA . VAL B 1 107 ? 0.186 -5.094 -13.609 1 96.56 107 VAL B CA 1
ATOM 2785 C C . VAL B 1 107 ? -0.152 -3.771 -14.297 1 96.56 107 VAL B C 1
ATOM 2787 O O . VAL B 1 107 ? -0.393 -3.74 -15.508 1 96.56 107 VAL B O 1
ATOM 2790 N N . VAL B 1 108 ? -0.191 -2.729 -13.492 1 97 108 VAL B N 1
ATOM 2791 C CA . VAL B 1 108 ? -0.52 -1.418 -14.047 1 97 108 VAL B CA 1
ATOM 2792 C C . VAL B 1 108 ? 0.539 -0.401 -13.625 1 97 108 VAL B C 1
ATOM 2794 O O . VAL B 1 108 ? 1.235 -0.595 -12.625 1 97 108 VAL B O 1
ATOM 2797 N N . ASP B 1 109 ? 0.656 0.63 -14.438 1 95.75 109 ASP B N 1
ATOM 2798 C CA . ASP B 1 109 ? 1.528 1.729 -14.031 1 95.75 109 ASP B CA 1
ATOM 2799 C C . ASP B 1 109 ? 0.762 2.768 -13.219 1 95.75 109 ASP B C 1
ATOM 2801 O O . ASP B 1 109 ? -0.359 2.512 -12.773 1 95.75 109 ASP B O 1
ATOM 2805 N N . ARG B 1 110 ? 1.373 3.928 -12.945 1 94.62 110 ARG B N 1
ATOM 2806 C CA . ARG B 1 110 ? 0.835 4.953 -12.055 1 94.62 110 ARG B CA 1
ATOM 2807 C C . ARG B 1 110 ? -0.509 5.465 -12.562 1 94.62 110 ARG B C 1
ATOM 2809 O O . ARG B 1 110 ? -1.34 5.926 -11.773 1 94.62 110 ARG B O 1
ATOM 2816 N N . TYR B 1 111 ? -0.765 5.375 -13.859 1 96.44 111 TYR B N 1
ATOM 2817 C CA . TYR B 1 111 ? -1.956 5.969 -14.453 1 96.44 111 TYR B CA 1
ATOM 2818 C C . TYR B 1 111 ? -3.016 4.906 -14.727 1 96.44 111 TYR B C 1
ATOM 2820 O O . TYR B 1 111 ? -4.039 5.184 -15.359 1 96.44 111 TYR B O 1
ATOM 2828 N N . GLY B 1 112 ? -2.803 3.676 -14.297 1 97.06 112 GLY B N 1
ATOM 2829 C CA . GLY B 1 112 ? -3.766 2.604 -14.492 1 97.06 112 GLY B CA 1
ATOM 2830 C C . GLY B 1 112 ? -3.648 1.938 -15.852 1 97.06 112 GLY B C 1
ATOM 2831 O O . GLY B 1 112 ? -4.543 1.194 -16.266 1 97.06 112 GLY B O 1
ATOM 2832 N N . VAL B 1 113 ? -2.574 2.244 -16.562 1 97.25 113 VAL B N 1
ATOM 2833 C CA . VAL B 1 113 ? -2.359 1.631 -17.875 1 97.25 113 VAL B CA 1
ATOM 2834 C C . VAL B 1 113 ? -1.844 0.204 -17.703 1 97.25 113 VAL B C 1
ATOM 2836 O O . VAL B 1 113 ? -0.904 -0.033 -16.938 1 97.25 113 VAL B O 1
ATOM 2839 N N . LEU B 1 114 ? -2.441 -0.675 -18.422 1 96.75 114 LEU B N 1
ATOM 2840 C CA . LEU B 1 114 ? -2.133 -2.098 -18.328 1 96.75 114 LEU B CA 1
ATOM 2841 C C . LEU B 1 114 ? -0.749 -2.391 -18.906 1 96.75 114 LEU B C 1
ATOM 2843 O O . LEU B 1 114 ? -0.472 -2.068 -20.062 1 96.75 114 LEU B O 1
ATOM 2847 N N . VAL B 1 115 ? 0.084 -2.953 -18.094 1 95.12 115 VAL B N 1
ATOM 2848 C CA . VAL B 1 115 ? 1.439 -3.312 -18.5 1 95.12 115 VAL B CA 1
ATOM 2849 C C . VAL B 1 115 ? 1.506 -4.805 -18.828 1 95.12 115 VAL B C 1
ATOM 2851 O O . VAL B 1 115 ? 2.162 -5.211 -19.781 1 95.12 115 VAL B O 1
ATOM 2854 N N . ALA B 1 116 ? 0.846 -5.602 -18.016 1 94.56 116 ALA B N 1
ATOM 2855 C CA . ALA B 1 116 ? 0.803 -7.051 -18.188 1 94.56 116 ALA B CA 1
ATOM 2856 C C . ALA B 1 116 ? -0.445 -7.641 -17.531 1 94.56 116 ALA B C 1
ATOM 2858 O O . ALA B 1 116 ? -1.095 -6.984 -16.719 1 94.56 116 ALA B O 1
ATOM 2859 N N . ARG B 1 117 ? -0.812 -8.773 -17.938 1 95.44 117 ARG B N 1
ATOM 2860 C CA . ARG B 1 117 ? -1.954 -9.484 -17.375 1 95.44 117 ARG B CA 1
ATOM 2861 C C . ARG B 1 117 ? -1.778 -10.992 -17.516 1 95.44 117 ARG B C 1
ATOM 2863 O O . ARG B 1 117 ? -0.967 -11.461 -18.312 1 95.44 117 ARG B O 1
ATOM 2870 N N . ASN B 1 118 ? -2.424 -11.727 -16.672 1 94.62 118 ASN B N 1
ATOM 2871 C CA . ASN B 1 118 ? -2.48 -13.164 -16.922 1 94.62 118 ASN B CA 1
ATOM 2872 C C . ASN B 1 118 ? -3.785 -13.555 -17.609 1 94.62 118 ASN B C 1
ATOM 2874 O O . ASN B 1 118 ? -4.656 -12.711 -17.828 1 94.62 118 ASN B O 1
ATOM 2878 N N . ASP B 1 119 ? -3.93 -14.781 -18.047 1 92.38 119 ASP B N 1
ATOM 2879 C CA . ASP B 1 119 ? -5.023 -15.227 -18.906 1 92.38 119 ASP B CA 1
ATOM 2880 C C . ASP B 1 119 ? -6.34 -15.281 -18.125 1 92.38 119 ASP B C 1
ATOM 2882 O O . ASP B 1 119 ? -7.418 -15.211 -18.719 1 92.38 119 ASP B O 1
ATOM 2886 N N . ALA B 1 120 ? -6.27 -15.414 -16.859 1 91.75 120 ALA B N 1
ATOM 2887 C CA . ALA B 1 120 ? -7.48 -15.484 -16.047 1 91.75 120 ALA B CA 1
ATOM 2888 C C . ALA B 1 120 ? -8.281 -14.188 -16.141 1 91.75 120 ALA B C 1
ATOM 2890 O O . ALA B 1 120 ? -9.477 -14.172 -15.836 1 91.75 120 ALA B O 1
ATOM 2891 N N . LEU B 1 121 ? -7.66 -13.125 -16.547 1 93.38 121 LEU B N 1
ATOM 2892 C CA . LEU B 1 121 ? -8.312 -11.82 -16.672 1 93.38 121 LEU B CA 1
ATOM 2893 C C . LEU B 1 121 ? -9.375 -11.844 -17.766 1 93.38 121 LEU B C 1
ATOM 2895 O O . LEU B 1 121 ? -10.258 -10.977 -17.781 1 93.38 121 LEU B O 1
ATOM 2899 N N . ASP B 1 122 ? -9.273 -12.805 -18.703 1 92.88 122 ASP B N 1
ATOM 2900 C CA . ASP B 1 122 ? -10.227 -12.891 -19.812 1 92.88 122 ASP B CA 1
ATOM 2901 C C . ASP B 1 122 ? -11.664 -12.977 -19.297 1 92.88 122 ASP B C 1
ATOM 2903 O O . ASP B 1 122 ? -12.578 -12.398 -19.891 1 92.88 122 ASP B O 1
ATOM 2907 N N . LEU B 1 123 ? -11.8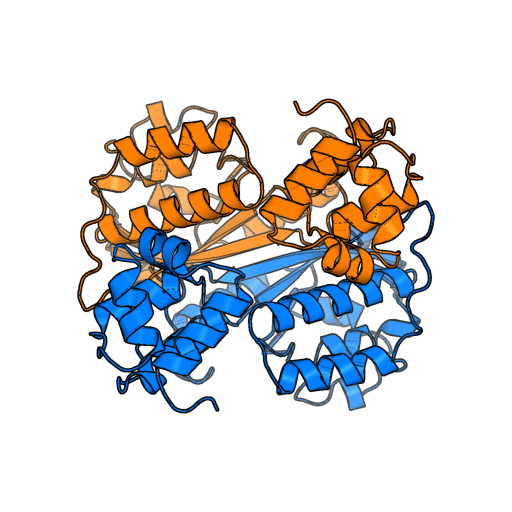2 -13.664 -18.234 1 93.19 123 LEU B N 1
ATOM 2908 C CA . LEU B 1 123 ? -13.141 -13.812 -17.625 1 93.19 123 LEU B CA 1
ATOM 2909 C C . LEU B 1 123 ? -13.695 -12.461 -17.188 1 93.19 123 LEU B C 1
ATOM 2911 O O . LEU B 1 123 ? -14.883 -12.188 -17.359 1 93.19 123 LEU B O 1
ATOM 2915 N N . LEU B 1 124 ? -12.859 -11.562 -16.672 1 94.25 124 LEU B N 1
ATOM 2916 C CA . LEU B 1 124 ? -13.289 -10.25 -16.203 1 94.25 124 LEU B CA 1
ATOM 2917 C C . LEU B 1 124 ? -13.578 -9.312 -17.375 1 94.25 124 LEU B C 1
ATOM 2919 O O . LEU B 1 124 ? -14.391 -8.398 -17.25 1 94.25 124 LEU B O 1
ATOM 2923 N N . PHE B 1 125 ? -12.977 -9.586 -18.453 1 94 125 PHE B N 1
ATOM 2924 C CA . PHE B 1 125 ? -13.078 -8.664 -19.594 1 94 125 PHE B CA 1
ATOM 2925 C C . PHE B 1 125 ? -14.156 -9.125 -20.562 1 94 125 PHE B C 1
ATOM 2927 O O . PHE B 1 125 ? -14.25 -8.602 -21.672 1 94 125 PHE B O 1
ATOM 2934 N N . GLU B 1 126 ? -14.93 -10.07 -20.203 1 94.19 126 GLU B N 1
ATOM 2935 C CA . GLU B 1 126 ? -16.047 -10.492 -21.047 1 94.19 126 GLU B CA 1
ATOM 2936 C C . GLU B 1 126 ? -16.938 -9.312 -21.422 1 94.19 126 GLU B C 1
ATOM 2938 O O . GLU B 1 126 ? -17.203 -8.438 -20.594 1 94.19 126 GLU B O 1
ATOM 2943 N N . ASP B 1 127 ? -17.328 -9.266 -22.781 1 94.12 127 ASP B N 1
ATOM 2944 C CA . ASP B 1 127 ? -18.344 -8.375 -23.344 1 94.12 127 ASP B CA 1
ATOM 2945 C C . ASP B 1 127 ? -17.875 -6.926 -23.328 1 94.12 127 ASP B C 1
ATOM 2947 O O . ASP B 1 127 ? -18.672 -6.008 -23.516 1 94.12 127 ASP B O 1
ATOM 2951 N N . VAL B 1 128 ? -16.609 -6.723 -23.062 1 96.06 128 VAL B N 1
ATOM 2952 C CA . VAL B 1 128 ? -16.047 -5.375 -23.125 1 96.06 128 VAL B CA 1
ATOM 2953 C C . VAL B 1 128 ? -15.883 -4.961 -24.578 1 96.06 128 VAL B C 1
ATOM 2955 O O . VAL B 1 128 ? -15.445 -5.762 -25.422 1 96.06 128 VAL B O 1
ATOM 2958 N N . ALA B 1 129 ? -16.188 -3.744 -24.922 1 97.25 129 ALA B N 1
ATOM 2959 C CA . ALA B 1 129 ? -16.031 -3.229 -26.281 1 97.25 129 ALA B CA 1
ATOM 2960 C C . ALA B 1 129 ? -14.578 -3.326 -26.734 1 97.25 129 ALA B C 1
ATOM 2962 O O . ALA B 1 129 ? -13.664 -2.938 -26 1 97.25 129 ALA B O 1
ATOM 2963 N N . PRO B 1 130 ? -14.375 -3.73 -27.969 1 95.81 130 PRO B N 1
ATOM 2964 C CA . PRO B 1 130 ? -13.016 -3.934 -28.469 1 95.81 130 PRO B CA 1
ATOM 2965 C C . PRO B 1 130 ? -12.18 -2.652 -28.469 1 95.81 130 PRO B C 1
ATOM 2967 O O . PRO B 1 130 ? -10.961 -2.707 -28.281 1 95.81 130 PRO B O 1
ATOM 2970 N N . GLU B 1 131 ? -12.812 -1.561 -28.609 1 95.75 131 GLU B N 1
ATOM 2971 C CA . GLU B 1 131 ? -12.094 -0.291 -28.641 1 95.75 131 GLU B CA 1
ATOM 2972 C C . GLU B 1 131 ? -11.414 -0.003 -27.312 1 95.75 131 GLU B C 1
ATOM 2974 O O . GLU B 1 131 ? -10.367 0.644 -27.266 1 95.75 131 GLU B O 1
ATOM 2979 N N . LEU B 1 132 ? -12.039 -0.499 -26.219 1 96.06 132 LEU B N 1
ATOM 2980 C CA . LEU B 1 132 ? -11.492 -0.281 -24.891 1 96.06 132 LEU B CA 1
ATOM 2981 C C . LEU B 1 132 ? -10.305 -1.206 -24.625 1 96.06 132 LEU B C 1
ATOM 2983 O O . LEU B 1 132 ? -9.539 -0.996 -23.688 1 96.06 132 LEU B O 1
ATOM 2987 N N . LEU B 1 133 ? -10.117 -2.195 -25.469 1 95.5 133 LEU B N 1
ATOM 2988 C CA . LEU B 1 133 ? -9.047 -3.168 -25.297 1 95.5 133 LEU B CA 1
ATOM 2989 C C . LEU B 1 133 ? -7.887 -2.867 -26.25 1 95.5 133 LEU B C 1
ATOM 2991 O O . LEU B 1 133 ? -6.887 -3.594 -26.266 1 95.5 133 LEU B O 1
ATOM 2995 N N . GLU B 1 134 ? -8.062 -1.764 -26.969 1 95.12 134 GLU B N 1
ATOM 2996 C CA . GLU B 1 134 ? -6.953 -1.312 -27.812 1 95.12 134 GLU B CA 1
ATOM 2997 C C . GLU B 1 134 ? -5.867 -0.641 -26.969 1 95.12 134 GLU B C 1
ATOM 2999 O O . GLU B 1 134 ? -6.164 0.211 -26.141 1 95.12 134 GLU B O 1
ATOM 3004 N N . GLU B 1 135 ? -4.734 -0.965 -27.219 1 93.19 135 GLU B N 1
ATOM 3005 C CA . GLU B 1 135 ? -3.623 -0.429 -26.438 1 93.19 135 GLU B CA 1
ATOM 3006 C C . GLU B 1 135 ? -3.402 1.052 -26.734 1 93.19 135 GLU B C 1
ATOM 3008 O O . GLU B 1 135 ? -3.559 1.49 -27.875 1 93.19 135 GLU B O 1
ATOM 3013 N N . PRO B 1 136 ? -3.029 1.853 -25.75 1 95 136 PRO B N 1
ATOM 3014 C CA . PRO B 1 136 ? -2.836 1.463 -24.344 1 95 136 PRO B CA 1
ATOM 3015 C C . PRO B 1 136 ? -4.152 1.298 -23.594 1 95 136 PRO B C 1
ATOM 3017 O O . PRO B 1 136 ? -5.008 2.186 -23.641 1 95 136 PRO B O 1
ATOM 3020 N N . VAL B 1 137 ? -4.297 0.166 -22.953 1 97 137 VAL B N 1
ATOM 3021 C CA . VAL B 1 137 ? -5.508 -0.153 -22.203 1 97 137 VAL B CA 1
ATOM 3022 C C . VAL B 1 137 ? -5.445 0.5 -20.828 1 97 137 VAL B C 1
ATOM 3024 O O . VAL B 1 137 ? -4.484 0.306 -20.078 1 97 137 VAL B O 1
ATOM 3027 N N . ASN B 1 138 ? -6.387 1.274 -20.516 1 97.75 138 ASN B N 1
ATOM 3028 C CA . ASN B 1 138 ? -6.523 1.823 -19.172 1 97.75 138 ASN B CA 1
ATOM 3029 C C . ASN B 1 138 ? -7.531 1.032 -18.328 1 97.75 138 ASN B C 1
ATOM 3031 O O . ASN B 1 138 ? -8.727 1.029 -18.641 1 97.75 138 ASN B O 1
ATOM 3035 N N . THR B 1 139 ? -7.098 0.503 -17.297 1 97.25 139 THR B N 1
ATOM 3036 C CA . THR B 1 139 ? -7.906 -0.455 -16.547 1 97.25 139 THR B CA 1
ATOM 3037 C C . THR B 1 139 ? -8.969 0.262 -15.719 1 97.25 139 THR B C 1
ATOM 3039 O O . THR B 1 139 ? -10 -0.323 -15.383 1 97.25 139 THR B O 1
ATOM 3042 N N . LEU B 1 140 ? -8.711 1.529 -15.336 1 97.19 140 LEU B N 1
ATOM 3043 C CA . LEU B 1 140 ? -9.727 2.301 -14.625 1 97.19 140 LEU B CA 1
ATOM 3044 C C . LEU B 1 140 ? -10.891 2.65 -15.555 1 97.19 140 LEU B C 1
ATOM 3046 O O . LEU B 1 140 ? -12.055 2.543 -15.164 1 97.19 140 LEU B O 1
ATOM 3050 N N . ARG B 1 141 ? -10.523 3.004 -16.797 1 96.81 141 ARG B N 1
ATOM 3051 C CA . ARG B 1 141 ? -11.547 3.209 -17.812 1 96.81 141 ARG B CA 1
ATOM 3052 C C . ARG B 1 141 ? -12.336 1.931 -18.062 1 96.81 141 ARG B C 1
ATOM 3054 O O . ARG B 1 141 ? -13.57 1.955 -18.109 1 96.81 141 ARG B O 1
ATOM 3061 N N . LEU B 1 142 ? -11.664 0.903 -18.172 1 96.31 142 LEU B N 1
ATOM 3062 C CA . LEU B 1 142 ? -12.297 -0.388 -18.422 1 96.31 142 LEU B CA 1
ATOM 3063 C C . LEU B 1 142 ? -13.289 -0.723 -17.312 1 96.31 142 LEU B C 1
ATOM 3065 O O . LEU B 1 142 ? -14.375 -1.242 -17.578 1 96.31 142 LEU B O 1
ATOM 3069 N N . ALA B 1 143 ? -12.938 -0.428 -16.109 1 95.69 143 ALA B N 1
ATOM 3070 C CA . ALA B 1 143 ? -13.719 -0.804 -14.938 1 95.69 143 ALA B CA 1
ATOM 3071 C C . ALA B 1 143 ? -15.016 -0.004 -14.859 1 95.69 143 ALA B C 1
ATOM 3073 O O . ALA B 1 143 ? -16.047 -0.528 -14.445 1 95.69 143 ALA B O 1
ATOM 3074 N N . LEU B 1 144 ? -14.953 1.255 -15.336 1 96.62 144 LEU B N 1
ATOM 3075 C CA . LEU B 1 144 ? -16.078 2.123 -15.023 1 96.62 144 LEU B CA 1
ATOM 3076 C C . LEU B 1 144 ? -16.844 2.502 -16.297 1 96.62 144 LEU B C 1
ATOM 3078 O O . LEU B 1 144 ? -17.969 2.998 -16.219 1 96.62 144 LEU B O 1
ATOM 3082 N N . HIS B 1 145 ? -16.281 2.305 -17.453 1 97.44 145 HIS B N 1
ATOM 3083 C CA . HIS B 1 145 ? -16.891 2.734 -18.703 1 97.44 145 HIS B CA 1
ATOM 3084 C C . HIS B 1 145 ? -18.188 1.977 -18.969 1 97.44 145 HIS B C 1
ATOM 3086 O O . HIS B 1 145 ? -18.266 0.767 -18.734 1 97.44 145 HIS B O 1
ATOM 3092 N N . PRO B 1 146 ? -19.188 2.682 -19.562 1 96.5 146 PRO B N 1
ATOM 3093 C CA . PRO B 1 146 ? -20.484 2.045 -19.859 1 96.5 146 PRO B CA 1
ATOM 3094 C C . PRO B 1 146 ? -20.359 0.907 -20.875 1 96.5 146 PRO B C 1
ATOM 3096 O O . PRO B 1 146 ? -21.203 0.018 -20.922 1 96.5 146 PRO B O 1
ATOM 3099 N N . LYS B 1 147 ? -19.391 0.939 -21.703 1 97.38 147 LYS B N 1
ATOM 3100 C CA . LYS B 1 147 ? -19.141 -0.137 -22.656 1 97.38 147 LYS B CA 1
ATOM 3101 C C . LYS B 1 147 ? -18.031 -1.066 -22.156 1 97.38 147 LYS B C 1
ATOM 3103 O O . LYS B 1 147 ? -17.516 -1.875 -22.922 1 97.38 147 LYS B O 1
ATOM 3108 N N . GLY B 1 148 ? -17.594 -0.865 -20.938 1 97.38 148 GLY B N 1
ATOM 3109 C CA . GLY B 1 148 ? -16.609 -1.723 -20.312 1 97.38 148 GLY B CA 1
ATOM 3110 C C . GLY B 1 148 ? -17.203 -2.74 -19.359 1 97.38 148 GLY B C 1
ATOM 3111 O O . GLY B 1 148 ? -18.156 -3.447 -19.719 1 97.38 148 GLY B O 1
ATOM 3112 N N . MET B 1 149 ? -16.656 -2.756 -18.141 1 96.69 149 MET B N 1
ATOM 3113 C CA . MET B 1 149 ? -17.094 -3.746 -17.156 1 96.69 149 MET B CA 1
ATOM 3114 C C . MET B 1 149 ? -18.344 -3.264 -16.406 1 96.69 149 MET B C 1
ATOM 3116 O O . MET B 1 149 ? -19.047 -4.059 -15.789 1 96.69 149 MET B O 1
ATOM 3120 N N . ALA B 1 150 ? -18.656 -2.016 -16.453 1 96 150 ALA B N 1
ATOM 3121 C CA . ALA B 1 150 ? -19.625 -1.347 -15.609 1 96 150 ALA B CA 1
ATOM 3122 C C . ALA B 1 150 ? -20.984 -2.041 -15.68 1 96 150 ALA B C 1
ATOM 3124 O O . ALA B 1 150 ? -21.594 -2.336 -14.656 1 96 150 ALA B O 1
ATOM 3125 N N . PRO B 1 151 ? -21.484 -2.406 -16.844 1 96.31 151 PRO B N 1
ATOM 3126 C CA . PRO B 1 151 ? -22.828 -3.002 -16.938 1 96.31 151 PRO B CA 1
ATOM 3127 C C . PRO B 1 151 ? -22.922 -4.34 -16.203 1 96.31 151 PRO B C 1
ATOM 3129 O O . PRO B 1 151 ? -24.016 -4.781 -15.852 1 96.31 151 PRO B O 1
ATOM 3132 N N . ARG B 1 152 ? -21.797 -4.93 -15.945 1 97.25 152 ARG B N 1
ATOM 3133 C CA . ARG B 1 152 ? -21.812 -6.258 -15.344 1 97.25 152 ARG B CA 1
ATOM 3134 C C . ARG B 1 152 ? -21.469 -6.191 -13.859 1 97.25 152 ARG B C 1
ATOM 3136 O O . ARG B 1 152 ? -21.516 -7.207 -13.156 1 97.25 152 ARG B O 1
ATOM 3143 N N . VAL B 1 153 ? -21.078 -5.07 -13.383 1 95.12 153 VAL B N 1
ATOM 3144 C CA . VAL B 1 153 ? -20.766 -4.906 -11.961 1 95.12 153 VAL B CA 1
ATOM 3145 C C . VAL B 1 153 ? -22.062 -4.664 -11.18 1 95.12 153 VAL B C 1
ATOM 3147 O O . VAL B 1 153 ? -22.688 -3.609 -11.305 1 95.12 153 VAL B O 1
ATOM 3150 N N . ARG B 1 154 ? -22.453 -5.555 -10.32 1 93.94 154 ARG B N 1
ATOM 3151 C CA . ARG B 1 154 ? -23.734 -5.539 -9.633 1 93.94 154 ARG B CA 1
ATOM 3152 C C . ARG B 1 154 ? -23.766 -4.465 -8.555 1 93.94 154 ARG B C 1
ATOM 3154 O O . ARG B 1 154 ? -24.828 -3.906 -8.258 1 93.94 154 ARG B O 1
ATOM 3161 N N . ASN B 1 155 ? -22.641 -4.234 -7.98 1 90 155 ASN B N 1
ATOM 3162 C CA . ASN B 1 155 ? -22.547 -3.174 -6.98 1 90 155 ASN B CA 1
ATOM 3163 C C . ASN B 1 155 ? -21.781 -1.968 -7.504 1 90 155 ASN B C 1
ATOM 3165 O O . ASN B 1 155 ? -20.922 -1.43 -6.809 1 90 155 ASN B O 1
ATOM 3169 N N . LEU B 1 156 ? -22.109 -1.511 -8.664 1 91.31 156 LEU B N 1
ATOM 3170 C CA . LEU B 1 156 ? -21.344 -0.506 -9.406 1 91.31 156 LEU B CA 1
ATOM 3171 C C . LEU B 1 156 ? -21.25 0.792 -8.609 1 91.31 156 LEU B C 1
ATOM 3173 O O . LEU B 1 156 ? -20.188 1.43 -8.586 1 91.31 156 LEU B O 1
ATOM 3177 N N . ALA B 1 157 ? -22.266 1.196 -7.977 1 87.12 157 ALA B N 1
ATOM 3178 C CA . ALA B 1 157 ? -22.25 2.459 -7.242 1 87.12 157 ALA B CA 1
ATOM 3179 C C . ALA B 1 157 ? -21.156 2.459 -6.176 1 87.12 157 ALA B C 1
ATOM 3181 O O . ALA B 1 157 ? -20.344 3.391 -6.102 1 87.12 157 ALA B O 1
ATOM 3182 N N . ASP B 1 158 ? -21.109 1.382 -5.395 1 84.44 158 ASP B N 1
ATOM 3183 C CA . ASP B 1 158 ? -20.125 1.263 -4.328 1 84.44 158 ASP B CA 1
ATOM 3184 C C . ASP B 1 158 ? -18.719 1.079 -4.895 1 84.44 158 ASP B C 1
ATOM 3186 O O . ASP B 1 158 ? -17.766 1.687 -4.406 1 84.44 158 ASP B O 1
ATOM 3190 N N . TRP B 1 159 ? -18.641 0.276 -5.883 1 88.69 159 TRP B N 1
ATOM 3191 C CA . TRP B 1 159 ? -17.344 -0.016 -6.5 1 88.69 159 TRP B CA 1
ATOM 3192 C C . TRP B 1 159 ? -16.766 1.229 -7.164 1 88.69 159 TRP B C 1
ATOM 3194 O O . TRP B 1 159 ? -15.586 1.525 -7.012 1 88.69 159 TRP B O 1
ATOM 3204 N N . ALA B 1 160 ? -17.578 1.972 -7.898 1 91.25 160 ALA B N 1
ATOM 3205 C CA . ALA B 1 160 ? -17.156 3.213 -8.539 1 91.25 160 ALA B CA 1
ATOM 3206 C C . ALA B 1 160 ? -16.688 4.23 -7.496 1 91.25 160 ALA B C 1
ATOM 3208 O O . ALA B 1 160 ? -15.672 4.898 -7.688 1 91.25 160 ALA B O 1
ATOM 3209 N N . ARG B 1 161 ? -17.406 4.332 -6.473 1 86.25 161 ARG B N 1
ATOM 3210 C CA . ARG B 1 161 ? -17.016 5.238 -5.395 1 86.25 161 ARG B CA 1
ATOM 3211 C C . ARG B 1 161 ? -15.641 4.887 -4.848 1 86.25 161 ARG B C 1
ATOM 3213 O O . ARG B 1 161 ? -14.812 5.77 -4.629 1 86.25 161 ARG B O 1
ATOM 3220 N N . HIS B 1 162 ? -15.469 3.625 -4.648 1 85.75 162 HIS B N 1
ATOM 3221 C CA . HIS B 1 162 ? -14.172 3.154 -4.164 1 85.75 162 HIS B CA 1
ATOM 3222 C C . HIS B 1 162 ? -13.047 3.566 -5.105 1 85.75 162 HIS B C 1
ATOM 3224 O O . HIS B 1 162 ? -12.031 4.109 -4.664 1 85.75 162 HIS B O 1
ATOM 3230 N N . ILE B 1 163 ? -13.219 3.367 -6.355 1 91.62 163 ILE B N 1
ATOM 3231 C CA . ILE B 1 163 ? -12.195 3.662 -7.352 1 91.62 163 ILE B CA 1
ATOM 3232 C C . ILE B 1 163 ? -11.938 5.168 -7.391 1 91.62 163 ILE B C 1
ATOM 3234 O O . ILE B 1 163 ? -10.781 5.605 -7.352 1 91.62 163 ILE B O 1
ATOM 3238 N N . LEU B 1 164 ? -12.977 5.969 -7.418 1 91.69 164 LEU B N 1
ATOM 3239 C CA . LEU B 1 164 ? -12.852 7.418 -7.559 1 91.69 164 LEU B CA 1
ATOM 3240 C C . LEU B 1 164 ? -12.242 8.039 -6.309 1 91.69 164 LEU B C 1
ATOM 3242 O O . LEU B 1 164 ? -11.406 8.938 -6.402 1 91.69 164 LEU B O 1
ATOM 3246 N N . GLU B 1 165 ? -12.609 7.543 -5.195 1 86.19 165 GLU B N 1
ATOM 3247 C CA . GLU B 1 165 ? -12.07 8.062 -3.945 1 86.19 165 GLU B CA 1
ATOM 3248 C C . GLU B 1 165 ? -10.578 7.75 -3.816 1 86.19 165 GLU B C 1
ATOM 3250 O O . GLU B 1 165 ? -9.797 8.586 -3.365 1 86.19 165 GLU B O 1
ATOM 3255 N N . ARG B 1 166 ? -10.273 6.559 -4.168 1 88.75 166 ARG B N 1
ATOM 3256 C CA . ARG B 1 166 ? -8.859 6.184 -4.137 1 88.75 166 ARG B CA 1
ATOM 3257 C C . ARG B 1 166 ? -8.031 7.082 -5.051 1 88.75 166 ARG B C 1
ATOM 3259 O O . ARG B 1 166 ? -6.945 7.523 -4.68 1 88.75 166 ARG B O 1
ATOM 3266 N N . LEU B 1 167 ? -8.516 7.332 -6.207 1 93 167 LEU B N 1
ATOM 3267 C CA . LEU B 1 167 ? -7.828 8.203 -7.152 1 93 167 LEU B CA 1
ATOM 3268 C C . LEU B 1 167 ? -7.75 9.625 -6.625 1 93 167 LEU B C 1
ATOM 3270 O O . LEU B 1 167 ? -6.711 10.281 -6.746 1 93 167 LEU B O 1
ATOM 3274 N N . THR B 1 168 ? -8.812 10.078 -6.027 1 90.56 168 THR B N 1
ATOM 3275 C CA . THR B 1 168 ? -8.852 11.406 -5.426 1 90.56 168 THR B CA 1
ATOM 3276 C C . THR B 1 168 ? -7.793 11.539 -4.332 1 90.56 168 THR B C 1
ATOM 3278 O O . THR B 1 168 ? -7.078 12.539 -4.266 1 90.56 168 THR B O 1
ATOM 3281 N N . GLN B 1 169 ? -7.691 10.516 -3.553 1 88 169 GLN B N 1
ATOM 3282 C CA . GLN B 1 169 ? -6.703 10.516 -2.479 1 88 169 GLN B CA 1
ATOM 3283 C C . GLN B 1 169 ? -5.285 10.516 -3.035 1 88 169 GLN B C 1
ATOM 3285 O O . GLN B 1 169 ? -4.406 11.195 -2.506 1 88 169 GLN B O 1
ATOM 3290 N N . GLU B 1 170 ? -5.09 9.742 -4.055 1 91.44 170 GLU B N 1
ATOM 3291 C CA . GLU B 1 170 ? -3.777 9.703 -4.691 1 91.44 170 GLU B CA 1
ATOM 3292 C C . GLU B 1 170 ? -3.383 11.078 -5.23 1 91.44 170 GLU B C 1
ATOM 3294 O O . GLU B 1 170 ? -2.25 11.523 -5.039 1 91.44 170 GLU B O 1
ATOM 3299 N N . ILE B 1 171 ? -4.293 11.773 -5.828 1 93.44 171 ILE B N 1
ATOM 3300 C CA . ILE B 1 171 ? -4.062 13.102 -6.402 1 93.44 171 ILE B CA 1
ATOM 3301 C C . ILE B 1 171 ? -3.793 14.102 -5.285 1 93.44 171 ILE B C 1
ATOM 3303 O O . ILE B 1 171 ? -2.941 14.984 -5.43 1 93.44 171 ILE B O 1
ATOM 3307 N N . ALA B 1 172 ? -4.52 13.945 -4.199 1 88.38 172 ALA B N 1
ATOM 3308 C CA . ALA B 1 172 ? -4.32 14.828 -3.055 1 88.38 172 ALA B CA 1
ATOM 3309 C C . ALA B 1 172 ? -2.922 14.656 -2.465 1 88.38 172 ALA B C 1
ATOM 3311 O O . ALA B 1 172 ? -2.29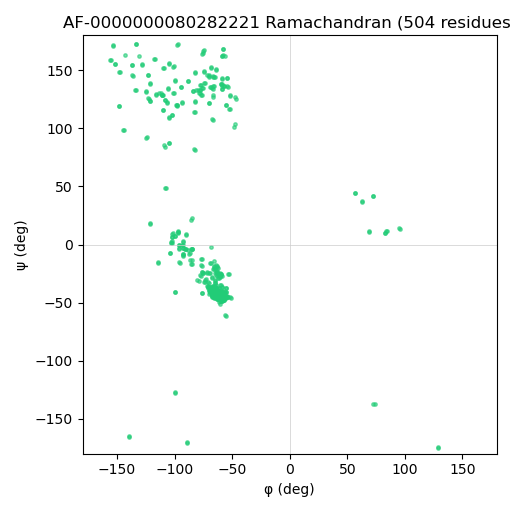7 15.633 -2.045 1 88.38 172 ALA B O 1
ATOM 3312 N N . HIS B 1 173 ? -2.451 13.484 -2.502 1 88.44 173 HIS B N 1
ATOM 3313 C CA . HIS B 1 173 ? -1.143 13.172 -1.937 1 88.44 173 HIS B CA 1
ATOM 3314 C C . HIS B 1 173 ? -0.021 13.648 -2.854 1 88.44 173 HIS B C 1
ATOM 3316 O O . HIS B 1 173 ? 0.988 14.18 -2.381 1 88.44 173 HIS B O 1
ATOM 3322 N N . ALA B 1 174 ? -0.183 13.453 -4.086 1 93.25 174 ALA B N 1
ATOM 3323 C CA . ALA B 1 174 ? 0.77 13.891 -5.102 1 93.25 174 ALA B CA 1
ATOM 3324 C C . ALA B 1 174 ? 0.05 14.344 -6.371 1 93.25 174 ALA B C 1
ATOM 3326 O O . ALA B 1 174 ? -0.266 13.531 -7.238 1 93.25 174 ALA B O 1
ATOM 3327 N N . PRO B 1 175 ? -0.11 15.633 -6.48 1 93 175 PRO B N 1
ATOM 3328 C CA . PRO B 1 175 ? -0.878 16.156 -7.613 1 93 175 PRO B CA 1
ATOM 3329 C C . PRO B 1 175 ? -0.272 15.773 -8.961 1 93 175 PRO B C 1
ATOM 3331 O O . PRO B 1 175 ? 0.951 15.789 -9.117 1 93 175 PRO B O 1
ATOM 3334 N N . ASP B 1 176 ? -1.13 15.414 -9.859 1 95 176 ASP B N 1
ATOM 3335 C CA . ASP B 1 176 ? -0.788 15 -11.219 1 95 176 ASP B CA 1
ATOM 3336 C C . ASP B 1 176 ? -1.896 15.375 -12.203 1 95 176 ASP B C 1
ATOM 3338 O O . ASP B 1 176 ? -3.035 14.922 -12.055 1 95 176 ASP B O 1
ATOM 3342 N N . GLU B 1 177 ? -1.54 16.188 -13.148 1 96.12 177 GLU B N 1
ATOM 3343 C CA . GLU B 1 177 ? -2.541 16.719 -14.07 1 96.12 177 GLU B CA 1
ATOM 3344 C C . GLU B 1 177 ? -3.178 15.594 -14.891 1 96.12 177 GLU B C 1
ATOM 3346 O O . GLU B 1 177 ? -4.375 15.633 -15.18 1 96.12 177 GLU B O 1
ATOM 3351 N N . ARG B 1 178 ? -2.355 14.68 -15.281 1 96.75 178 ARG B N 1
ATOM 3352 C CA . ARG B 1 178 ? -2.873 13.555 -16.062 1 96.75 178 ARG B CA 1
ATOM 3353 C C . ARG B 1 178 ? -3.877 12.75 -15.242 1 96.75 178 ARG B C 1
ATOM 3355 O O . ARG B 1 178 ? -4.93 12.359 -15.758 1 96.75 178 ARG B O 1
ATOM 3362 N N . LEU B 1 179 ? -3.625 12.516 -13.961 1 97.31 179 LEU B N 1
ATOM 3363 C CA . LEU B 1 179 ? -4.539 11.789 -13.086 1 97.31 179 LEU B CA 1
ATOM 3364 C C . LEU B 1 179 ? -5.801 12.602 -12.828 1 97.31 179 LEU B C 1
ATOM 3366 O O . LEU B 1 179 ? -6.898 12.047 -12.75 1 97.31 179 LEU B O 1
ATOM 3370 N N . ALA B 1 180 ? -5.594 13.875 -12.695 1 97.56 180 ALA B N 1
ATOM 3371 C CA . ALA B 1 180 ? -6.754 14.734 -12.492 1 97.56 180 ALA B CA 1
ATOM 3372 C C . ALA B 1 180 ? -7.691 14.688 -13.695 1 97.56 180 ALA B C 1
ATOM 3374 O O . ALA B 1 180 ? -8.914 14.633 -13.539 1 97.56 180 ALA B O 1
ATOM 3375 N N . ALA B 1 181 ? -7.086 14.727 -14.852 1 97.94 181 ALA B N 1
ATOM 3376 C CA . ALA B 1 181 ? -7.883 14.625 -16.078 1 97.94 181 ALA B CA 1
ATOM 3377 C C . ALA B 1 181 ? -8.594 13.281 -16.156 1 97.94 181 ALA B C 1
ATOM 3379 O O . ALA B 1 181 ? -9.766 13.211 -16.547 1 97.94 181 ALA B O 1
ATOM 3380 N N . LEU B 1 182 ? -7.93 12.234 -15.773 1 97.62 182 LEU B N 1
ATOM 3381 C CA . LEU B 1 182 ? -8.523 10.898 -15.758 1 97.62 182 LEU B CA 1
ATOM 3382 C C . LEU B 1 182 ? -9.688 10.836 -14.773 1 97.62 182 LEU B C 1
ATOM 3384 O O . LEU B 1 182 ? -10.734 10.258 -15.078 1 97.62 182 LEU B O 1
ATOM 3388 N N . LEU B 1 183 ? -9.492 11.383 -13.586 1 97.19 183 LEU B N 1
ATOM 3389 C CA . LEU B 1 183 ? -10.547 11.414 -12.586 1 97.19 183 LEU B CA 1
ATOM 3390 C C . LEU B 1 183 ? -11.797 12.094 -13.133 1 97.19 183 LEU B C 1
ATOM 3392 O O . LEU B 1 183 ? -12.906 11.57 -12.992 1 97.19 183 LEU B O 1
ATOM 3396 N N . THR B 1 184 ? -11.594 13.227 -13.82 1 96.88 184 THR B N 1
ATOM 3397 C CA . THR B 1 184 ? -12.711 13.953 -14.414 1 96.88 184 THR B CA 1
ATOM 3398 C C . THR B 1 184 ? -13.422 13.094 -15.453 1 96.88 184 THR B C 1
ATOM 3400 O O . THR B 1 184 ? -14.648 13.031 -15.484 1 96.88 184 THR B O 1
ATOM 3403 N N . GLU B 1 185 ? -12.672 12.461 -16.234 1 97.25 185 GLU B N 1
ATOM 3404 C CA . GLU B 1 185 ? -13.242 11.57 -17.234 1 97.25 185 GLU B CA 1
ATOM 3405 C C . GLU B 1 185 ? -14.062 10.461 -16.594 1 97.25 185 GLU B C 1
ATOM 3407 O O . GLU B 1 185 ? -15.211 10.227 -16.984 1 97.25 185 GLU B O 1
ATOM 3412 N N . LEU B 1 186 ? -13.516 9.797 -15.586 1 96.94 186 LEU B N 1
ATOM 3413 C CA . LEU B 1 186 ? -14.141 8.648 -14.945 1 96.94 186 LEU B CA 1
ATOM 3414 C C . LEU B 1 186 ? -15.414 9.062 -14.219 1 96.94 186 LEU B C 1
ATOM 3416 O O . LEU B 1 186 ? -16.391 8.297 -14.18 1 96.94 186 LEU B O 1
ATOM 3420 N N . GLU B 1 187 ? -15.344 10.25 -13.641 1 94.94 187 GLU B N 1
ATOM 3421 C CA . GLU B 1 187 ? -16.531 10.773 -12.961 1 94.94 187 GLU B CA 1
ATOM 3422 C C . GLU B 1 187 ? -17.703 10.898 -13.914 1 94.94 187 GLU B C 1
ATOM 3424 O O . GLU B 1 187 ? -18.859 10.805 -13.5 1 94.94 187 GLU B O 1
ATOM 3429 N N . GLY B 1 188 ? -17.453 11.055 -15.148 1 95.12 188 GLY B N 1
ATOM 3430 C CA . GLY B 1 188 ? -18.484 11.18 -16.156 1 95.12 188 GLY B CA 1
ATOM 3431 C C . GLY B 1 188 ? -19.141 9.859 -16.516 1 95.12 188 GLY B C 1
ATOM 3432 O O . GLY B 1 188 ? -20.203 9.828 -17.141 1 95.12 188 GLY B O 1
ATOM 3433 N N . TYR B 1 189 ? -18.5 8.742 -16.203 1 95.06 189 TYR B N 1
ATOM 3434 C CA . TYR B 1 189 ? -19 7.426 -16.562 1 95.06 189 TYR B CA 1
ATOM 3435 C C . TYR B 1 189 ? -20.109 6.98 -15.625 1 95.06 189 TYR B C 1
ATOM 3437 O O . TYR B 1 189 ? -20.922 6.109 -15.969 1 95.06 189 TYR B O 1
ATOM 3445 N N . VAL B 1 190 ? -20.062 7.418 -14.32 1 89.06 190 VAL B N 1
ATOM 3446 C CA . VAL B 1 190 ? -20.922 6.848 -13.297 1 89.06 190 VAL B CA 1
ATOM 3447 C C . VAL B 1 190 ? -21.75 7.953 -12.641 1 89.06 190 VAL B C 1
ATOM 3449 O O . VAL B 1 190 ? -21.328 9.109 -12.602 1 89.06 190 VAL B O 1
ATOM 3452 N N . PRO B 1 191 ? -22.922 7.5 -12.32 1 76.12 191 PRO B N 1
ATOM 3453 C CA . PRO B 1 191 ? -23.734 8.516 -11.633 1 76.12 191 PRO B CA 1
ATOM 3454 C C . PRO B 1 191 ? -23.141 8.945 -10.297 1 76.12 191 PRO B C 1
ATOM 3456 O O . PRO B 1 191 ? -22.344 8.211 -9.711 1 76.12 191 PRO B O 1
ATOM 3459 N N . ALA B 1 192 ? -23.422 10.117 -9.984 1 70.06 192 ALA B N 1
ATOM 3460 C CA . ALA B 1 192 ? -22.953 10.617 -8.703 1 70.06 192 ALA B CA 1
ATOM 3461 C C . ALA B 1 192 ? -23.406 9.719 -7.555 1 70.06 192 ALA B C 1
ATOM 3463 O O . ALA B 1 192 ? -24.547 9.266 -7.531 1 70.06 192 ALA B O 1
ATOM 3464 N N . PRO B 1 193 ? -22.266 9.211 -6.871 1 61.59 193 PRO B N 1
ATOM 3465 C CA . PRO B 1 193 ? -22.656 8.289 -5.805 1 61.59 193 PRO B CA 1
ATOM 3466 C C . PRO B 1 193 ? -23.703 8.883 -4.855 1 61.59 193 PRO B C 1
ATOM 3468 O O . PRO B 1 193 ? -23.656 10.086 -4.559 1 61.59 193 PRO B O 1
ATOM 3471 N N . GLY B 1 194 ? -24.844 8.281 -4.832 1 59.22 194 GLY B N 1
ATOM 3472 C CA . GLY B 1 194 ? -25.781 8.68 -3.791 1 59.22 194 GLY B CA 1
ATOM 3473 C C . GLY B 1 194 ? -25.219 8.5 -2.391 1 59.22 194 GLY B C 1
ATOM 3474 O O . GLY B 1 194 ? -24.094 8.031 -2.223 1 59.22 194 GLY B O 1
ATOM 3475 N N . PRO B 1 195 ? -25.938 9.086 -1.411 1 59.34 195 PRO B N 1
ATOM 3476 C CA . PRO B 1 195 ? -25.516 8.836 -0.029 1 59.34 195 PRO B CA 1
ATOM 3477 C C . PRO B 1 195 ? -25.359 7.352 0.284 1 59.34 195 PRO B C 1
ATOM 3479 O O . PRO B 1 195 ? -26.094 6.52 -0.264 1 59.34 195 PRO B O 1
ATOM 3482 N N . PRO B 1 196 ? -24.172 7.043 0.832 1 56.81 196 PRO B N 1
ATOM 3483 C CA . PRO B 1 196 ? -23.984 5.625 1.15 1 56.81 196 PRO B CA 1
ATOM 3484 C C . PRO B 1 196 ? -25.188 5.031 1.885 1 56.81 196 PRO B C 1
ATOM 3486 O O . PRO B 1 196 ? -25.828 5.715 2.693 1 56.81 196 PRO B O 1
ATOM 3489 N N . GLY B 1 197 ? -25.672 3.975 1.309 1 55.47 197 GLY B N 1
ATOM 3490 C CA . GLY B 1 197 ? -26.75 3.279 1.992 1 55.47 197 GLY B CA 1
ATOM 3491 C C . GLY B 1 197 ? -26.391 2.855 3.402 1 55.47 197 GLY B C 1
ATOM 3492 O O . GLY B 1 197 ? -25.25 3.029 3.836 1 55.47 197 GLY B O 1
ATOM 3493 N N . PRO B 1 198 ? -27.438 2.543 4.203 1 54.44 198 PRO B N 1
ATOM 3494 C CA . PRO B 1 198 ? -27.234 2.145 5.598 1 54.44 198 PRO B CA 1
ATOM 3495 C C . PRO B 1 198 ? -26.234 1 5.742 1 54.44 198 PRO B C 1
ATOM 3497 O O . PRO B 1 198 ? -25.578 0.872 6.781 1 54.44 198 PRO B O 1
ATOM 3500 N N . ASP B 1 199 ? -26.109 0.183 4.637 1 55.06 199 ASP B N 1
ATOM 3501 C CA . ASP B 1 199 ? -25.266 -0.999 4.703 1 55.06 199 ASP B CA 1
ATOM 3502 C C . ASP B 1 199 ? -23.875 -0.712 4.113 1 55.06 199 ASP B C 1
ATOM 3504 O O . ASP B 1 199 ? -23.109 -1.636 3.855 1 55.06 199 ASP B O 1
ATOM 3508 N N . HIS B 1 200 ? -23.766 0.556 3.932 1 56.47 200 HIS B N 1
ATOM 3509 C CA . HIS B 1 200 ? -22.516 0.934 3.295 1 56.47 200 HIS B CA 1
ATOM 3510 C C . HIS B 1 200 ? -21.328 0.653 4.211 1 56.47 200 HIS B C 1
ATOM 3512 O O . HIS B 1 200 ? -21.297 1.127 5.348 1 56.47 200 HIS B O 1
ATOM 3518 N N . LEU B 1 201 ? -20.578 -0.384 3.842 1 56.97 201 LEU B N 1
ATOM 3519 C CA . LEU B 1 201 ? -19.422 -0.747 4.656 1 56.97 201 LEU B CA 1
ATOM 3520 C C . LEU B 1 201 ? -18.203 0.074 4.258 1 56.97 201 LEU B C 1
ATOM 3522 O O . LEU B 1 201 ? -17.062 -0.325 4.531 1 56.97 201 LEU B O 1
ATOM 3526 N N . GLY B 1 202 ? -18.531 1.232 3.643 1 56.53 202 GLY B N 1
ATOM 3527 C CA . GLY B 1 202 ? -17.406 2.08 3.283 1 56.53 202 GLY B CA 1
ATOM 3528 C C . GLY B 1 202 ? -16.594 1.541 2.115 1 56.53 202 GLY B C 1
ATOM 3529 O O . GLY B 1 202 ? -17.172 1.093 1.117 1 56.53 202 GLY B O 1
ATOM 3530 N N . PHE B 1 203 ? -15.219 1.597 2.213 1 60.69 203 PHE B N 1
ATOM 3531 C CA . PHE B 1 203 ? -14.312 1.334 1.101 1 60.69 203 PHE B CA 1
ATOM 3532 C C . PHE B 1 203 ? -13.984 -0.151 1.009 1 60.69 203 PHE B C 1
ATOM 3534 O O . PHE B 1 203 ? -13.453 -0.614 -0.005 1 60.69 203 PHE B O 1
ATOM 3541 N N . ALA B 1 204 ? -14.391 -0.826 1.934 1 61.03 204 ALA B N 1
ATOM 3542 C CA . ALA B 1 204 ? -14.234 -2.275 1.846 1 61.03 204 ALA B CA 1
ATOM 3543 C C . ALA B 1 204 ? -15.352 -2.898 1.01 1 61.03 204 ALA B C 1
ATOM 3545 O O . ALA B 1 204 ? -16.406 -3.254 1.537 1 61.03 204 ALA B O 1
ATOM 3546 N N . VAL B 1 205 ? -15.141 -2.811 -0.376 1 79.81 205 VAL B N 1
ATOM 3547 C CA . VAL B 1 205 ? -16.203 -3.176 -1.313 1 79.81 205 VAL B CA 1
ATOM 3548 C C . VAL B 1 205 ? -15.688 -4.25 -2.273 1 79.81 205 VAL B C 1
ATOM 3550 O O . VAL B 1 205 ? -15.07 -3.938 -3.293 1 79.81 205 VAL B O 1
ATOM 3553 N N . PRO B 1 206 ? -15.961 -5.559 -1.834 1 86.75 206 PRO B N 1
ATOM 3554 C CA . PRO B 1 206 ? -15.656 -6.543 -2.875 1 86.75 206 PRO B CA 1
ATOM 3555 C C . PRO B 1 206 ? -16.453 -6.305 -4.16 1 86.75 206 PRO B C 1
ATOM 3557 O O . PRO B 1 206 ? -17.625 -5.961 -4.109 1 86.75 206 PRO B O 1
ATOM 3560 N N . MET B 1 207 ? -15.789 -6.359 -5.254 1 92.06 207 MET B N 1
ATOM 3561 C CA . MET B 1 207 ? -16.469 -6.215 -6.539 1 92.06 207 MET B CA 1
ATOM 3562 C C . MET B 1 207 ? -17.391 -7.395 -6.801 1 92.06 207 MET B C 1
ATOM 3564 O O . MET B 1 207 ? -17 -8.547 -6.617 1 92.06 207 MET B O 1
ATOM 3568 N N . ARG B 1 208 ? -18.609 -7.156 -7.121 1 95.25 208 ARG B N 1
ATOM 3569 C CA . ARG B 1 208 ? -19.547 -8.172 -7.578 1 95.25 208 ARG B CA 1
ATOM 3570 C C . ARG B 1 208 ? -19.734 -8.109 -9.094 1 95.25 208 ARG B C 1
ATOM 3572 O O . ARG B 1 208 ? -20.297 -7.148 -9.617 1 95.25 208 ARG B O 1
ATOM 3579 N N . LEU B 1 209 ? -19.25 -9.117 -9.758 1 97.06 209 LEU B N 1
ATOM 3580 C CA . LEU B 1 209 ? -19.203 -9.102 -11.219 1 97.06 209 LEU B CA 1
ATOM 3581 C C . LEU B 1 209 ? -19.984 -10.273 -11.805 1 97.06 209 LEU B C 1
ATOM 3583 O O . LEU B 1 209 ? -19.734 -11.43 -11.445 1 97.06 209 LEU B O 1
ATOM 3587 N N . SER B 1 210 ? -20.953 -9.977 -12.664 1 97.62 210 SER B N 1
ATOM 3588 C CA . SER B 1 210 ? -21.641 -11.023 -13.414 1 97.62 210 SER B CA 1
ATOM 3589 C C . SER B 1 210 ? -20.797 -11.508 -14.586 1 97.62 210 SER B C 1
ATOM 3591 O O . SER B 1 210 ? -20.281 -10.703 -15.359 1 97.62 210 SER B O 1
ATOM 3593 N N . THR B 1 211 ? -20.641 -12.82 -14.711 1 96.31 211 THR B N 1
ATOM 3594 C CA . THR B 1 211 ? -19.906 -13.422 -15.82 1 96.31 211 THR B CA 1
ATOM 3595 C C . THR B 1 211 ? -20.703 -14.586 -16.406 1 96.31 211 THR B C 1
ATOM 3597 O O . THR B 1 211 ? -21.75 -14.969 -15.883 1 96.31 211 THR B O 1
ATOM 3600 N N . SER B 1 212 ? -20.188 -15.117 -17.531 1 94.81 212 SER B N 1
ATOM 3601 C CA . SER B 1 212 ? -20.797 -16.281 -18.156 1 94.81 212 SER B CA 1
ATOM 3602 C C . SER B 1 212 ? -20.688 -17.516 -17.25 1 94.81 212 SER B C 1
ATOM 3604 O O . SER B 1 212 ? -21.5 -18.438 -17.359 1 94.81 212 SER B O 1
ATOM 3606 N N . ALA B 1 213 ? -19.781 -17.5 -16.328 1 95.25 213 ALA B N 1
ATOM 3607 C CA . ALA B 1 213 ? -19.562 -18.625 -15.414 1 95.25 213 ALA B CA 1
ATOM 3608 C C . ALA B 1 213 ? -20.359 -18.453 -14.125 1 95.25 213 ALA B C 1
ATOM 3610 O O . ALA B 1 213 ? -20.391 -19.359 -13.289 1 95.25 213 ALA B O 1
ATOM 3611 N N . GLY B 1 214 ? -20.953 -17.312 -13.953 1 95.5 214 GLY B N 1
ATOM 3612 C CA . GLY B 1 214 ? -21.688 -16.984 -12.734 1 95.5 214 GLY B CA 1
ATOM 3613 C C . GLY B 1 214 ? -21.266 -15.656 -12.125 1 95.5 214 GLY B C 1
ATOM 3614 O O . GLY B 1 214 ? -20.469 -14.922 -12.719 1 95.5 214 GLY B O 1
ATOM 3615 N N . GLU B 1 215 ? -21.812 -15.398 -10.977 1 96.69 215 GLU B N 1
ATOM 3616 C CA . GLU B 1 215 ? -21.453 -14.164 -10.281 1 96.69 215 GLU B CA 1
ATOM 3617 C C . GLU B 1 215 ? -20.172 -14.344 -9.469 1 96.69 215 GLU B C 1
ATOM 3619 O O . GLU B 1 215 ? -20.031 -15.336 -8.742 1 96.69 215 GLU B O 1
ATOM 3624 N N . LEU B 1 216 ? -19.312 -13.398 -9.648 1 96.19 216 LEU B N 1
ATOM 3625 C CA . LEU B 1 216 ? -18.062 -13.391 -8.891 1 96.19 216 LEU B CA 1
ATOM 3626 C C . LEU B 1 216 ? -18.094 -12.328 -7.801 1 96.19 216 LEU B C 1
ATOM 3628 O O . LEU B 1 216 ? -18.594 -11.219 -8.031 1 96.19 216 LEU B O 1
ATOM 3632 N N . ARG B 1 217 ? -17.703 -12.68 -6.66 1 93.62 217 ARG B N 1
ATOM 3633 C CA . ARG B 1 217 ? -17.391 -11.75 -5.582 1 93.62 217 ARG B CA 1
ATOM 3634 C C . ARG B 1 217 ? -15.883 -11.727 -5.316 1 93.62 217 ARG B C 1
ATOM 3636 O O . ARG B 1 217 ? -15.312 -12.711 -4.844 1 93.62 217 ARG B O 1
ATOM 3643 N N . LEU B 1 218 ? -15.273 -10.516 -5.574 1 93.75 218 LEU B N 1
ATOM 3644 C CA . LEU B 1 218 ? -13.82 -10.477 -5.66 1 93.75 218 LEU B CA 1
ATOM 3645 C C . LEU B 1 218 ? -13.242 -9.445 -4.699 1 93.75 218 LEU B C 1
ATOM 3647 O O . LEU B 1 218 ? -13.703 -8.305 -4.656 1 93.75 218 LEU B O 1
ATOM 3651 N N . ILE B 1 219 ? -12.25 -9.844 -3.947 1 91.62 219 ILE B N 1
ATOM 3652 C CA . ILE B 1 219 ? -11.414 -8.953 -3.148 1 91.62 219 ILE B CA 1
ATOM 3653 C C . ILE B 1 219 ? -10.164 -8.57 -3.939 1 91.62 219 ILE B C 1
ATOM 3655 O O . ILE B 1 219 ? -9.531 -9.422 -4.566 1 91.62 219 ILE B O 1
ATOM 3659 N N . THR B 1 220 ? -9.852 -7.277 -3.875 1 92.5 220 THR B N 1
ATOM 3660 C CA . THR B 1 220 ? -8.672 -6.816 -4.59 1 92.5 220 THR B CA 1
ATOM 3661 C C . THR B 1 220 ? -7.453 -6.801 -3.668 1 92.5 220 THR B C 1
ATOM 3663 O O . THR B 1 220 ? -7.477 -6.172 -2.609 1 92.5 220 THR B O 1
ATOM 3666 N N . ALA B 1 221 ? -6.434 -7.516 -4.051 1 93.06 221 ALA B N 1
ATOM 3667 C CA . ALA B 1 221 ? -5.121 -7.441 -3.418 1 93.06 221 ALA B CA 1
ATOM 3668 C C . ALA B 1 221 ? -4.156 -6.605 -4.254 1 93.06 221 ALA B C 1
ATOM 3670 O O . ALA B 1 221 ? -4.027 -6.816 -5.461 1 93.06 221 ALA B O 1
ATOM 3671 N N . ILE B 1 222 ? -3.514 -5.684 -3.609 1 94.44 222 ILE B N 1
ATOM 3672 C CA . ILE B 1 222 ? -2.613 -4.781 -4.324 1 94.44 222 ILE B CA 1
ATOM 3673 C C . ILE B 1 222 ? -1.182 -4.988 -3.836 1 94.44 222 ILE B C 1
ATOM 3675 O O . ILE B 1 222 ? -0.915 -4.938 -2.633 1 94.44 222 ILE B O 1
ATOM 3679 N N . THR B 1 223 ? -0.282 -5.176 -4.746 1 92.88 223 THR B N 1
ATOM 3680 C CA . THR B 1 223 ? 1.147 -5.309 -4.484 1 92.88 223 THR B CA 1
ATOM 3681 C C . THR B 1 223 ? 1.899 -4.07 -4.965 1 92.88 223 THR B C 1
ATOM 3683 O O . THR B 1 223 ? 1.796 -3.684 -6.129 1 92.88 223 THR B O 1
ATOM 3686 N N . THR B 1 224 ? 2.598 -3.49 -4.082 1 93.31 224 THR B N 1
ATOM 3687 C CA . THR B 1 224 ? 3.484 -2.375 -4.395 1 93.31 224 THR B CA 1
ATOM 3688 C C . THR B 1 224 ? 4.938 -2.74 -4.105 1 93.31 224 THR B C 1
ATOM 3690 O O . THR B 1 224 ? 5.207 -3.631 -3.297 1 93.31 224 THR B O 1
ATOM 3693 N N . PHE B 1 225 ? 5.816 -2.01 -4.715 1 90.06 225 PHE B N 1
ATOM 3694 C CA . PHE B 1 225 ? 7.238 -2.285 -4.566 1 90.06 225 PHE B CA 1
ATOM 3695 C C . PHE B 1 225 ? 7.895 -1.264 -3.645 1 90.06 225 PHE B C 1
ATOM 3697 O O . PHE B 1 225 ? 8.547 -0.325 -4.109 1 90.06 225 PHE B O 1
ATOM 3704 N N . ALA B 1 226 ? 7.867 -1.514 -2.447 1 83.06 226 ALA B N 1
ATOM 3705 C CA . ALA B 1 226 ? 8.07 -0.562 -1.357 1 83.06 226 ALA B CA 1
ATOM 3706 C C . ALA B 1 226 ? 9.516 -0.1 -1.292 1 83.06 226 ALA B C 1
ATOM 3708 O O . ALA B 1 226 ? 9.805 1.006 -0.826 1 83.06 226 ALA B O 1
ATOM 3709 N N . THR B 1 227 ? 10.508 -0.885 -1.799 1 82.19 227 THR B N 1
ATOM 3710 C CA . THR B 1 227 ? 11.898 -0.496 -1.617 1 82.19 227 THR B CA 1
ATOM 3711 C C . THR B 1 227 ? 12.602 -0.333 -2.965 1 82.19 227 THR B C 1
ATOM 3713 O O . THR B 1 227 ? 13.828 -0.327 -3.037 1 82.19 227 THR B O 1
ATOM 3716 N N . ALA B 1 228 ? 11.812 -0.183 -4.031 1 82.12 228 ALA B N 1
ATOM 3717 C CA . ALA B 1 228 ? 12.398 0.06 -5.348 1 82.12 228 ALA B CA 1
ATOM 3718 C C . ALA B 1 228 ? 13.078 1.426 -5.402 1 82.12 228 ALA B C 1
ATOM 3720 O O . ALA B 1 228 ? 12.539 2.414 -4.898 1 82.12 228 ALA B O 1
ATOM 3721 N N . ALA B 1 229 ? 14.25 1.409 -5.996 1 85.88 229 ALA B N 1
ATOM 3722 C CA . ALA B 1 229 ? 15.008 2.652 -6.109 1 85.88 229 ALA B CA 1
ATOM 3723 C C . ALA B 1 229 ? 14.891 3.242 -7.512 1 85.88 229 ALA B C 1
ATOM 3725 O O . ALA B 1 229 ? 15.664 4.125 -7.887 1 85.88 229 ALA B O 1
ATOM 3726 N N . ASP B 1 230 ? 14.023 2.725 -8.336 1 89.94 230 ASP B N 1
ATOM 3727 C CA . ASP B 1 230 ? 13.703 3.201 -9.672 1 89.94 230 ASP B CA 1
ATOM 3728 C C . ASP B 1 230 ? 12.273 3.734 -9.734 1 89.94 230 ASP B C 1
ATOM 3730 O O . ASP B 1 230 ? 11.336 3.07 -9.289 1 89.94 230 ASP B O 1
ATOM 3734 N N . VAL B 1 231 ? 12.117 4.957 -10.289 1 93.25 231 VAL B N 1
ATOM 3735 C CA . VAL B 1 231 ? 10.82 5.621 -10.336 1 93.25 231 VAL B CA 1
ATOM 3736 C C . VAL B 1 231 ? 9.805 4.73 -11.039 1 93.25 231 VAL B C 1
ATOM 3738 O O . VAL B 1 231 ? 8.688 4.539 -10.547 1 93.25 231 VAL B O 1
ATOM 3741 N N . THR B 1 232 ? 10.188 4.152 -12.141 1 93.69 232 THR B N 1
ATOM 3742 C CA . THR B 1 232 ? 9.281 3.34 -12.945 1 93.69 232 THR B CA 1
ATOM 3743 C C . THR B 1 232 ? 8.789 2.131 -12.156 1 93.69 232 THR B C 1
ATOM 3745 O O . THR B 1 232 ? 7.586 1.885 -12.07 1 93.69 232 THR B O 1
ATOM 3748 N N . VAL B 1 233 ? 9.672 1.447 -11.508 1 91.38 233 VAL B N 1
ATOM 3749 C CA . VAL B 1 233 ? 9.336 0.244 -10.758 1 91.38 233 VAL B CA 1
ATOM 3750 C C . VAL B 1 233 ? 8.484 0.614 -9.547 1 91.38 233 VAL B C 1
ATOM 3752 O O . VAL B 1 233 ? 7.504 -0.066 -9.234 1 91.38 233 VAL B O 1
ATOM 3755 N N . SER B 1 234 ? 8.828 1.719 -8.906 1 92.31 234 SER B N 1
ATOM 3756 C CA . SER B 1 234 ? 8.133 2.145 -7.695 1 92.31 234 SER B CA 1
ATOM 3757 C C . SER B 1 234 ? 6.68 2.516 -7.988 1 92.31 234 SER B C 1
ATOM 3759 O O . SER B 1 234 ? 5.852 2.578 -7.078 1 92.31 234 SER B O 1
ATOM 3761 N N . GLU B 1 235 ? 6.371 2.775 -9.25 1 95.12 235 GLU B N 1
ATOM 3762 C CA . GLU B 1 235 ? 5.039 3.24 -9.617 1 95.12 235 GLU B CA 1
ATOM 3763 C C . GLU B 1 235 ? 4.211 2.111 -10.227 1 95.12 235 GLU B C 1
ATOM 3765 O O . GLU B 1 235 ? 3.055 2.316 -10.602 1 95.12 235 GLU B O 1
ATOM 3770 N N . LEU B 1 236 ? 4.797 0.914 -10.297 1 94.75 236 LEU B N 1
ATOM 3771 C CA . LEU B 1 236 ? 4.035 -0.251 -10.734 1 94.75 236 LEU B CA 1
ATOM 3772 C C . LEU B 1 236 ? 3.229 -0.837 -9.578 1 94.75 236 LEU B C 1
ATOM 3774 O O . LEU B 1 236 ? 3.658 -0.782 -8.43 1 94.75 236 LEU B O 1
ATOM 3778 N N . LYS B 1 237 ? 2.088 -1.391 -9.93 1 95.88 237 LYS B N 1
ATOM 3779 C CA . LYS B 1 237 ? 1.246 -2.139 -9 1 95.88 237 LYS B CA 1
ATOM 3780 C C . LYS B 1 237 ? 0.774 -3.451 -9.625 1 95.88 237 LYS B C 1
ATOM 3782 O O . LYS B 1 237 ? 0.396 -3.488 -10.797 1 95.88 237 LYS B O 1
ATOM 3787 N N . LEU B 1 238 ? 0.907 -4.441 -8.891 1 95.69 238 LEU B N 1
ATOM 3788 C CA . LEU B 1 238 ? 0.26 -5.703 -9.227 1 95.69 238 LEU B CA 1
ATOM 3789 C C . LEU B 1 238 ? -1.045 -5.871 -8.461 1 95.69 238 LEU B C 1
ATOM 3791 O O . LEU B 1 238 ? -1.06 -5.785 -7.227 1 95.69 238 LEU B O 1
ATOM 3795 N N . GLU B 1 239 ? -2.121 -5.992 -9.156 1 95.75 239 GLU B N 1
ATOM 3796 C CA . GLU B 1 239 ? -3.439 -6.188 -8.562 1 95.75 239 GLU B CA 1
ATOM 3797 C C . GLU B 1 239 ? -3.961 -7.598 -8.836 1 95.75 239 GLU B C 1
ATOM 3799 O O . GLU B 1 239 ? -3.979 -8.047 -9.977 1 95.75 239 GLU B O 1
ATOM 3804 N N . THR B 1 240 ? -4.371 -8.242 -7.805 1 95.25 240 THR B N 1
ATOM 3805 C CA . THR B 1 240 ? -4.941 -9.578 -7.906 1 95.25 240 THR B CA 1
ATOM 3806 C C . THR B 1 240 ? -6.359 -9.609 -7.348 1 95.25 240 THR B C 1
ATOM 3808 O O . THR B 1 240 ? -6.633 -9.016 -6.301 1 95.25 240 THR B O 1
ATOM 3811 N N . PHE B 1 241 ? -7.188 -10.312 -8.047 1 95.19 241 PHE B N 1
ATOM 3812 C CA . PHE B 1 241 ? -8.586 -10.445 -7.641 1 95.19 241 PHE B CA 1
ATOM 3813 C C . PHE B 1 241 ? -8.844 -11.82 -7.043 1 95.19 241 PHE B C 1
ATOM 3815 O O . PHE B 1 241 ? -8.914 -12.812 -7.77 1 95.19 241 PHE B O 1
ATOM 3822 N N . LEU B 1 242 ? -9.047 -11.852 -5.754 1 93 242 LEU B N 1
ATOM 3823 C CA . LEU B 1 242 ? -9.219 -13.094 -5.004 1 93 242 LEU B CA 1
ATOM 3824 C C . LEU B 1 242 ? -10.695 -13.359 -4.719 1 93 242 LEU B C 1
ATOM 3826 O O . LEU B 1 242 ? -11.492 -12.422 -4.613 1 93 242 LEU B O 1
ATOM 3830 N N . PRO B 1 243 ? -11.016 -14.633 -4.559 1 92.38 243 PRO B N 1
ATOM 3831 C CA . PRO B 1 243 ? -12.414 -14.938 -4.23 1 92.38 243 PRO B CA 1
ATOM 3832 C C . PRO B 1 243 ? -12.797 -14.477 -2.826 1 92.38 243 PRO B C 1
ATOM 3834 O O . PRO B 1 243 ? -12.062 -14.727 -1.867 1 92.38 243 PRO B O 1
ATOM 3837 N N . ALA B 1 244 ? -13.93 -13.883 -2.738 1 89.56 244 ALA B N 1
ATOM 3838 C CA . ALA B 1 244 ? -14.453 -13.438 -1.447 1 89.56 244 ALA B CA 1
ATOM 3839 C C . ALA B 1 244 ? -15.344 -14.5 -0.818 1 89.56 244 ALA B C 1
ATOM 3841 O O . ALA B 1 244 ? -15.758 -14.367 0.335 1 89.56 244 ALA B O 1
ATOM 3842 N N . ASP B 1 245 ? -15.664 -15.531 -1.588 1 89.44 245 ASP B N 1
ATOM 3843 C CA . ASP B 1 245 ? -16.516 -16.594 -1.091 1 89.44 245 ASP B CA 1
ATOM 3844 C C . ASP B 1 245 ? -16.234 -17.922 -1.815 1 89.44 245 ASP B C 1
ATOM 3846 O O . ASP B 1 245 ? -15.445 -17.953 -2.762 1 89.44 245 ASP B O 1
ATOM 3850 N N . ALA B 1 246 ? -16.875 -18.984 -1.263 1 90.69 246 ALA B N 1
ATOM 3851 C CA . ALA B 1 246 ? -16.594 -20.328 -1.755 1 90.69 246 ALA B CA 1
ATOM 3852 C C . ALA B 1 246 ? -17.078 -20.5 -3.191 1 90.69 246 ALA B C 1
ATOM 3854 O O . ALA B 1 246 ? -16.438 -21.188 -3.992 1 90.69 246 ALA B O 1
ATOM 3855 N N . GLU B 1 247 ? -18.172 -19.953 -3.506 1 94 247 GLU B N 1
ATOM 3856 C CA . GLU B 1 247 ? -18.734 -20.047 -4.852 1 94 247 GLU B CA 1
ATOM 3857 C C . GLU B 1 247 ? -17.781 -19.438 -5.887 1 94 247 GLU B C 1
ATOM 3859 O O . GLU B 1 247 ? -17.516 -20.062 -6.918 1 94 247 GLU B O 1
ATOM 3864 N N . THR B 1 248 ? -17.312 -18.25 -5.684 1 94.62 248 THR B N 1
ATOM 3865 C CA . THR B 1 248 ? -16.359 -17.594 -6.57 1 94.62 248 THR B CA 1
ATOM 3866 C C . THR B 1 248 ? -15.078 -18.406 -6.699 1 94.62 248 THR B C 1
ATOM 3868 O O . THR B 1 248 ? -14.531 -18.547 -7.797 1 94.62 248 THR B O 1
ATOM 3871 N N . ALA B 1 249 ? -14.609 -18.969 -5.547 1 92.56 249 ALA B N 1
ATOM 3872 C CA . ALA B 1 249 ? -13.414 -19.797 -5.574 1 92.56 249 ALA B CA 1
ATOM 3873 C C . ALA B 1 249 ? -13.594 -20.984 -6.516 1 92.56 249 ALA B C 1
ATOM 3875 O O . ALA B 1 249 ? -12.688 -21.312 -7.289 1 92.56 249 ALA B O 1
ATOM 3876 N N . GLU B 1 250 ? -14.688 -21.547 -6.445 1 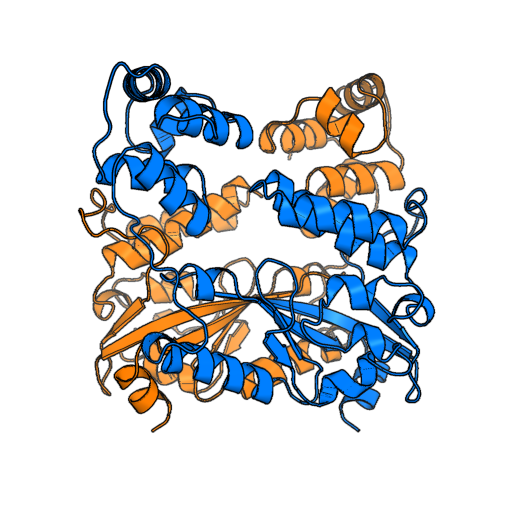93.38 250 GLU B N 1
ATOM 3877 C CA . GLU B 1 250 ? -14.984 -22.703 -7.293 1 93.38 250 GLU B CA 1
ATOM 3878 C C . GLU B 1 250 ? -14.992 -22.312 -8.766 1 93.38 250 GLU B C 1
ATOM 3880 O O . GLU B 1 250 ? -14.453 -23.031 -9.609 1 93.38 250 GLU B O 1
ATOM 3885 N N . ILE B 1 251 ? -15.523 -21.203 -9.07 1 94.56 251 ILE B N 1
ATOM 3886 C CA . ILE B 1 251 ? -15.633 -20.734 -10.453 1 94.56 251 ILE B CA 1
ATOM 3887 C C . ILE B 1 251 ? -14.234 -20.453 -11.008 1 94.56 251 ILE B C 1
ATOM 3889 O O . ILE B 1 251 ? -13.93 -20.828 -12.148 1 94.56 251 ILE B O 1
ATOM 3893 N N . LEU B 1 252 ? -13.391 -19.828 -10.211 1 92.88 252 LEU B N 1
ATOM 3894 C CA . LEU B 1 252 ? -12.078 -19.406 -10.68 1 92.88 252 LEU B CA 1
ATOM 3895 C C . LEU B 1 252 ? -11.133 -20.594 -10.797 1 92.88 252 LEU B C 1
ATOM 3897 O O . LEU B 1 252 ? -10.133 -20.531 -11.523 1 92.88 252 LEU B O 1
ATOM 3901 N N . THR B 1 253 ? -11.391 -21.641 -10.055 1 87.12 253 THR B N 1
ATOM 3902 C CA . THR B 1 253 ? -10.477 -22.766 -10.047 1 87.12 253 THR B CA 1
ATOM 3903 C C . THR B 1 253 ? -10.945 -23.844 -11.031 1 87.12 253 THR B C 1
ATOM 3905 O O . THR B 1 253 ? -10.32 -24.891 -11.156 1 87.12 253 THR B O 1
ATOM 3908 N N . ARG B 1 254 ? -12.039 -23.719 -11.656 1 76.69 254 ARG B N 1
ATOM 3909 C CA . ARG B 1 254 ? -12.516 -24.672 -12.656 1 76.69 254 ARG B CA 1
ATOM 3910 C C . ARG B 1 254 ? -11.68 -24.594 -13.93 1 76.69 254 ARG B C 1
ATOM 3912 O O . ARG B 1 254 ? -11.164 -23.531 -14.273 1 76.69 254 ARG B O 1
#

Radius of gyration: 23.05 Å; Cα contacts (8 Å, |Δi|>4): 883; chains: 2; bounding box: 53×58×55 Å

Foldseek 3Di:
DLQALQCLLVVLCVLLPHQLQRLCVQLVHHSVVNVCRNVVVDQDDPSSLQSSCVSSVHAQVVSQVSCVRSPHHRPAAADDPPDPVCVVVVVVVVVVQVVLPLWWKFKAFLQQFTDDTDPNCVQQFPQADVVCVPPRHRVLCQCQAPSHQQVFWPPNLLQLVLSLVVLVVVCSSPNDPSSVVVSVVSCVRDPDRDDQDPPRPHNQAFTWGQGPLGIFGWDKDKDADVPDRHSGRRRMIMITTHGPDDVNVVSSVD/DLQALLCLLVVLCVLLPHQLQRLCVQLVHHSVVNVCSNVVVDQDDPSSLQSSCVSSVHAQVVSQVSCVRSPHHRPFAADDPPDPVCVVVVVVVVVVQVVLPLWWKFKAFLQQFTDDTDPNCVQQFPQADVVCVPPRHRVLCQCQAPSHQQVFWPPNLLQLCLSLVVLVVVCSSPNDPSSVVVSVVSCVRDPDRDDQDPPRPHNQAFTWGQGPLGIFGWDKDKDADVPDRHSGRRRMIMITTHGPDDVNVVSSVD

InterPro domains:
  IPR001387 Cro/C1-type, helix-turn-helix domain [PF01381] (10-62)
  IPR001387 Cro/C1-type, helix-turn-helix domain [PS50943] (9-63)
  IPR001387 Cro/C1-type, helix-turn-helix domain [SM00530] (8-63)
  IPR001387 Cro/C1-type, helix-turn-helix domain [cd00093] (6-62)
  IPR010982 Lambda repressor-like, DNA-binding domain superfamily [G3DSA:1.10.260.40] (3-75)
  IPR010982 Lambda repressor-like, DNA-binding domain superfamily [SSF47413] (4-62)
  IPR041413 MmyB-like transcription regulator ligand binding [PF17765] (91-252)

Secondary structure (DSSP, 8-state):
---SHHHHHHHHHHHTT--HHHHHHHHTS-HHHHHHHHHTSS---HHHHHHHHHHTT--HHHHHHHHHHTT---SS----TT-GGGHHHHHHHHHHHHHTTTS-EEEE-TT-BEEEE-GGGGGTTTT--GGGGSSSPBHHHHHH-TTTTGGGBTTHHHHHHHHHHHHHHHHHHS--HHHHHHHHHHHTTSPPPPSPPTT--TT---EEEEETTEEEEEEEEEEEETT--SHHHHT-EEEEEEESSHHHHHHHH-/---SHHHHHHHHHHHTT--HHHHHHHHTS-HHHHHHHHHTSS---HHHHHHHHHHTT--HHHHHHHHHHTT---SS----TT-GGGHHHHHHHHHHHHHTTTS-EEEE-TT-BEEEE-GGGGGTTTT--GGGGSSSPBHHHHHH-TTTTGGGBTTHHHHHHHHHHHHHHHHHHS--HHHHHHHHHHHTTSPPPPSPPTT--TT---EEEEETTEEEEEEEEEEEETT--SHHHHT-EEEEEEESSHHHHHHHH-

pLDDT: mean 90.86, std 9.58, range [37.97, 97.94]

Organism: Amycolatopsis orientalis (NCBI:txid31958)

Sequence (508 aa):
MVSGFGPALRGWRERRRLSQLELALRAGTTQRHVSFLEGGRSIPGRGLVLRVAESLELPLRERNGLLLAAGFAPGFPETKLDDPGLKPVLDGMRRLLDGHRPYPAIVVDRYGVLVARNDALDLLFEDVAPELLEEPVNTLRLALHPKGMAPRVRNLADWARHILERLTQEIAHAPDERLAALLTELEGYVPAPGPPGPDHLGFAVPMRLSTSAGELRLITAITTFATAADVTVSELKLETFLPADAETAEILTRMVSGFGPALRGWRERRRLSQLELALRAGTTQRHVSFLEGGRSIPGRGLVLRVAESLELPLRERNGLLLAAGFAPGFPETKLDDPGLKPVLDGMRRLLDGHRPYPAIVVDRYGVLVARNDALDLLFEDVAPELLEEPVNTLRLALHPKGMAPRVRNLADWARHILERLTQEIAHAPDERLAALLTELEGYVPAPGPPGPDHLGFAVPMRLSTSAGELRLITAITTFATAADVTVSELKLETFLPADAETAEILTR